Protein AF-0000000076996283 (afdb_homodimer)

pLDDT: mean 90.65, std 10.55, range [45.97, 98.69]

Nearest PDB structures (foldseek):
  4hxi-assembly1_A  TM=5.865E-01  e=6.326E-06  Homo sapiens
  8h37-assembly1_P  TM=5.609E-01  e=4.060E-06  Homo sapiens
  9dtg-assembly1_A  TM=5.324E-01  e=9.856E-06  Homo sapiens
  8h37-assembly1_A  TM=4.582E-01  e=5.357E-06  Homo sapiens
  8k8t-assembly1_L  TM=6.189E-01  e=1.860E-04  Homo sapiens

Secondary structure (DSSP, 8-state):
----EEEEETTEEEEE-HHHHHHH-HHHHHHHSS---TTS-EEEEE-SS-HHHHHHHHHHHHHS---HHHHHHHT-HHHHHHHHHHHHHHTT-HHHHHHHHHHHHHTSS-SSHHHHHHTT----HHHHHHHHHHHHHH-SS--HHHHHHHIIIIISHHHHHHHHTSHHHHHHHHH-HHHHHHHHHHHHHTT--B--/----EEEEETTEEEEE-HHHHHHH-HHHHHHHHSS--TTS-EEEEE-SS-HHHHHHHHHHHHHS---HHHHHHHT-HHHHHHHHHHHHHHTT-HHHHHHHHHHHHHTSS-SSHHHHHHTT----HHHHHHHHHHHHHH-SS--HHHHHHHIIIIISHHHHHHHHTSHHHHHHHHH-HHHHHHHHHHHHHTT--B--

Sequence (392 aa):
MFTDCEVVCEEKVWKLHRNILCSRTGYFQGALCKSFTESEARRVVLTEWTKEQVGMLIDFIYTGELCWDVLRIQGTILHKAFQLWIMGDYFLIPELCSQTLDYLENHHVPDNARAASSIGFKMAPTDWQNAGELLYSYFPADHKLKSVFLEISLGKSHMRRKVINLPEFKVLATKYPEFGRDCMVKLVEDNVTRLQMFTDCEVVCEEKVWKLHRNILCSRTGYFQGALCKSFTESEARRVVLTEWTKEQVGMLIDFIYTGELCWDVLRIQGTILHKAFQLWIMGDYFLIPELCSQTLDYLENHHVPDNARAASSIGFKMAPTDWQNAGELLYSYFPADHKLKSVFLEISLGKSHMRRKVINLPEFKVLATKYPEFGRDCMVKLVEDNVTRLQ

InterPro domains:
  IPR000210 BTB/POZ domain [PF00651] (2-106)
  IPR000210 BTB/POZ domain [PS50097] (3-66)
  IPR011333 SKP1/BTB/POZ domain superfamily [G3DSA:3.30.710.10] (1-125)
  IPR011333 SKP1/BTB/POZ domain superfamily [SSF54695] (2-106)

Foldseek 3Di:
DDQQEWEDEDPDIDRHRLCLLLVQFVQSCVQPVPPPPPPDHRYHYDYPDHPVLVVQVVVCSVPVDHDQVVCVVVLQNLQSLVVQLVVCVVRVRVSSVVVSLCCLQPPQDDPAPVVCVVVVNDRDLVNLLNNLVVCVVVDVDDDVVLVSSLCSQCVYQVNQQVNCPDPSNVVSCVVRVVNVVVNVVVCVVVVPDDRD/DDQQEWEDEDPDIDRHRLCLLLVQFVQSCVQPVPPPPPPDHRYHYDYPDHPVLVVQVVVCSVPVDHDQVVCVVVLQNLQSLLVQLVVCVVRVRVSSVVVSLCCLQPPQDDPAPVVCVVVVNDRDLVNLLNNLCVCVVVDVDDDVVLVSSLCSQCVYQVNQQVNCPDPSNVVSCVVRVVNVVVNVVVCVVVVPDDRD

Structure (mmCIF, N/CA/C/O backbone):
data_AF-0000000076996283-model_v1
#
loop_
_entity.id
_entity.type
_entity.pdbx_description
1 polymer 'Kelch-like protein 38'
#
loop_
_atom_site.group_PDB
_atom_site.id
_atom_site.type_symbol
_atom_site.label_atom_id
_atom_site.label_alt_id
_atom_site.label_comp_id
_atom_site.label_asym_id
_atom_site.label_entity_id
_atom_site.label_seq_id
_atom_site.pdbx_PDB_ins_code
_atom_site.Cartn_x
_atom_site.Cartn_y
_atom_site.Cartn_z
_atom_site.occupancy
_atom_site.B_iso_or_equiv
_atom_site.auth_seq_id
_atom_site.auth_comp_id
_atom_site.auth_asym_id
_atom_site.auth_atom_id
_atom_site.pdbx_PDB_model_num
ATOM 1 N N . MET A 1 1 ? 12.773 -46.688 -26.469 1 45.97 1 MET A N 1
ATOM 2 C CA . MET A 1 1 ? 12.805 -45.375 -27.094 1 45.97 1 MET A CA 1
ATOM 3 C C . MET A 1 1 ? 14.07 -44.625 -26.688 1 45.97 1 MET A C 1
ATOM 5 O O . MET A 1 1 ? 14.445 -44.594 -25.516 1 45.97 1 MET A O 1
ATOM 9 N N . PHE A 1 2 ? 15.055 -44.312 -27.484 1 64.69 2 PHE A N 1
ATOM 10 C CA . PHE A 1 2 ? 16.438 -43.875 -27.266 1 64.69 2 PHE A CA 1
ATOM 11 C C . PHE A 1 2 ? 16.484 -42.469 -26.75 1 64.69 2 PHE A C 1
ATOM 13 O O . PHE A 1 2 ? 15.789 -41.594 -27.266 1 64.69 2 PHE A O 1
ATOM 20 N N . THR A 1 3 ? 16.922 -42.312 -25.469 1 75.06 3 THR A N 1
ATOM 21 C CA . THR A 1 3 ? 17.234 -40.969 -24.953 1 75.06 3 THR A CA 1
ATOM 22 C C . THR A 1 3 ? 18.359 -40.344 -25.75 1 75.06 3 THR A C 1
ATOM 24 O O . THR A 1 3 ? 19.312 -41 -26.141 1 75.06 3 THR A O 1
ATOM 27 N N . ASP A 1 4 ? 18.125 -39.125 -26.266 1 81.56 4 ASP A N 1
ATOM 28 C CA . ASP A 1 4 ? 19.125 -38.5 -27.109 1 81.56 4 ASP A CA 1
ATOM 29 C C . ASP A 1 4 ? 19.484 -37.094 -26.625 1 81.56 4 ASP A C 1
ATOM 31 O O . ASP A 1 4 ? 20.172 -36.344 -27.312 1 81.56 4 ASP A O 1
ATOM 35 N N . CYS A 1 5 ? 18.969 -36.688 -25.484 1 85.5 5 CYS A N 1
ATOM 36 C CA . CYS A 1 5 ? 19.375 -35.406 -24.938 1 85.5 5 CYS A CA 1
ATOM 37 C C . CYS A 1 5 ? 19.422 -35.438 -23.422 1 85.5 5 CYS A C 1
ATOM 39 O O . CYS A 1 5 ? 18.875 -36.344 -22.797 1 85.5 5 CYS A O 1
ATOM 41 N N . GLU A 1 6 ? 20.219 -34.406 -22.875 1 89.62 6 GLU A N 1
ATOM 42 C CA . GLU A 1 6 ? 20.375 -34.312 -21.438 1 89.62 6 GLU A CA 1
ATOM 43 C C . GLU A 1 6 ? 20.031 -32.906 -20.938 1 89.62 6 GLU A C 1
ATOM 45 O O . GLU A 1 6 ? 20.422 -31.922 -21.547 1 89.62 6 GLU A O 1
ATOM 50 N N . VAL A 1 7 ? 19.219 -32.938 -19.938 1 91.56 7 VAL A N 1
ATOM 51 C CA . VAL A 1 7 ? 18.969 -31.688 -19.203 1 91.56 7 VAL A CA 1
ATOM 52 C C . VAL A 1 7 ? 19.641 -31.75 -17.844 1 91.56 7 VAL A C 1
ATOM 54 O O . VAL A 1 7 ? 19.469 -32.719 -17.094 1 91.56 7 VAL A O 1
ATOM 57 N N . VAL A 1 8 ? 20.438 -30.719 -17.531 1 93.75 8 VAL A N 1
ATOM 58 C CA . VAL A 1 8 ? 21.203 -30.688 -16.297 1 93.75 8 VAL A CA 1
ATOM 59 C C . VAL A 1 8 ? 20.75 -29.516 -15.438 1 93.75 8 VAL A C 1
ATOM 61 O O . VAL A 1 8 ? 20.609 -28.391 -15.938 1 93.75 8 VAL A O 1
ATOM 64 N N . CYS A 1 9 ? 20.484 -29.797 -14.234 1 94.81 9 CYS A N 1
ATOM 65 C CA . CYS A 1 9 ? 20.172 -28.766 -13.25 1 94.81 9 CYS A CA 1
ATOM 66 C C . CYS A 1 9 ? 20.75 -29.125 -11.883 1 94.81 9 CYS A C 1
ATOM 68 O O . CYS A 1 9 ? 20.438 -30.188 -11.336 1 94.81 9 CYS A O 1
ATOM 70 N N . GLU A 1 10 ? 21.531 -28.203 -11.367 1 95.69 10 GLU A N 1
ATOM 71 C CA . GLU A 1 10 ? 22.281 -28.5 -10.148 1 95.69 10 GLU A CA 1
ATOM 72 C C . GLU A 1 10 ? 23.078 -29.797 -10.305 1 95.69 10 GLU A C 1
ATOM 74 O O . GLU A 1 10 ? 23.875 -29.938 -11.242 1 95.69 10 GLU A O 1
ATOM 79 N N . GLU A 1 11 ? 22.984 -30.797 -9.484 1 94.31 11 GLU A N 1
ATOM 80 C CA . GLU A 1 11 ? 23.734 -32.062 -9.547 1 94.31 11 GLU A CA 1
ATOM 81 C C . GLU A 1 11 ? 22.953 -33.125 -10.297 1 94.31 11 GLU A C 1
ATOM 83 O O . GLU A 1 11 ? 23.469 -34.219 -10.523 1 94.31 11 GLU A O 1
ATOM 88 N N . LYS A 1 12 ? 21.812 -32.812 -10.758 1 96.25 12 LYS A N 1
ATOM 89 C CA . LYS A 1 12 ? 20.938 -33.812 -11.352 1 96.25 12 LYS A CA 1
ATOM 90 C C . LYS A 1 12 ? 20.984 -33.75 -12.875 1 96.25 12 LYS A C 1
ATOM 92 O O . LYS A 1 12 ? 21 -32.656 -13.453 1 96.25 12 LYS A O 1
ATOM 97 N N . VAL A 1 13 ? 21 -34.969 -13.531 1 94.5 13 VAL A N 1
ATOM 98 C CA . VAL A 1 13 ? 20.984 -35.094 -14.984 1 94.5 13 VAL A CA 1
ATOM 99 C C . VAL A 1 13 ? 19.797 -35.938 -15.422 1 94.5 13 VAL A C 1
ATOM 101 O O . VAL A 1 13 ? 19.578 -37.031 -14.906 1 94.5 13 VAL A O 1
ATOM 104 N N . TRP A 1 14 ? 18.938 -35.344 -16.281 1 93.75 14 TRP A N 1
ATOM 105 C CA . TRP A 1 14 ? 17.844 -36.094 -16.891 1 93.75 14 TRP A CA 1
ATOM 106 C C . TRP A 1 14 ? 18.172 -36.469 -18.328 1 93.75 14 TRP A C 1
ATOM 108 O O . TRP A 1 14 ? 18.484 -35.625 -19.156 1 93.75 14 TRP A O 1
ATOM 118 N N . LYS A 1 15 ? 18.141 -37.75 -18.547 1 91.31 15 LYS A N 1
ATOM 119 C CA . LYS A 1 15 ? 18.25 -38.219 -19.906 1 91.31 15 LYS A CA 1
ATOM 120 C C . LYS A 1 15 ? 16.875 -38.375 -20.562 1 91.31 15 LYS A C 1
ATOM 122 O O . LYS A 1 15 ? 16.047 -39.156 -20.094 1 91.31 15 LYS A O 1
ATOM 127 N N . LEU A 1 16 ? 16.672 -37.594 -21.594 1 90.06 16 LEU A N 1
ATOM 128 C CA . LEU A 1 16 ? 15.32 -37.438 -22.125 1 90.06 16 LEU A CA 1
ATOM 129 C C . LEU A 1 16 ? 15.297 -37.656 -23.641 1 90.06 16 LEU A C 1
ATOM 131 O O . LEU A 1 16 ? 16.359 -37.781 -24.266 1 90.06 16 LEU A O 1
ATOM 135 N N . HIS A 1 17 ? 14.125 -37.781 -24.156 1 87.06 17 HIS A N 1
ATOM 136 C CA . HIS A 1 17 ? 13.922 -37.844 -25.594 1 87.06 17 HIS A CA 1
ATOM 137 C C . HIS A 1 17 ? 13.727 -36.438 -26.188 1 87.06 17 HIS A C 1
ATOM 139 O O . HIS A 1 17 ? 12.773 -35.75 -25.828 1 87.06 17 HIS A O 1
ATOM 145 N N . ARG A 1 18 ? 14.539 -36.094 -27.062 1 84.19 18 ARG A N 1
ATOM 146 C CA . ARG A 1 18 ? 14.531 -34.781 -27.703 1 84.19 18 ARG A CA 1
ATOM 147 C C . ARG A 1 18 ? 13.188 -34.5 -28.375 1 84.19 18 ARG A C 1
ATOM 149 O O . ARG A 1 18 ? 12.664 -33.406 -28.281 1 84.19 18 ARG A O 1
ATOM 156 N N . ASN A 1 19 ? 12.688 -35.5 -28.984 1 83.94 19 ASN A N 1
ATOM 157 C CA . ASN A 1 19 ? 11.43 -35.344 -29.719 1 83.94 19 ASN A CA 1
ATOM 158 C C . ASN A 1 19 ? 10.289 -34.938 -28.781 1 83.94 19 ASN A C 1
ATOM 160 O O . ASN A 1 19 ? 9.422 -34.156 -29.172 1 83.94 19 ASN A O 1
ATOM 164 N N . ILE A 1 20 ? 10.328 -35.5 -27.609 1 86 20 ILE A N 1
ATOM 165 C CA . ILE A 1 20 ? 9.281 -35.188 -26.641 1 86 20 ILE A CA 1
ATOM 166 C C . ILE A 1 20 ? 9.43 -33.75 -26.156 1 86 20 ILE A C 1
ATOM 168 O O . ILE A 1 20 ? 8.461 -33 -26.156 1 86 20 ILE A O 1
ATOM 172 N N . LEU A 1 21 ? 10.578 -33.312 -25.859 1 84.94 21 LEU A N 1
ATOM 173 C CA . LEU A 1 21 ? 10.844 -31.969 -25.375 1 84.94 21 LEU A CA 1
ATOM 174 C C . LEU A 1 21 ? 10.523 -30.922 -26.438 1 84.94 21 LEU A C 1
ATOM 176 O O . LEU A 1 21 ? 9.875 -29.922 -26.156 1 84.94 21 LEU A O 1
ATOM 180 N N . CYS A 1 22 ? 10.883 -31.219 -27.625 1 84.06 22 CYS A N 1
ATOM 181 C CA . CYS A 1 22 ? 10.75 -30.25 -28.703 1 84.06 22 CYS A CA 1
ATOM 182 C C . CYS A 1 22 ? 9.305 -30.172 -29.203 1 84.06 22 CYS A C 1
ATOM 184 O O . CYS A 1 22 ? 8.867 -29.141 -29.688 1 84.06 22 CYS A O 1
ATOM 186 N N . SER A 1 23 ? 8.68 -31.234 -29.047 1 87.12 23 SER A N 1
ATOM 187 C CA . SER A 1 23 ? 7.293 -31.234 -29.5 1 87.12 23 SER A CA 1
ATOM 188 C C . SER A 1 23 ? 6.387 -30.5 -28.516 1 87.12 23 SER A C 1
ATOM 190 O O . SER A 1 23 ? 5.363 -29.938 -28.906 1 87.12 23 SER A O 1
ATOM 192 N N . ARG A 1 24 ? 6.801 -30.484 -27.25 1 86.69 24 ARG A N 1
ATOM 193 C CA . ARG A 1 24 ? 5.891 -29.969 -26.234 1 86.69 24 ARG A CA 1
ATOM 194 C C . ARG A 1 24 ? 6.348 -28.609 -25.703 1 86.69 24 ARG A C 1
ATOM 196 O O . ARG A 1 24 ? 5.613 -27.938 -24.984 1 86.69 24 ARG A O 1
ATOM 203 N N . THR A 1 25 ? 7.5 -28.234 -26.078 1 88.69 25 THR A N 1
ATOM 204 C CA . THR A 1 25 ? 8.039 -26.969 -25.578 1 88.69 25 THR A CA 1
ATOM 205 C C . THR A 1 25 ? 8.648 -26.156 -26.719 1 88.69 25 THR A C 1
ATOM 207 O O . THR A 1 25 ? 9.336 -26.703 -27.594 1 88.69 25 THR A O 1
ATOM 210 N N . GLY A 1 26 ? 8.43 -24.781 -26.766 1 83.12 26 GLY A N 1
ATOM 211 C CA . GLY A 1 26 ? 9.078 -23.922 -27.734 1 83.12 26 GLY A CA 1
ATOM 212 C C . GLY A 1 26 ? 10.523 -23.609 -27.391 1 83.12 26 GLY A C 1
ATOM 213 O O . GLY A 1 26 ? 11.328 -23.312 -28.281 1 83.12 26 GLY A O 1
ATOM 214 N N . TYR A 1 27 ? 10.828 -23.656 -26.203 1 81.44 27 TYR A N 1
ATOM 215 C CA . TYR A 1 27 ? 12.156 -23.344 -25.703 1 81.44 27 TYR A CA 1
ATOM 216 C C . TYR A 1 27 ? 13.18 -24.375 -26.156 1 81.44 27 TYR A C 1
ATOM 218 O O . TYR A 1 27 ? 14.211 -24.016 -26.734 1 81.44 27 TYR A O 1
ATOM 226 N N . PHE A 1 28 ? 12.875 -25.625 -25.969 1 77.69 28 PHE A N 1
ATOM 227 C CA . PHE A 1 28 ? 13.828 -26.688 -26.266 1 77.69 28 PHE A CA 1
ATOM 228 C C . PHE A 1 28 ? 13.906 -26.938 -27.766 1 77.69 28 PHE A C 1
ATOM 230 O O . PHE A 1 28 ? 14.906 -27.469 -28.266 1 77.69 28 PHE A O 1
ATOM 237 N N . GLN A 1 29 ? 12.867 -26.516 -28.406 1 74.75 29 GLN A N 1
ATOM 238 C CA . GLN A 1 29 ? 12.945 -26.578 -29.875 1 74.75 29 GLN A CA 1
ATOM 239 C C . GLN A 1 29 ? 14.078 -25.703 -30.391 1 74.75 29 GLN A C 1
ATOM 241 O O . GLN A 1 29 ? 14.82 -26.109 -31.281 1 74.75 29 GLN A O 1
ATOM 246 N N . GLY A 1 30 ? 14.211 -24.5 -29.812 1 72.94 30 GLY A N 1
ATOM 247 C CA . GLY A 1 30 ? 15.281 -23.594 -30.219 1 72.94 30 GLY A CA 1
ATOM 248 C C . GLY A 1 30 ? 16.641 -24.031 -29.719 1 72.94 30 GLY A C 1
ATOM 249 O O . GLY A 1 30 ? 17.625 -23.938 -30.438 1 72.94 30 GLY A O 1
ATOM 250 N N . ALA A 1 31 ? 16.641 -24.578 -28.594 1 67.38 31 ALA A N 1
ATOM 251 C CA . ALA A 1 31 ? 17.906 -24.891 -27.922 1 67.38 31 ALA A CA 1
ATOM 252 C C . ALA A 1 31 ? 18.453 -26.234 -28.391 1 67.38 31 ALA A C 1
ATOM 254 O O . ALA A 1 31 ? 19.672 -26.422 -28.453 1 67.38 31 ALA A O 1
ATOM 255 N N . LEU A 1 32 ? 17.594 -27.172 -28.766 1 68.62 32 LEU A N 1
ATOM 256 C CA . LEU A 1 32 ? 18.016 -28.547 -29.031 1 68.62 32 LEU A CA 1
ATOM 257 C C . LEU A 1 32 ? 17.75 -28.922 -30.484 1 68.62 32 LEU A C 1
ATOM 259 O O . LEU A 1 32 ? 18.391 -29.812 -31.031 1 68.62 32 LEU A O 1
ATOM 263 N N . CYS A 1 33 ? 16.781 -28.219 -31.109 1 64.19 33 CYS A N 1
ATOM 264 C CA . CYS A 1 33 ? 16.328 -28.766 -32.375 1 64.19 33 CYS A CA 1
ATOM 265 C C . CYS A 1 33 ? 16.922 -27.984 -33.562 1 64.19 33 CYS A C 1
ATOM 267 O O . CYS A 1 33 ? 16.75 -28.375 -34.719 1 64.19 33 CYS A O 1
ATOM 269 N N . LYS A 1 34 ? 17.531 -26.719 -33.281 1 61.78 34 LYS A N 1
ATOM 270 C CA . LYS A 1 34 ? 18.094 -26.047 -34.438 1 61.78 34 LYS A CA 1
ATOM 271 C C . LYS A 1 34 ? 19.125 -26.922 -35.125 1 61.78 34 LYS A C 1
ATOM 273 O O . LYS A 1 34 ? 19.109 -27.047 -36.375 1 61.78 34 LYS A O 1
ATOM 278 N N . SER A 1 35 ? 20.344 -26.953 -34.656 1 55 35 SER A N 1
ATOM 279 C CA . SER A 1 35 ? 21.406 -27.516 -35.5 1 55 35 SER A CA 1
ATOM 280 C C . SER A 1 35 ? 21.469 -29.031 -35.406 1 55 35 SER A C 1
ATOM 282 O O . SER A 1 35 ? 21.672 -29.562 -34.312 1 55 35 SER A O 1
ATOM 284 N N . PHE A 1 36 ? 20.594 -29.703 -36.219 1 48.53 36 PHE A N 1
ATOM 285 C CA . PHE A 1 36 ? 20.594 -31.141 -36.438 1 48.53 36 PHE A CA 1
ATOM 286 C C . PHE A 1 36 ? 22.016 -31.688 -36.562 1 48.53 36 PHE A C 1
ATOM 288 O O . PHE A 1 36 ? 22.469 -32 -37.656 1 48.53 36 PHE A O 1
ATOM 295 N N . THR A 1 37 ? 23 -31.062 -36.062 1 48.59 37 THR A N 1
ATOM 296 C CA . THR A 1 37 ? 24.156 -31.906 -36.312 1 48.59 37 THR A CA 1
ATOM 297 C C . THR A 1 37 ? 24.094 -33.156 -35.438 1 48.59 37 THR A C 1
ATOM 299 O O . THR A 1 37 ? 23.859 -33.094 -34.219 1 48.59 37 THR A O 1
ATOM 302 N N . GLU A 1 38 ? 23.766 -34.469 -35.938 1 48 38 GLU A N 1
ATOM 303 C CA . GLU A 1 38 ? 23.547 -35.844 -35.531 1 48 38 GLU A CA 1
ATOM 304 C C . GLU A 1 38 ? 24.297 -36.156 -34.219 1 48 38 GLU A C 1
ATOM 306 O O . GLU A 1 38 ? 23.812 -36.938 -33.406 1 48 38 GLU A O 1
ATOM 311 N N . SER A 1 39 ? 25.609 -36 -34.156 1 47.78 39 SER A N 1
ATOM 312 C CA . SER A 1 39 ? 26.469 -36.812 -33.281 1 47.78 39 SER A CA 1
ATOM 313 C C . SER A 1 39 ? 26.5 -36.25 -31.859 1 47.78 39 SER A C 1
ATOM 315 O O . SER A 1 39 ? 26.922 -36.969 -30.938 1 47.78 39 SER A O 1
ATOM 317 N N . GLU A 1 40 ? 26.344 -34.938 -31.531 1 52.53 40 GLU A N 1
ATOM 318 C CA . GLU A 1 40 ? 26.812 -34.531 -30.219 1 52.53 40 GLU A CA 1
ATOM 319 C C . GLU A 1 40 ? 25.656 -34.438 -29.219 1 52.53 40 GLU A C 1
ATOM 321 O O . GLU A 1 40 ? 24.578 -33.969 -29.562 1 52.53 40 GLU A O 1
ATOM 326 N N . ALA A 1 41 ? 25.688 -35.469 -28.312 1 57.44 41 ALA A N 1
ATOM 327 C CA . ALA A 1 41 ? 24.781 -35.438 -27.156 1 57.44 41 ALA A CA 1
ATOM 328 C C . ALA A 1 41 ? 24.484 -33.969 -26.766 1 57.44 41 ALA A C 1
ATOM 330 O O . ALA A 1 41 ? 25.406 -33.188 -26.547 1 57.44 41 ALA A O 1
ATOM 331 N N . ARG A 1 42 ? 23.219 -33.438 -27.062 1 77.31 42 ARG A N 1
ATOM 332 C CA . ARG A 1 42 ? 22.797 -32.062 -26.797 1 77.31 42 ARG A CA 1
ATOM 333 C C . ARG A 1 42 ? 22.438 -31.891 -25.312 1 77.31 42 ARG A C 1
ATOM 335 O O . ARG A 1 42 ? 21.719 -32.719 -24.75 1 77.31 42 ARG A O 1
ATOM 342 N N . ARG A 1 43 ? 23.312 -31.203 -24.656 1 83.56 43 ARG A N 1
ATOM 343 C CA . ARG A 1 43 ? 23.203 -30.938 -23.219 1 83.56 43 ARG A CA 1
ATOM 344 C C . ARG A 1 43 ? 22.719 -29.516 -22.969 1 83.56 43 ARG A C 1
ATOM 346 O O . ARG A 1 43 ? 23.266 -28.562 -23.516 1 83.56 43 ARG A O 1
ATOM 353 N N . VAL A 1 44 ? 21.516 -29.375 -22.297 1 87.56 44 VAL A N 1
ATOM 354 C CA . VAL A 1 44 ? 21.016 -28.078 -21.859 1 87.56 44 VAL A CA 1
ATOM 355 C C . VAL A 1 44 ? 21.203 -27.938 -20.359 1 87.56 44 VAL A C 1
ATOM 357 O O . VAL A 1 44 ? 20.781 -28.797 -19.578 1 87.56 44 VAL A O 1
ATOM 360 N N . VAL A 1 45 ? 21.828 -26.859 -19.922 1 90.38 45 VAL A N 1
ATOM 361 C CA . VAL A 1 45 ? 22.078 -26.609 -18.5 1 90.38 45 VAL A CA 1
ATOM 362 C C . VAL A 1 45 ? 21.156 -25.484 -18.016 1 90.38 45 VAL A C 1
ATOM 364 O O . VAL A 1 45 ? 21.172 -24.375 -18.562 1 90.38 45 VAL A O 1
ATOM 367 N N . LEU A 1 46 ? 20.359 -25.875 -17.078 1 91.06 46 LEU A N 1
ATOM 368 C CA . LEU A 1 46 ? 19.469 -24.906 -16.469 1 91.06 46 LEU A CA 1
ATOM 369 C C . LEU A 1 46 ? 20.016 -24.438 -15.117 1 91.06 46 LEU A C 1
ATOM 371 O O . LEU A 1 46 ? 20.266 -25.25 -14.227 1 91.06 46 LEU A O 1
ATOM 375 N N . THR A 1 47 ? 20.188 -23.125 -14.906 1 92.25 47 THR A N 1
ATOM 376 C CA . THR A 1 47 ? 20.812 -22.609 -13.695 1 92.25 47 THR A CA 1
ATOM 377 C C . THR A 1 47 ? 19.859 -21.719 -12.914 1 92.25 47 THR A C 1
ATOM 379 O O . THR A 1 47 ? 20.109 -21.391 -11.75 1 92.25 47 THR A O 1
ATOM 382 N N . GLU A 1 48 ? 18.719 -21.438 -13.5 1 91 48 GLU A N 1
ATOM 383 C CA . GLU A 1 48 ? 17.797 -20.469 -12.891 1 91 48 GLU A CA 1
ATOM 384 C C . GLU A 1 48 ? 16.766 -21.172 -12.016 1 91 48 GLU A C 1
ATOM 386 O O . GLU A 1 48 ? 16 -20.5 -11.305 1 91 48 GLU A O 1
ATOM 391 N N . TRP A 1 49 ? 16.812 -22.469 -12.102 1 92.94 49 TRP A N 1
ATOM 392 C CA . TRP A 1 49 ? 15.789 -23.234 -11.406 1 92.94 49 TRP A CA 1
ATOM 393 C C . TRP A 1 49 ? 16.422 -24.297 -10.508 1 92.94 49 TRP A C 1
ATOM 395 O O . TRP A 1 49 ? 17.578 -24.656 -10.68 1 92.94 49 TRP A O 1
ATOM 405 N N . THR A 1 50 ? 15.633 -24.734 -9.602 1 93.62 50 THR A N 1
ATOM 406 C CA . THR A 1 50 ? 16.062 -25.859 -8.781 1 93.62 50 THR A CA 1
ATOM 407 C C . THR A 1 50 ? 15.766 -27.188 -9.477 1 93.62 50 THR A C 1
ATOM 409 O O . THR A 1 50 ? 14.945 -27.234 -10.398 1 93.62 50 THR A O 1
ATOM 412 N N . LYS A 1 51 ? 16.391 -28.234 -9.016 1 95.69 51 LYS A N 1
ATOM 413 C CA . LYS A 1 51 ? 16.141 -29.562 -9.57 1 95.69 51 LYS A CA 1
ATOM 414 C C . LYS A 1 51 ? 14.703 -30 -9.328 1 95.69 51 LYS A C 1
ATOM 416 O O . LYS A 1 51 ? 14.109 -30.719 -10.148 1 95.69 51 LYS A O 1
ATOM 421 N N . GLU A 1 52 ? 14.125 -29.578 -8.164 1 92.56 52 GLU A N 1
ATOM 422 C CA . GLU A 1 52 ? 12.734 -29.906 -7.867 1 92.56 52 GLU A CA 1
ATOM 423 C C . GLU A 1 52 ? 11.789 -29.266 -8.883 1 92.56 52 GLU A C 1
ATOM 425 O O . GLU A 1 52 ? 10.891 -29.938 -9.398 1 92.56 52 GLU A O 1
ATOM 430 N N . GLN A 1 53 ? 12.047 -28.094 -9.203 1 93.81 53 GLN A N 1
ATOM 431 C CA . GLN A 1 53 ? 11.227 -27.359 -10.156 1 93.81 53 GLN A CA 1
ATOM 432 C C . GLN A 1 53 ? 11.344 -27.969 -11.555 1 93.81 53 GLN A C 1
ATOM 434 O O . GLN A 1 53 ? 10.328 -28.188 -12.219 1 93.81 53 GLN A O 1
ATOM 439 N N . VAL A 1 54 ? 12.555 -28.219 -11.961 1 94.38 54 VAL A N 1
ATOM 440 C CA . VAL A 1 54 ? 12.805 -28.781 -13.281 1 94.38 54 VAL A CA 1
ATOM 441 C C . VAL A 1 54 ? 12.188 -30.172 -13.375 1 94.38 54 VAL A C 1
ATOM 443 O O . VAL A 1 54 ? 11.633 -30.547 -14.406 1 94.38 54 VAL A O 1
ATOM 446 N N . GLY A 1 55 ? 12.289 -30.875 -12.297 1 94.31 55 GLY A N 1
ATOM 447 C CA . GLY A 1 55 ? 11.664 -32.188 -12.258 1 94.31 55 GLY A CA 1
ATOM 448 C C . GLY A 1 55 ? 10.164 -32.125 -12.484 1 94.31 55 GLY A C 1
ATOM 449 O O . GLY A 1 55 ? 9.625 -32.938 -13.242 1 94.31 55 GLY A O 1
ATOM 450 N N . MET A 1 56 ? 9.5 -31.219 -11.844 1 93.94 56 MET A N 1
ATOM 451 C CA . MET A 1 56 ? 8.062 -31.062 -12.031 1 93.94 56 MET A CA 1
ATOM 452 C C . MET A 1 56 ? 7.734 -30.688 -13.469 1 93.94 56 MET A C 1
ATOM 454 O O . MET A 1 56 ? 6.75 -31.172 -14.031 1 93.94 56 MET A O 1
ATOM 458 N N . LEU A 1 57 ? 8.555 -29.891 -14.023 1 94.56 57 LEU A N 1
ATOM 459 C CA . LEU A 1 57 ? 8.383 -29.453 -15.398 1 94.56 57 LEU A CA 1
ATOM 460 C C . LEU A 1 57 ? 8.5 -30.625 -16.359 1 94.56 57 LEU A C 1
ATOM 462 O O . LEU A 1 57 ? 7.652 -30.812 -17.234 1 94.56 57 LEU A O 1
ATOM 466 N N . ILE A 1 58 ? 9.516 -31.422 -16.172 1 93 58 ILE A N 1
ATOM 467 C CA . ILE A 1 58 ? 9.773 -32.562 -17.031 1 93 58 ILE A CA 1
ATOM 468 C C . ILE A 1 58 ? 8.633 -33.594 -16.891 1 93 58 ILE A C 1
ATOM 470 O O . ILE A 1 58 ? 8.148 -34.125 -17.891 1 93 58 ILE A O 1
ATOM 474 N N . ASP A 1 59 ? 8.234 -33.781 -15.664 1 93.38 59 ASP A N 1
ATOM 475 C CA . ASP A 1 59 ? 7.109 -34.688 -15.438 1 93.38 59 ASP A CA 1
ATOM 476 C C . ASP A 1 59 ? 5.875 -34.219 -16.203 1 93.38 59 ASP A C 1
ATOM 478 O O . ASP A 1 59 ? 5.176 -35.031 -16.812 1 93.38 59 ASP A O 1
ATOM 482 N N . PHE A 1 60 ? 5.594 -33 -16.203 1 94.88 60 PHE A N 1
ATOM 483 C CA . PHE A 1 60 ? 4.449 -32.469 -16.922 1 94.88 60 PHE A CA 1
ATOM 484 C C . PHE A 1 60 ? 4.613 -32.656 -18.438 1 94.88 60 PHE A C 1
ATOM 486 O O . PHE A 1 60 ? 3.652 -33 -19.125 1 94.88 60 PHE A O 1
ATOM 493 N N . ILE A 1 61 ? 5.789 -32.438 -18.922 1 92.19 61 ILE A N 1
ATOM 494 C CA . ILE A 1 61 ? 6.051 -32.562 -20.344 1 92.19 61 ILE A CA 1
ATOM 495 C C . ILE A 1 61 ? 5.773 -34 -20.797 1 92.19 61 ILE A C 1
ATOM 497 O O . ILE A 1 61 ? 5.215 -34.219 -21.875 1 92.19 61 ILE A O 1
ATOM 501 N N . TYR A 1 62 ? 6.051 -34.875 -19.953 1 91.5 62 TYR A N 1
ATOM 502 C CA . TYR A 1 62 ? 5.926 -36.281 -20.328 1 91.5 62 TYR A CA 1
ATOM 503 C C . TYR A 1 62 ? 4.516 -36.781 -20.062 1 91.5 62 TYR A C 1
ATOM 505 O O . TYR A 1 62 ? 4.004 -37.625 -20.812 1 91.5 62 TYR A O 1
ATOM 513 N N . THR A 1 63 ? 3.891 -36.344 -19.031 1 91.88 63 THR A N 1
ATOM 514 C CA . THR A 1 63 ? 2.611 -36.906 -18.625 1 91.88 63 THR A CA 1
ATOM 515 C C . THR A 1 63 ? 1.453 -36.031 -19.094 1 91.88 63 THR A C 1
ATOM 517 O O . THR A 1 63 ? 0.332 -36.531 -19.266 1 91.88 63 THR A O 1
ATOM 520 N N . GLY A 1 64 ? 1.68 -34.719 -19.25 1 92.38 64 GLY A N 1
ATOM 521 C CA . GLY A 1 64 ? 0.653 -33.781 -19.641 1 92.38 64 GLY A CA 1
ATOM 522 C C . GLY A 1 64 ? -0.245 -33.375 -18.5 1 92.38 64 GLY A C 1
ATOM 523 O O . GLY A 1 64 ? -1.232 -32.656 -18.688 1 92.38 64 GLY A O 1
ATOM 524 N N . GLU A 1 65 ? 0.135 -33.844 -17.266 1 92.12 65 GLU A N 1
ATOM 525 C CA . GLU A 1 65 ? -0.726 -33.562 -16.109 1 92.12 65 GLU A CA 1
ATOM 526 C C . GLU A 1 65 ? 0.096 -33.156 -14.891 1 92.12 65 GLU A C 1
ATOM 528 O O . GLU A 1 65 ? 1.238 -33.594 -14.734 1 92.12 65 GLU A O 1
ATOM 533 N N . LEU A 1 66 ? -0.505 -32.312 -14.133 1 90.62 66 LEU A N 1
ATOM 534 C CA . LEU A 1 66 ? 0.092 -31.922 -12.859 1 90.62 66 LEU A CA 1
ATOM 535 C C . LEU A 1 66 ? -0.509 -32.719 -11.711 1 90.62 66 LEU A C 1
ATOM 537 O O . LEU A 1 66 ? -1.713 -33 -11.695 1 90.62 66 LEU A O 1
ATOM 541 N N . CYS A 1 67 ? 0.315 -33.125 -10.828 1 87.12 67 CYS A N 1
ATOM 542 C CA . CYS A 1 67 ? -0.154 -33.844 -9.664 1 87.12 67 CYS A CA 1
ATOM 543 C C . CYS A 1 67 ? -0.454 -32.906 -8.508 1 87.12 67 CYS A C 1
ATOM 545 O O . CYS A 1 67 ? 0.333 -32.812 -7.562 1 87.12 67 CYS A O 1
ATOM 547 N N . TRP A 1 68 ? -1.606 -32.406 -8.406 1 89.56 68 TRP A N 1
ATOM 548 C CA . TRP A 1 68 ? -2.002 -31.391 -7.445 1 89.56 68 TRP A CA 1
ATOM 549 C C . TRP A 1 68 ? -2.08 -31.969 -6.035 1 89.56 68 TRP A C 1
ATOM 551 O O . TRP A 1 68 ? -1.741 -31.297 -5.059 1 89.56 68 TRP A O 1
ATOM 561 N N . ASP A 1 69 ? -2.455 -33.156 -5.953 1 87.19 69 ASP A N 1
ATOM 562 C CA . ASP A 1 69 ? -2.66 -33.812 -4.652 1 87.19 69 ASP A CA 1
ATOM 563 C C . ASP A 1 69 ? -1.359 -33.844 -3.855 1 87.19 69 ASP A C 1
ATOM 565 O O . ASP A 1 69 ? -1.361 -33.625 -2.643 1 87.19 69 ASP A O 1
ATOM 569 N N . VAL A 1 70 ? -0.352 -34.156 -4.547 1 88 70 VAL A N 1
ATOM 570 C CA . VAL A 1 70 ? 0.947 -34.219 -3.887 1 88 70 VAL A CA 1
ATOM 571 C C . VAL A 1 70 ? 1.326 -32.844 -3.338 1 88 70 VAL A C 1
ATOM 573 O O . VAL A 1 70 ? 1.785 -32.75 -2.199 1 88 70 VAL A O 1
ATOM 576 N N . LEU A 1 71 ? 1.071 -31.844 -4.113 1 89.88 71 LEU A N 1
ATOM 577 C CA . LEU A 1 71 ? 1.402 -30.484 -3.709 1 89.88 71 LEU A CA 1
ATOM 578 C C . LEU A 1 71 ? 0.515 -30.016 -2.557 1 89.88 71 LEU A C 1
ATOM 580 O O . LEU A 1 71 ? 0.972 -29.312 -1.662 1 89.88 71 LEU A O 1
ATOM 584 N N . ARG A 1 72 ? -0.646 -30.469 -2.553 1 88.62 72 ARG A N 1
ATOM 585 C CA . ARG A 1 72 ? -1.583 -30.156 -1.48 1 88.62 72 ARG A CA 1
ATOM 586 C C . ARG A 1 72 ? -1.136 -30.781 -0.161 1 88.62 72 ARG A C 1
ATOM 588 O O . ARG A 1 72 ? -1.156 -30.125 0.88 1 88.62 72 ARG A O 1
ATOM 595 N N . ILE A 1 73 ? -0.756 -32 -0.242 1 87.69 73 ILE A N 1
ATOM 596 C CA . ILE A 1 73 ? -0.317 -32.75 0.943 1 87.69 73 ILE A CA 1
ATOM 597 C C . ILE A 1 73 ? 0.944 -32.094 1.51 1 87.69 73 ILE A C 1
ATOM 599 O O . ILE A 1 73 ? 1.102 -31.984 2.729 1 87.69 73 ILE A O 1
ATOM 603 N N . GLN A 1 74 ? 1.778 -31.594 0.626 1 90.19 74 GLN A N 1
ATOM 604 C CA . GLN A 1 74 ? 3.031 -30.969 1.031 1 90.19 74 GLN A CA 1
ATOM 605 C C . GLN A 1 74 ? 2.791 -29.547 1.556 1 90.19 74 GLN A C 1
ATOM 607 O O . GLN A 1 74 ? 3.666 -28.969 2.191 1 90.19 74 GLN A O 1
ATOM 612 N N . GLY A 1 75 ? 1.631 -28.984 1.33 1 91.75 75 GLY A N 1
ATOM 613 C CA . GLY A 1 75 ? 1.32 -27.641 1.779 1 91.75 75 GLY A CA 1
ATOM 614 C C . GLY A 1 75 ? 2.012 -26.562 0.961 1 91.75 75 GLY A C 1
ATOM 615 O O . GLY A 1 75 ? 2.357 -25.5 1.485 1 91.75 75 GLY A O 1
ATOM 616 N N . THR A 1 76 ? 2.301 -26.797 -0.323 1 94.44 76 THR A N 1
ATOM 617 C CA . THR A 1 76 ? 3.029 -25.859 -1.165 1 94.44 76 THR A CA 1
ATOM 618 C C . THR A 1 76 ? 2.271 -25.594 -2.461 1 94.44 76 THR A C 1
ATOM 620 O O . THR A 1 76 ? 2.846 -25.094 -3.434 1 94.44 76 THR A O 1
ATOM 623 N N . ILE A 1 77 ? 1.017 -25.938 -2.48 1 94.88 77 ILE A N 1
ATOM 624 C CA . ILE A 1 77 ? 0.253 -26.016 -3.721 1 94.88 77 ILE A CA 1
ATOM 625 C C . ILE A 1 77 ? 0.144 -24.625 -4.352 1 94.88 77 ILE A C 1
ATOM 627 O O . ILE A 1 77 ? 0.279 -24.484 -5.57 1 94.88 77 ILE A O 1
ATOM 631 N N . LEU A 1 78 ? -0.088 -23.609 -3.611 1 96.62 78 LEU A N 1
ATOM 632 C CA . LEU A 1 78 ? -0.27 -22.266 -4.148 1 96.62 78 LEU A CA 1
ATOM 633 C C . LEU A 1 78 ? 1.032 -21.734 -4.742 1 96.62 78 LEU A C 1
ATOM 635 O O . LEU A 1 78 ? 1.069 -21.328 -5.902 1 96.62 78 LEU A O 1
ATOM 639 N N . HIS A 1 79 ? 2.082 -21.812 -3.992 1 97.62 79 HIS A N 1
ATOM 640 C CA . HIS A 1 79 ? 3.395 -21.375 -4.434 1 97.62 79 HIS A CA 1
ATOM 641 C C . HIS A 1 79 ? 3.852 -22.125 -5.676 1 97.62 79 HIS A C 1
ATOM 643 O O . HIS A 1 79 ? 4.309 -21.531 -6.648 1 97.62 79 HIS A O 1
ATOM 649 N N . LYS A 1 80 ? 3.682 -23.406 -5.629 1 96.44 80 LYS A N 1
ATOM 650 C CA . LYS A 1 80 ? 4.145 -24.25 -6.73 1 96.44 80 LYS A CA 1
ATOM 651 C C . LYS A 1 80 ? 3.307 -24.016 -7.984 1 96.44 80 LYS A C 1
ATOM 653 O O . LYS A 1 80 ? 3.826 -24.047 -9.102 1 96.44 80 LYS A O 1
ATOM 658 N N . ALA A 1 81 ? 2.043 -23.812 -7.781 1 97.25 81 ALA A N 1
ATOM 659 C CA . ALA A 1 81 ? 1.191 -23.547 -8.938 1 97.25 81 ALA A CA 1
ATOM 660 C C . ALA A 1 81 ? 1.64 -22.281 -9.664 1 97.25 81 ALA A C 1
ATOM 662 O O . ALA A 1 81 ? 1.771 -22.281 -10.891 1 97.25 81 ALA A O 1
ATOM 663 N N . PHE A 1 82 ? 1.906 -21.266 -8.914 1 98.19 82 PHE A N 1
ATOM 664 C CA . PHE A 1 82 ? 2.369 -20.031 -9.531 1 98.19 82 PHE A CA 1
ATOM 665 C C . PHE A 1 82 ? 3.744 -20.219 -10.156 1 98.19 82 PHE A C 1
ATOM 667 O O . PHE A 1 82 ? 4.012 -19.688 -11.242 1 98.19 82 PHE A O 1
ATOM 674 N N . GLN A 1 83 ? 4.574 -20.938 -9.5 1 97.44 83 GLN A N 1
ATOM 675 C CA . GLN A 1 83 ? 5.902 -21.234 -10.023 1 97.44 83 GLN A CA 1
ATOM 676 C C . GLN A 1 83 ? 5.82 -21.984 -11.352 1 97.44 83 GLN A C 1
ATOM 678 O O . GLN A 1 83 ? 6.555 -21.672 -12.289 1 97.44 83 GLN A O 1
ATOM 683 N N . LEU A 1 84 ? 4.941 -22.906 -11.391 1 97.12 84 LEU A N 1
ATOM 684 C CA . LEU A 1 84 ? 4.77 -23.703 -12.602 1 97.12 84 LEU A CA 1
ATOM 685 C C . LEU A 1 84 ? 4.211 -22.859 -13.742 1 97.12 84 LEU A C 1
ATOM 687 O O . LEU A 1 84 ? 4.57 -23.062 -14.906 1 97.12 84 LEU A O 1
ATOM 691 N N . TRP A 1 85 ? 3.344 -21.938 -13.414 1 98.12 85 TRP A N 1
ATOM 692 C CA . TRP A 1 85 ? 2.893 -21.016 -14.445 1 98.12 85 TRP A CA 1
ATOM 693 C C . TRP A 1 85 ? 4.062 -20.219 -15.023 1 98.12 85 TRP A C 1
ATOM 695 O O . TRP A 1 85 ? 4.207 -20.125 -16.25 1 98.12 85 TRP A O 1
ATOM 705 N N . ILE A 1 86 ? 4.875 -19.75 -14.18 1 97.75 86 ILE A N 1
ATOM 706 C CA . ILE A 1 86 ? 6.016 -18.938 -14.602 1 97.75 86 ILE A CA 1
ATOM 707 C C . ILE A 1 86 ? 6.945 -19.781 -15.469 1 97.75 86 ILE A C 1
ATOM 709 O O . ILE A 1 86 ? 7.418 -19.312 -16.516 1 97.75 86 ILE A O 1
ATOM 713 N N . MET A 1 87 ? 7.18 -20.984 -15.094 1 96.25 87 MET A N 1
ATOM 714 C CA . MET A 1 87 ? 8.016 -21.891 -15.883 1 96.25 87 MET A CA 1
ATOM 715 C C . MET A 1 87 ? 7.379 -22.172 -17.234 1 96.25 87 MET A C 1
ATOM 717 O O . MET A 1 87 ? 8.078 -22.203 -18.25 1 96.25 87 MET A O 1
ATOM 721 N N . GLY A 1 88 ? 6.078 -22.375 -17.219 1 96.62 88 GLY A N 1
ATOM 722 C CA . GLY A 1 88 ? 5.375 -22.594 -18.484 1 96.62 88 GLY A CA 1
ATOM 723 C C . GLY A 1 88 ? 5.531 -21.438 -19.453 1 96.62 88 GLY A C 1
ATOM 724 O O . GLY A 1 88 ? 5.711 -21.641 -20.656 1 96.62 88 GLY A O 1
ATOM 725 N N . ASP A 1 89 ? 5.395 -20.281 -18.875 1 96 89 ASP A N 1
ATOM 726 C CA . ASP A 1 89 ? 5.578 -19.078 -19.703 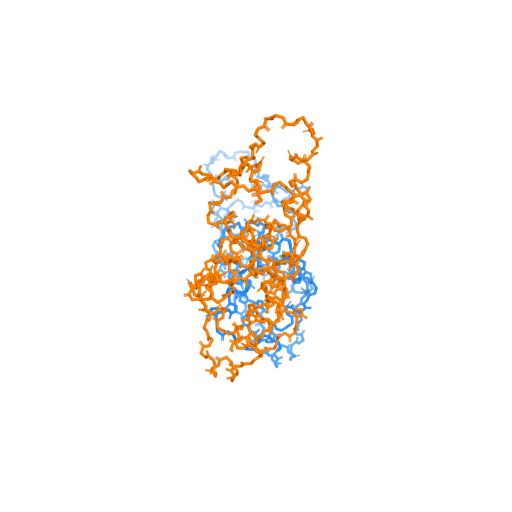1 96 89 ASP A CA 1
ATOM 727 C C . ASP A 1 89 ? 7.012 -18.984 -20.219 1 96 89 ASP A C 1
ATOM 729 O O . ASP A 1 89 ? 7.234 -18.672 -21.391 1 96 89 ASP A O 1
ATOM 733 N N . TYR A 1 90 ? 7.996 -19.297 -19.422 1 93.56 90 TYR A N 1
ATOM 734 C CA . TYR A 1 90 ? 9.414 -19.203 -19.75 1 93.56 90 TYR A CA 1
ATOM 735 C C . TYR A 1 90 ? 9.781 -20.234 -20.828 1 93.56 90 TYR A C 1
ATOM 737 O O . TYR A 1 90 ? 10.477 -19.906 -21.797 1 93.56 90 TYR A O 1
ATOM 745 N N . PHE A 1 91 ? 9.297 -21.422 -20.688 1 92.94 91 PHE A N 1
ATOM 746 C CA . PHE A 1 91 ? 9.68 -22.516 -21.578 1 92.94 91 PHE A CA 1
ATOM 747 C C . PHE A 1 91 ? 8.688 -22.641 -22.719 1 92.94 91 PHE A C 1
ATOM 749 O O . PHE A 1 91 ? 8.727 -23.625 -23.484 1 92.94 91 PHE A O 1
ATOM 756 N N . LEU A 1 92 ? 7.695 -21.703 -22.734 1 93.44 92 LEU A N 1
ATOM 757 C CA . LEU A 1 92 ? 6.719 -21.609 -23.812 1 93.44 92 LEU A CA 1
ATOM 758 C C . LEU A 1 92 ? 5.875 -22.875 -23.891 1 93.44 92 LEU A C 1
ATOM 760 O O . LEU A 1 92 ? 5.762 -23.484 -24.953 1 93.44 92 LEU A O 1
ATOM 764 N N . ILE A 1 93 ? 5.352 -23.219 -22.812 1 94.88 93 ILE A N 1
ATOM 765 C CA . ILE A 1 93 ? 4.418 -24.344 -22.688 1 94.88 93 ILE A CA 1
ATOM 766 C C . ILE A 1 93 ? 3.035 -23.812 -22.312 1 94.88 93 ILE A C 1
ATOM 768 O O . ILE A 1 93 ? 2.65 -23.859 -21.141 1 94.88 93 ILE A O 1
ATOM 772 N N . PRO A 1 94 ? 2.24 -23.484 -23.266 1 95.25 94 PRO A N 1
ATOM 773 C CA . PRO A 1 94 ? 0.952 -22.859 -22.984 1 95.25 94 PRO A CA 1
ATOM 774 C C . PRO A 1 94 ? 0.011 -23.75 -22.188 1 95.25 94 PRO A C 1
ATOM 776 O O . PRO A 1 94 ? -0.782 -23.25 -21.375 1 95.25 94 PRO A O 1
ATOM 779 N N . GLU A 1 95 ? 0.099 -24.984 -22.438 1 95.75 95 GLU A N 1
ATOM 780 C CA . GLU A 1 95 ? -0.782 -25.906 -21.734 1 95.75 95 GLU A CA 1
ATOM 781 C C . GLU A 1 95 ? -0.506 -25.906 -20.234 1 95.75 95 GLU A C 1
ATOM 783 O O . GLU A 1 95 ? -1.43 -26.031 -19.438 1 95.75 95 GLU A O 1
ATOM 788 N N . LEU A 1 96 ? 0.711 -25.828 -19.906 1 96.38 96 LEU A N 1
ATOM 789 C CA . LEU A 1 96 ? 1.079 -25.75 -18.5 1 96.38 96 LEU A CA 1
ATOM 790 C C . LEU A 1 96 ? 0.524 -24.484 -17.859 1 96.38 96 LEU A C 1
ATOM 792 O O . LEU A 1 96 ? -0.027 -24.531 -16.75 1 96.38 96 LEU A O 1
ATOM 796 N N . CYS A 1 97 ? 0.572 -23.375 -18.516 1 97.38 97 CYS A N 1
ATOM 797 C CA . CYS A 1 97 ? 0.028 -22.109 -18.031 1 97.38 97 CYS A CA 1
ATOM 798 C C . CYS A 1 97 ? -1.482 -22.203 -17.859 1 97.38 97 CYS A C 1
ATOM 800 O O . CYS A 1 97 ? -2.016 -21.797 -16.828 1 97.38 97 CYS A O 1
ATOM 802 N N . SER A 1 98 ? -2.066 -22.781 -18.844 1 97 98 SER A N 1
ATOM 803 C CA . SER A 1 98 ? -3.523 -22.859 -18.812 1 97 98 SER A CA 1
ATOM 804 C C . SER A 1 98 ? -4.012 -23.75 -17.688 1 97 98 SER A C 1
ATOM 806 O O . SER A 1 98 ? -4.98 -23.422 -17 1 97 98 SER A O 1
ATOM 808 N N . GLN A 1 99 ? -3.385 -24.891 -17.531 1 95.94 99 GLN A N 1
ATOM 809 C CA . GLN A 1 99 ? -3.801 -25.812 -16.484 1 95.94 99 GLN A CA 1
ATOM 810 C C . GLN A 1 99 ? -3.592 -25.219 -15.094 1 95.94 99 GLN A C 1
ATOM 812 O O . GLN A 1 99 ? -4.453 -25.359 -14.227 1 95.94 99 GLN A O 1
ATOM 817 N N . THR A 1 100 ? -2.496 -24.594 -14.852 1 97.06 100 THR A N 1
ATOM 818 C CA . THR A 1 100 ? -2.221 -23.984 -13.555 1 97.06 100 THR A CA 1
ATOM 819 C C . THR A 1 100 ? -3.195 -22.844 -13.266 1 97.06 100 THR A C 1
ATOM 821 O O . THR A 1 100 ? -3.75 -22.766 -12.164 1 97.06 100 THR A O 1
ATOM 824 N N . LEU A 1 101 ? -3.398 -22.031 -14.273 1 97.31 101 LEU A N 1
ATOM 825 C CA . LEU A 1 101 ? -4.316 -20.922 -14.102 1 97.31 101 LEU A CA 1
ATOM 826 C C . LEU A 1 101 ? -5.73 -21.406 -13.828 1 97.31 101 LEU A C 1
ATOM 828 O O . LEU A 1 101 ? -6.426 -20.859 -12.969 1 97.31 101 LEU A O 1
ATOM 832 N N . ASP A 1 102 ? -6.117 -22.406 -14.539 1 96.62 102 ASP A N 1
ATOM 833 C CA . ASP A 1 102 ? -7.438 -22.984 -14.336 1 96.62 102 ASP A CA 1
ATOM 834 C C . ASP A 1 102 ? -7.59 -23.5 -12.906 1 96.62 102 ASP A C 1
ATOM 836 O O . ASP A 1 102 ? -8.617 -23.281 -12.266 1 96.62 102 ASP A O 1
ATOM 840 N N . TYR A 1 103 ? -6.656 -24.156 -12.508 1 96 103 TYR A N 1
ATOM 841 C CA . TYR A 1 103 ? -6.703 -24.688 -11.148 1 96 103 TYR A CA 1
ATOM 842 C C . TYR A 1 103 ? -6.805 -23.562 -10.125 1 96 103 TYR A C 1
ATOM 844 O O . TYR A 1 103 ? -7.652 -23.609 -9.234 1 96 103 TYR A O 1
ATOM 852 N N . LEU A 1 104 ? -5.973 -22.562 -10.234 1 96.81 104 LEU A N 1
ATOM 853 C CA . LEU A 1 104 ? -5.906 -21.453 -9.289 1 96.81 104 LEU A CA 1
ATOM 854 C C . LEU A 1 104 ? -7.227 -20.688 -9.266 1 96.81 104 LEU A C 1
ATOM 856 O O . LEU A 1 104 ? -7.719 -20.328 -8.195 1 96.81 104 LEU A O 1
ATOM 860 N N . GLU A 1 105 ? -7.785 -20.531 -10.375 1 96.19 105 GLU A N 1
ATOM 861 C CA . GLU A 1 105 ? -8.969 -19.672 -10.508 1 96.19 105 GLU A CA 1
ATOM 862 C C . GLU A 1 105 ? -10.234 -20.438 -10.102 1 96.19 105 GLU A C 1
ATOM 864 O O . GLU A 1 105 ? -11.172 -19.828 -9.578 1 96.19 105 GLU A O 1
ATOM 869 N N . ASN A 1 106 ? -10.188 -21.766 -10.281 1 94 106 ASN A N 1
ATOM 870 C CA . ASN A 1 106 ? -11.477 -22.453 -10.219 1 94 106 ASN A CA 1
ATOM 871 C C . ASN A 1 106 ? -11.469 -23.578 -9.188 1 94 106 ASN A C 1
ATOM 873 O O . ASN A 1 106 ? -12.523 -24.047 -8.758 1 94 106 ASN A O 1
ATOM 877 N N . HIS A 1 107 ? -10.281 -23.922 -8.773 1 89.81 107 HIS A N 1
ATOM 878 C CA . HIS A 1 107 ? -10.281 -25.172 -8.016 1 89.81 107 HIS A CA 1
ATOM 879 C C . HIS A 1 107 ? -9.547 -25 -6.691 1 89.81 107 HIS A C 1
ATOM 881 O O . HIS A 1 107 ? -9.719 -25.812 -5.777 1 89.81 107 HIS A O 1
ATOM 887 N N . HIS A 1 108 ? -8.805 -24.031 -6.547 1 90.56 108 HIS A N 1
ATOM 888 C CA . HIS A 1 108 ? -7.945 -23.922 -5.375 1 90.56 108 HIS A CA 1
ATOM 889 C C . HIS A 1 108 ? -8.75 -23.609 -4.121 1 90.56 108 HIS A C 1
ATOM 891 O O . HIS A 1 108 ? -8.57 -24.234 -3.084 1 90.56 108 HIS A O 1
ATOM 897 N N . VAL A 1 109 ? -9.648 -22.609 -4.191 1 90.81 109 VAL A N 1
ATOM 898 C CA . VAL A 1 109 ? -10.398 -22.172 -3.016 1 90.81 109 VAL A CA 1
ATOM 899 C C . VAL A 1 109 ? -11.867 -22.562 -3.166 1 90.81 109 VAL A C 1
ATOM 901 O O . VAL A 1 109 ? -12.484 -22.281 -4.191 1 90.81 109 VAL A O 1
ATOM 904 N N . PRO A 1 110 ? -12.406 -23.172 -2.105 1 92.38 110 PRO A N 1
ATOM 905 C CA . PRO A 1 110 ? -13.836 -23.469 -2.135 1 92.38 110 PRO A CA 1
ATOM 906 C C . PRO A 1 110 ? -14.711 -22.219 -2.242 1 92.38 110 PRO A C 1
ATOM 908 O O . PRO A 1 110 ? -14.305 -21.141 -1.799 1 92.38 110 PRO A O 1
ATOM 911 N N . ASP A 1 111 ? -15.891 -22.359 -2.689 1 90.94 111 ASP A N 1
ATOM 912 C CA . ASP A 1 111 ? -16.75 -21.234 -3.055 1 90.94 111 ASP A CA 1
ATOM 913 C C . ASP A 1 111 ? -17.266 -20.516 -1.812 1 90.94 111 ASP A C 1
ATOM 915 O O . ASP A 1 111 ? -17.547 -19.312 -1.862 1 90.94 111 ASP A O 1
ATOM 919 N N . ASN A 1 112 ? -17.469 -21.328 -0.796 1 91.75 112 ASN A N 1
ATOM 920 C CA . ASN A 1 112 ? -18 -20.734 0.425 1 91.75 112 ASN A CA 1
ATOM 921 C C . ASN A 1 112 ? -17.469 -21.438 1.67 1 91.75 112 ASN A C 1
ATOM 923 O O . ASN A 1 112 ? -16.812 -22.469 1.567 1 91.75 112 ASN A O 1
ATOM 927 N N . ALA A 1 113 ? -17.766 -20.828 2.82 1 90.5 113 ALA A N 1
ATOM 928 C CA . ALA A 1 113 ? -17.25 -21.312 4.098 1 90.5 113 ALA A CA 1
ATOM 929 C C . ALA A 1 113 ? -17.75 -22.719 4.383 1 90.5 113 ALA A C 1
ATOM 931 O O . ALA A 1 113 ? -17 -23.547 4.926 1 90.5 113 ALA A O 1
ATOM 932 N N . ARG A 1 114 ? -19.016 -23.047 4.035 1 92.56 114 ARG A N 1
ATOM 933 C CA . ARG A 1 114 ? -19.594 -24.375 4.281 1 92.56 114 ARG A CA 1
ATOM 934 C C . ARG A 1 114 ? -18.859 -25.438 3.48 1 92.56 114 ARG A C 1
ATOM 936 O O . ARG A 1 114 ? -18.516 -26.5 4.02 1 92.56 114 ARG A O 1
ATOM 943 N N . ALA A 1 115 ? -18.578 -25.156 2.219 1 92.25 115 ALA A N 1
ATOM 944 C CA . ALA A 1 115 ? -17.828 -26.062 1.354 1 92.25 115 ALA A CA 1
ATOM 945 C C . ALA A 1 115 ? -16.406 -26.266 1.864 1 92.25 115 ALA A C 1
ATOM 947 O O . ALA A 1 115 ? -15.891 -27.375 1.852 1 92.25 115 ALA A O 1
ATOM 948 N N . ALA A 1 116 ? -15.805 -25.219 2.301 1 92.25 116 ALA A N 1
ATOM 949 C CA . ALA A 1 116 ? -14.461 -25.297 2.852 1 92.25 116 ALA A CA 1
ATOM 950 C C . ALA A 1 116 ? -14.414 -26.203 4.078 1 92.25 116 ALA A C 1
ATOM 952 O O . ALA A 1 116 ? -13.547 -27.078 4.18 1 92.25 116 ALA A O 1
ATOM 953 N N . SER A 1 117 ? -15.375 -26 4.906 1 92.88 117 SER A N 1
ATOM 954 C CA . SER A 1 117 ? -15.445 -26.797 6.129 1 92.88 117 SER A CA 1
ATOM 955 C C . SER A 1 117 ? -15.695 -28.266 5.816 1 92.88 117 SER A C 1
ATOM 957 O O . SER A 1 117 ? -15.117 -29.156 6.453 1 92.88 117 SER A O 1
ATOM 959 N N . SER A 1 118 ? -16.484 -28.547 4.895 1 93.81 118 SER A N 1
ATOM 960 C CA . SER A 1 118 ? -16.891 -29.906 4.547 1 93.81 118 SER A CA 1
ATOM 961 C C . SER A 1 118 ? -15.695 -30.719 4.078 1 93.81 118 SER A C 1
ATOM 963 O O . SER A 1 118 ? -15.641 -31.938 4.309 1 93.81 118 SER A O 1
ATOM 965 N N . ILE A 1 119 ? -14.727 -30.078 3.527 1 90.5 119 ILE A N 1
ATOM 966 C CA . ILE A 1 119 ? -13.602 -30.828 2.979 1 90.5 119 ILE A CA 1
ATOM 967 C C . ILE A 1 119 ? -12.352 -30.562 3.82 1 90.5 119 ILE A C 1
ATOM 969 O O . ILE A 1 119 ? -11.25 -30.969 3.451 1 90.5 119 ILE A O 1
ATOM 973 N N . GLY A 1 120 ? -12.523 -29.844 4.867 1 89.44 120 GLY A N 1
ATOM 974 C CA . GLY A 1 120 ? -11.391 -29.547 5.727 1 89.44 120 GLY A CA 1
ATOM 975 C C . GLY A 1 120 ? -10.344 -28.672 5.055 1 89.44 120 GLY A C 1
ATOM 976 O O . GLY A 1 120 ? -9.141 -28.891 5.238 1 89.44 120 GLY A O 1
ATOM 977 N N . PHE A 1 121 ? -10.75 -27.75 4.246 1 89.38 121 PHE A N 1
ATOM 978 C CA . PHE A 1 121 ? -9.844 -26.859 3.539 1 89.38 121 PHE A CA 1
ATOM 979 C C . PHE A 1 121 ? -9.141 -25.922 4.512 1 89.38 121 PHE A C 1
ATOM 981 O O . PHE A 1 121 ? -9.781 -25.281 5.355 1 89.38 121 PHE A O 1
ATOM 988 N N . LYS A 1 122 ? -7.867 -25.938 4.375 1 86.25 122 LYS A N 1
ATOM 989 C CA . LYS A 1 122 ? -7.051 -25 5.137 1 86.25 122 LYS A CA 1
ATOM 990 C C . LYS A 1 122 ? -5.969 -24.375 4.258 1 86.25 122 LYS A C 1
ATOM 992 O O . LYS A 1 122 ? -5.234 -25.094 3.566 1 86.25 122 LYS A O 1
ATOM 997 N N . MET A 1 123 ? -6 -23.125 4.242 1 89.62 123 MET A N 1
ATOM 998 C CA . MET A 1 123 ? -4.914 -22.438 3.557 1 89.62 123 MET A CA 1
ATOM 999 C C . MET A 1 123 ? -3.654 -22.406 4.414 1 89.62 123 MET A C 1
ATOM 1001 O O . MET A 1 123 ? -3.701 -22 5.578 1 89.62 123 MET A O 1
ATOM 1005 N N . ALA A 1 124 ? -2.543 -22.875 3.879 1 94 124 ALA A N 1
ATOM 1006 C CA . ALA A 1 124 ? -1.271 -22.844 4.598 1 94 124 ALA A CA 1
ATOM 1007 C C . ALA A 1 124 ? -0.658 -21.438 4.559 1 94 124 ALA A C 1
ATOM 1009 O O . ALA A 1 124 ? -0.291 -20.953 3.488 1 94 124 ALA A O 1
ATOM 1010 N N . PRO A 1 125 ? -0.494 -20.828 5.684 1 96.62 125 PRO A N 1
ATOM 1011 C CA . PRO A 1 125 ? -0.032 -19.438 5.719 1 96.62 125 PRO A CA 1
ATOM 1012 C C . PRO A 1 125 ? 1.334 -19.25 5.059 1 96.62 125 PRO A C 1
ATOM 1014 O O . PRO A 1 125 ? 1.554 -18.266 4.348 1 96.62 125 PRO A O 1
ATOM 1017 N N . THR A 1 126 ? 2.217 -20.172 5.324 1 96.94 126 THR A N 1
ATOM 1018 C CA . THR A 1 126 ? 3.557 -20.062 4.758 1 96.94 126 THR A CA 1
ATOM 1019 C C . THR A 1 126 ? 3.512 -20.219 3.238 1 96.94 126 THR A C 1
ATOM 1021 O O . THR A 1 126 ? 4.238 -19.531 2.518 1 96.94 126 THR A O 1
ATOM 1024 N N . ASP A 1 127 ? 2.717 -21.141 2.811 1 97.56 127 ASP A N 1
ATOM 1025 C CA . ASP A 1 127 ? 2.533 -21.328 1.374 1 97.56 127 ASP A CA 1
ATOM 1026 C C . ASP A 1 127 ? 1.985 -20.047 0.724 1 97.56 127 ASP A C 1
ATOM 1028 O O . ASP A 1 127 ? 2.473 -19.625 -0.325 1 97.56 127 ASP A O 1
ATOM 1032 N N . TRP A 1 128 ? 1.005 -19.469 1.338 1 98.31 128 TRP A N 1
ATOM 1033 C CA . TRP A 1 128 ? 0.403 -18.234 0.86 1 98.31 128 TRP A CA 1
ATOM 1034 C C . TRP A 1 128 ? 1.436 -17.109 0.805 1 98.31 128 TRP A C 1
ATOM 1036 O O . TRP A 1 128 ? 1.548 -16.406 -0.205 1 98.31 128 TRP A O 1
ATOM 1046 N N . GLN A 1 129 ? 2.16 -17.031 1.87 1 98.56 129 GLN A N 1
ATOM 1047 C CA . GLN A 1 129 ? 3.186 -15.992 1.934 1 98.56 129 GLN A CA 1
ATOM 1048 C C . GLN A 1 129 ? 4.223 -16.172 0.832 1 98.56 129 GLN A C 1
ATOM 1050 O O . GLN A 1 129 ? 4.613 -15.211 0.169 1 98.56 129 GLN A O 1
ATOM 1055 N N . ASN A 1 130 ? 4.672 -17.391 0.687 1 97.81 130 ASN A N 1
ATOM 1056 C CA . ASN A 1 130 ? 5.676 -17.688 -0.328 1 97.81 130 ASN A CA 1
ATOM 1057 C C . ASN A 1 130 ? 5.168 -17.375 -1.73 1 97.81 130 ASN A C 1
ATOM 1059 O O . ASN A 1 130 ? 5.93 -16.891 -2.572 1 97.81 130 ASN A O 1
ATOM 1063 N N . ALA A 1 131 ? 3.939 -17.688 -1.976 1 98.38 131 ALA A N 1
ATOM 1064 C CA . ALA A 1 131 ? 3.334 -17.375 -3.268 1 98.38 131 ALA A CA 1
ATOM 1065 C C . ALA A 1 131 ? 3.32 -15.875 -3.521 1 98.38 131 ALA A C 1
ATOM 1067 O O . ALA A 1 131 ? 3.697 -15.414 -4.605 1 98.38 131 ALA A O 1
ATOM 1068 N N . GLY A 1 132 ? 2.893 -15.141 -2.514 1 98.62 132 GLY A N 1
ATOM 1069 C CA . GLY A 1 132 ? 2.902 -13.695 -2.633 1 98.62 132 GLY A CA 1
ATOM 1070 C C . GLY A 1 132 ? 4.285 -13.125 -2.881 1 98.62 132 GLY A C 1
ATOM 1071 O O . GLY A 1 132 ? 4.461 -12.258 -3.742 1 98.62 132 GLY A O 1
ATOM 1072 N N . GLU A 1 133 ? 5.227 -13.609 -2.133 1 98.44 133 GLU A N 1
ATOM 1073 C CA . GLU A 1 133 ? 6.598 -13.141 -2.293 1 98.44 133 GLU A CA 1
ATOM 1074 C C . GLU A 1 133 ? 7.125 -13.438 -3.693 1 98.44 133 GLU A C 1
ATOM 1076 O O . GLU A 1 133 ? 7.809 -12.602 -4.297 1 98.44 133 GLU A O 1
ATOM 1081 N N . LEU A 1 134 ? 6.812 -14.586 -4.148 1 98.06 134 LEU A N 1
ATOM 1082 C CA . LEU A 1 134 ? 7.215 -14.953 -5.5 1 98.06 134 LEU A CA 1
ATOM 1083 C C . LEU A 1 134 ? 6.656 -13.969 -6.523 1 98.06 134 LEU A C 1
ATOM 1085 O O . LEU A 1 134 ? 7.398 -13.438 -7.348 1 98.06 134 LEU A O 1
ATOM 1089 N N . LEU A 1 135 ? 5.422 -13.703 -6.465 1 98.56 135 LEU A N 1
ATOM 1090 C CA . LEU A 1 135 ? 4.734 -12.891 -7.465 1 98.56 135 LEU A CA 1
ATOM 1091 C C . LEU A 1 135 ? 5.215 -11.445 -7.418 1 98.56 135 LEU A C 1
ATOM 1093 O O . LEU A 1 135 ? 5.488 -10.844 -8.461 1 98.56 135 LEU A O 1
ATOM 1097 N N . TYR A 1 136 ? 5.363 -10.922 -6.281 1 98.06 136 TYR A N 1
ATOM 1098 C CA . TYR A 1 136 ? 5.68 -9.5 -6.168 1 98.06 136 TYR A CA 1
ATOM 1099 C C . TYR A 1 136 ? 7.176 -9.266 -6.34 1 98.06 136 TYR A C 1
ATOM 1101 O O . TYR A 1 136 ? 7.602 -8.148 -6.668 1 98.06 136 TYR A O 1
ATOM 1109 N N . SER A 1 137 ? 7.992 -10.266 -6.133 1 97.19 137 SER A N 1
ATOM 1110 C CA . SER A 1 137 ? 9.414 -10.141 -6.445 1 97.19 137 SER A CA 1
ATOM 1111 C C . SER A 1 137 ? 9.672 -10.336 -7.934 1 97.19 137 SER A C 1
ATOM 1113 O O . SER A 1 137 ? 10.5 -9.648 -8.523 1 97.19 137 SER A O 1
ATOM 1115 N N . TYR A 1 138 ? 8.922 -11.211 -8.539 1 95.81 138 TYR A N 1
ATOM 1116 C CA . TYR A 1 138 ? 9.172 -11.586 -9.93 1 95.81 138 TYR A CA 1
ATOM 1117 C C . TYR A 1 138 ? 8.547 -10.57 -10.883 1 95.81 138 TYR A C 1
ATOM 1119 O O . TYR A 1 138 ? 9.109 -10.281 -11.938 1 95.81 138 TYR A O 1
ATOM 1127 N N . PHE A 1 139 ? 7.449 -10.07 -10.492 1 96.94 139 PHE A N 1
ATOM 1128 C CA . PHE A 1 139 ? 6.746 -9.125 -11.352 1 96.94 139 PHE A CA 1
ATOM 1129 C C . PHE A 1 139 ? 6.734 -7.734 -10.727 1 96.94 139 PHE A C 1
ATOM 1131 O O . PHE A 1 139 ? 5.863 -7.418 -9.914 1 96.94 139 PHE A O 1
ATOM 1138 N N . PRO A 1 140 ? 7.539 -6.879 -11.148 1 90.38 140 PRO A N 1
ATOM 1139 C CA . PRO A 1 140 ? 7.535 -5.52 -10.602 1 90.38 140 PRO A CA 1
ATOM 1140 C C . PRO A 1 140 ? 6.301 -4.723 -11.008 1 90.38 140 PRO A C 1
ATOM 1142 O O . PRO A 1 140 ? 5.812 -3.893 -10.234 1 90.38 140 PRO A O 1
ATOM 1145 N N . ALA A 1 141 ? 5.777 -5.004 -12.188 1 91.31 141 ALA A N 1
ATOM 1146 C CA . ALA A 1 141 ? 4.598 -4.32 -12.711 1 91.31 141 ALA A CA 1
ATOM 1147 C C . ALA A 1 141 ? 3.34 -5.16 -12.5 1 91.31 141 ALA A C 1
ATOM 1149 O O . ALA A 1 141 ? 3.406 -6.258 -11.938 1 91.31 141 ALA A O 1
ATOM 1150 N N . ASP A 1 142 ? 2.262 -4.543 -12.828 1 93.19 142 ASP A N 1
ATOM 1151 C CA . ASP A 1 142 ? 1.01 -5.289 -12.773 1 93.19 142 ASP A CA 1
ATOM 1152 C C . ASP A 1 142 ? 1.065 -6.523 -13.672 1 93.19 142 ASP A C 1
ATOM 1154 O O . ASP A 1 142 ? 1.614 -6.473 -14.773 1 93.19 142 ASP A O 1
ATOM 1158 N N . HIS A 1 143 ? 0.528 -7.605 -13.164 1 97.12 143 HIS A N 1
ATOM 1159 C CA . HIS A 1 143 ? 0.484 -8.867 -13.898 1 97.12 143 HIS A CA 1
ATOM 1160 C C . HIS A 1 143 ? -0.776 -9.656 -13.555 1 97.12 143 HIS A C 1
ATOM 1162 O O . HIS A 1 143 ? -1.3 -9.555 -12.445 1 97.12 143 HIS A O 1
ATOM 1168 N N . LYS A 1 144 ? -1.199 -10.438 -14.453 1 97.25 144 LYS A N 1
ATOM 1169 C CA . LYS A 1 144 ? -2.428 -11.203 -14.281 1 97.25 144 LYS A CA 1
ATOM 1170 C C . LYS A 1 144 ? -2.322 -12.148 -13.094 1 97.25 144 LYS A C 1
ATOM 1172 O O . LYS A 1 144 ? -3.307 -12.391 -12.391 1 97.25 144 LYS A O 1
ATOM 1177 N N . LEU A 1 145 ? -1.142 -12.719 -12.844 1 98.31 145 LEU A N 1
ATOM 1178 C CA . LEU A 1 145 ? -0.976 -13.664 -11.742 1 98.31 145 LEU A CA 1
ATOM 1179 C C . LEU A 1 145 ? -1.146 -12.969 -10.398 1 98.31 145 LEU A C 1
ATOM 1181 O O . LEU A 1 145 ? -1.637 -13.578 -9.445 1 9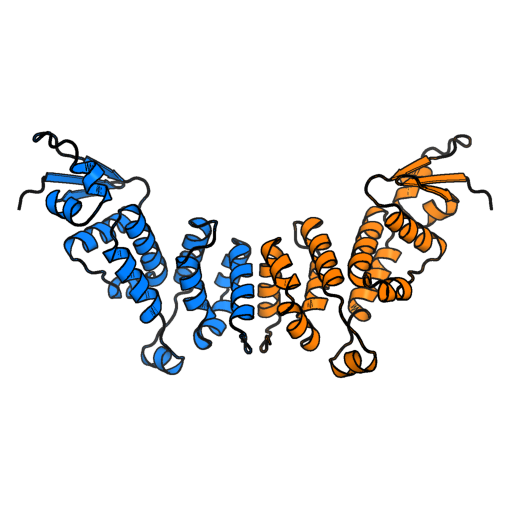8.31 145 LEU A O 1
ATOM 1185 N N . LYS A 1 146 ? -0.702 -11.742 -10.32 1 98.31 146 LYS A N 1
ATOM 1186 C CA . LYS A 1 146 ? -0.963 -10.977 -9.109 1 98.31 146 LYS A CA 1
ATOM 1187 C C . LYS A 1 146 ? -2.463 -10.797 -8.883 1 98.31 146 LYS A C 1
ATOM 1189 O O . LYS A 1 146 ? -2.943 -10.922 -7.758 1 98.31 146 LYS A O 1
ATOM 1194 N N . SER A 1 147 ? -3.168 -10.555 -9.945 1 98.12 147 SER A N 1
ATOM 1195 C CA . SER A 1 147 ? -4.617 -10.406 -9.859 1 98.12 147 SER A CA 1
ATOM 1196 C C . SER A 1 147 ? -5.27 -11.695 -9.375 1 98.12 147 SER A C 1
ATOM 1198 O O . SER A 1 147 ? -6.215 -11.664 -8.586 1 98.12 147 SER A O 1
ATOM 1200 N N . VAL A 1 148 ? -4.801 -12.773 -9.875 1 98.38 148 VAL A N 1
ATOM 1201 C CA . VAL A 1 148 ? -5.332 -14.07 -9.469 1 98.38 148 VAL A CA 1
ATOM 1202 C C . VAL A 1 148 ? -5.055 -14.305 -7.988 1 98.38 148 VAL A C 1
ATOM 1204 O O . VAL A 1 148 ? -5.934 -14.742 -7.242 1 98.38 148 VAL A O 1
ATOM 1207 N N . PHE A 1 149 ? -3.867 -14 -7.562 1 98.69 149 PHE A N 1
ATOM 1208 C CA . PHE A 1 149 ? -3.475 -14.148 -6.168 1 98.69 149 PHE A CA 1
ATOM 1209 C C . PHE A 1 149 ? -4.355 -13.289 -5.266 1 98.69 149 PHE A C 1
ATOM 1211 O O . PHE A 1 149 ? -4.797 -13.75 -4.207 1 98.69 149 PHE A O 1
ATOM 1218 N N . LEU A 1 150 ? -4.582 -12.047 -5.684 1 98.5 150 LEU A N 1
ATOM 1219 C CA . LEU A 1 150 ? -5.434 -11.141 -4.918 1 98.5 150 LEU A CA 1
ATOM 1220 C C . LEU A 1 150 ? -6.863 -11.672 -4.852 1 98.5 150 LEU A C 1
ATOM 1222 O O . LEU A 1 150 ? -7.52 -11.57 -3.809 1 98.5 150 LEU A O 1
ATOM 1226 N N . GLU A 1 151 ? -7.355 -12.203 -5.949 1 97.94 151 GLU A N 1
ATOM 1227 C CA . GLU A 1 151 ? -8.695 -12.781 -5.977 1 97.94 151 GLU A CA 1
ATOM 1228 C C . GLU A 1 151 ? -8.812 -13.961 -5.023 1 97.94 151 GLU A C 1
ATOM 1230 O O . GLU A 1 151 ? -9.797 -14.086 -4.289 1 97.94 151 GLU A O 1
ATOM 1235 N N . ILE A 1 152 ? -7.82 -14.75 -5.02 1 97.56 152 ILE A N 1
ATOM 1236 C CA . ILE A 1 152 ? -7.781 -15.906 -4.133 1 97.56 152 ILE A CA 1
ATOM 1237 C C . ILE A 1 152 ? -7.781 -15.438 -2.678 1 97.56 152 ILE A C 1
ATOM 1239 O O . ILE A 1 152 ? -8.422 -16.047 -1.822 1 97.56 152 ILE A O 1
ATOM 1243 N N . SER A 1 153 ? -7.117 -14.375 -2.402 1 97.56 153 SER A N 1
ATOM 1244 C CA . SER A 1 153 ? -6.863 -13.891 -1.049 1 97.56 153 SER A CA 1
ATOM 1245 C C . SER A 1 153 ? -8.055 -13.109 -0.508 1 97.56 153 SER A C 1
ATOM 1247 O O . SER A 1 153 ? -8.406 -13.242 0.666 1 97.56 153 SER A O 1
ATOM 1249 N N . LEU A 1 154 ? -8.648 -12.32 -1.433 1 97.12 154 LEU A N 1
ATOM 1250 C CA . LEU A 1 154 ? -9.562 -11.305 -0.919 1 97.12 154 LEU A CA 1
ATOM 1251 C C . LEU A 1 154 ? -10.938 -11.438 -1.554 1 97.12 154 LEU A C 1
ATOM 1253 O O . LEU A 1 154 ? -11.898 -10.805 -1.107 1 97.12 154 LEU A O 1
ATOM 1257 N N . GLY A 1 155 ? -11.039 -12.211 -2.584 1 95.56 155 GLY A N 1
ATOM 1258 C CA . GLY A 1 155 ? -12.273 -12.258 -3.359 1 95.56 155 GLY A CA 1
ATOM 1259 C C . GLY A 1 155 ? -13.445 -12.82 -2.584 1 95.56 155 GLY A C 1
ATOM 1260 O O . GLY A 1 155 ? -14.555 -12.281 -2.646 1 95.56 155 GLY A O 1
ATOM 1261 N N . LYS A 1 156 ? -13.195 -13.875 -1.952 1 93.94 156 LYS A N 1
ATOM 1262 C CA . LYS A 1 156 ? -14.242 -14.516 -1.161 1 93.94 156 LYS A CA 1
ATOM 1263 C C . LYS A 1 156 ? -14.156 -14.094 0.303 1 93.94 156 LYS A C 1
ATOM 1265 O O . LYS A 1 156 ? -13.07 -14.055 0.881 1 93.94 156 LYS A O 1
ATOM 1270 N N . SER A 1 157 ? -15.297 -13.859 0.933 1 93 157 SER A N 1
ATOM 1271 C CA . SER A 1 157 ? -15.359 -13.281 2.271 1 93 157 SER A CA 1
ATOM 1272 C C . SER A 1 157 ? -14.672 -14.18 3.293 1 93 157 SER A C 1
ATOM 1274 O O . SER A 1 157 ? -13.969 -13.703 4.18 1 93 157 SER A O 1
ATOM 1276 N N . HIS A 1 158 ? -14.992 -15.516 3.15 1 92.12 158 HIS A N 1
ATOM 1277 C CA . HIS A 1 158 ? -14.453 -16.438 4.141 1 92.12 158 HIS A CA 1
ATOM 1278 C C . HIS A 1 158 ? -12.93 -16.516 4.043 1 92.12 158 HIS A C 1
ATOM 1280 O O . HIS A 1 158 ? -12.258 -16.797 5.039 1 92.12 158 HIS A O 1
ATOM 1286 N N . MET A 1 159 ? -12.375 -16.234 2.9 1 94.75 159 MET A N 1
ATOM 1287 C CA . MET A 1 159 ? -10.922 -16.188 2.723 1 94.75 159 MET A CA 1
ATOM 1288 C C . MET A 1 159 ? -10.367 -14.836 3.154 1 94.75 159 MET A C 1
ATOM 1290 O O . MET A 1 159 ? -9.352 -14.766 3.844 1 94.75 159 MET A O 1
ATOM 1294 N N . ARG A 1 160 ? -11.047 -13.812 2.766 1 95.44 160 ARG A N 1
ATOM 1295 C CA . ARG A 1 160 ? -10.617 -12.445 3.043 1 95.44 160 ARG A CA 1
ATOM 1296 C C . ARG A 1 160 ? -10.391 -12.234 4.535 1 95.44 160 ARG A C 1
ATOM 1298 O O . ARG A 1 160 ? -9.344 -11.742 4.949 1 95.44 160 ARG A O 1
ATOM 1305 N N . ARG A 1 161 ? -11.328 -12.617 5.32 1 92.81 161 ARG A N 1
ATOM 1306 C CA . ARG A 1 161 ? -11.25 -12.445 6.77 1 92.81 161 ARG A CA 1
ATOM 1307 C C . ARG A 1 161 ? -10.039 -13.18 7.336 1 92.81 161 ARG A C 1
ATOM 1309 O O . ARG A 1 161 ? -9.312 -12.633 8.172 1 92.81 161 ARG A O 1
ATOM 1316 N N . LYS A 1 162 ? -9.875 -14.352 6.898 1 93.81 162 LYS A N 1
ATOM 1317 C CA . LYS A 1 162 ? -8.766 -15.164 7.379 1 93.81 162 LYS A CA 1
ATOM 1318 C C . LYS A 1 162 ? -7.426 -14.586 6.941 1 93.81 162 LYS A C 1
ATOM 1320 O O . LYS A 1 162 ? -6.512 -14.438 7.754 1 93.81 162 LYS A O 1
ATOM 1325 N N . VAL A 1 163 ? -7.289 -14.211 5.699 1 96.94 163 VAL A N 1
ATOM 1326 C CA . VAL A 1 163 ? -6.031 -13.812 5.082 1 96.94 163 VAL A CA 1
ATOM 1327 C C . VAL A 1 163 ? -5.543 -12.5 5.691 1 96.94 163 VAL A C 1
ATOM 1329 O O . VAL A 1 163 ? -4.375 -12.375 6.059 1 96.94 163 VAL A O 1
ATOM 1332 N N . ILE A 1 164 ? -6.395 -11.523 5.859 1 96.75 164 ILE A N 1
ATOM 1333 C CA . ILE A 1 164 ? -5.965 -10.188 6.281 1 96.75 164 ILE A CA 1
ATOM 1334 C C . ILE A 1 164 ? -5.516 -10.227 7.738 1 96.75 164 ILE A C 1
ATOM 1336 O O . ILE A 1 164 ? -4.84 -9.312 8.211 1 96.75 164 ILE A O 1
ATOM 1340 N N . ASN A 1 165 ? 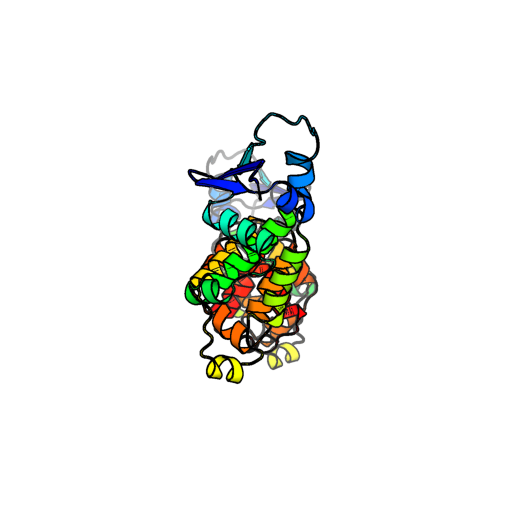-5.875 -11.289 8.414 1 95.56 165 ASN A N 1
ATOM 1341 C CA . ASN A 1 165 ? -5.535 -11.383 9.828 1 95.56 165 ASN A CA 1
ATOM 1342 C C . ASN A 1 165 ? -4.336 -12.297 10.055 1 95.56 165 ASN A C 1
ATOM 1344 O O . ASN A 1 165 ? -3.932 -12.531 11.195 1 95.56 165 ASN A O 1
ATOM 1348 N N . LEU A 1 166 ? -3.779 -12.875 9.023 1 96.06 166 LEU A N 1
ATOM 1349 C CA . LEU A 1 166 ? -2.559 -13.664 9.125 1 96.06 166 LEU A CA 1
ATOM 1350 C C . LEU A 1 166 ? -1.363 -12.781 9.469 1 96.06 166 LEU A C 1
ATOM 1352 O O . LEU A 1 166 ? -1.23 -11.68 8.945 1 96.06 166 LEU A O 1
ATOM 1356 N N . PRO A 1 167 ? -0.537 -13.266 10.367 1 96.5 167 PRO A N 1
ATOM 1357 C CA . PRO A 1 167 ? 0.738 -12.57 10.547 1 96.5 167 PRO A CA 1
ATOM 1358 C C . PRO A 1 167 ? 1.515 -12.414 9.242 1 96.5 167 PRO A C 1
ATOM 1360 O O . PRO A 1 167 ? 2.178 -11.398 9.023 1 96.5 167 PRO A O 1
ATOM 1363 N N . GLU A 1 168 ? 1.417 -13.422 8.414 1 97.38 168 GLU A N 1
ATOM 1364 C CA . GLU A 1 168 ? 2.104 -13.445 7.129 1 97.38 168 GLU A CA 1
ATOM 1365 C C . GLU A 1 168 ? 1.625 -12.312 6.227 1 97.38 168 GLU A C 1
ATOM 1367 O O . GLU A 1 168 ? 2.371 -11.844 5.367 1 97.38 168 GLU A O 1
ATOM 1372 N N . PHE A 1 169 ? 0.404 -11.859 6.43 1 97.38 169 PHE A N 1
ATOM 1373 C CA . PHE A 1 169 ? -0.123 -10.75 5.648 1 97.38 169 PHE A CA 1
ATOM 1374 C C . PHE A 1 169 ? 0.67 -9.477 5.918 1 97.38 169 PHE A C 1
ATOM 1376 O O . PHE A 1 169 ? 1.079 -8.781 4.984 1 97.38 169 PHE A O 1
ATOM 1383 N N . LYS A 1 170 ? 0.867 -9.242 7.152 1 94.56 170 LYS A N 1
ATOM 1384 C CA . LYS A 1 170 ? 1.628 -8.062 7.543 1 94.56 170 LYS A CA 1
ATOM 1385 C C . LYS A 1 170 ? 3.064 -8.141 7.035 1 94.56 170 LYS A C 1
ATOM 1387 O O . LYS A 1 170 ? 3.629 -7.137 6.594 1 94.56 170 LYS A O 1
ATOM 1392 N N . VAL A 1 171 ? 3.609 -9.266 7.152 1 96.38 171 VAL A N 1
ATOM 1393 C CA . VAL A 1 171 ? 4.977 -9.484 6.684 1 96.38 171 VAL A CA 1
ATOM 1394 C C . VAL A 1 171 ? 5.066 -9.164 5.195 1 96.38 171 VAL A C 1
ATOM 1396 O O . VAL A 1 171 ? 5.949 -8.414 4.77 1 96.38 171 VAL A O 1
ATOM 1399 N N . LEU A 1 172 ? 4.156 -9.711 4.426 1 97.5 172 LEU A N 1
ATOM 1400 C CA . LEU A 1 172 ? 4.156 -9.508 2.979 1 97.5 172 LEU A CA 1
ATOM 1401 C C . LEU A 1 172 ? 3.932 -8.039 2.635 1 97.5 172 LEU A C 1
ATOM 1403 O O . LEU A 1 172 ? 4.629 -7.488 1.781 1 97.5 172 LEU A O 1
ATOM 1407 N N . ALA A 1 173 ? 3.012 -7.418 3.33 1 96.12 173 ALA A N 1
ATOM 1408 C CA . ALA A 1 173 ? 2.689 -6.02 3.062 1 96.12 173 ALA A CA 1
ATOM 1409 C C . ALA A 1 173 ? 3.857 -5.109 3.426 1 96.12 173 ALA A C 1
ATOM 1411 O O . ALA A 1 173 ? 4.051 -4.062 2.807 1 96.12 173 ALA A O 1
ATOM 1412 N N . THR A 1 174 ? 4.59 -5.449 4.434 1 94.56 174 THR A N 1
ATOM 1413 C CA . THR A 1 174 ? 5.75 -4.672 4.852 1 94.56 174 THR A CA 1
ATOM 1414 C C . THR A 1 174 ? 6.887 -4.805 3.844 1 94.56 174 THR A C 1
ATOM 1416 O O . THR A 1 174 ? 7.52 -3.814 3.477 1 94.56 174 THR A O 1
ATOM 1419 N N . LYS A 1 175 ? 7.09 -5.977 3.432 1 95.88 175 LYS A N 1
ATOM 1420 C CA . LYS A 1 175 ? 8.172 -6.25 2.492 1 95.88 175 LYS A CA 1
ATOM 1421 C C . LYS A 1 175 ? 7.852 -5.691 1.107 1 95.88 175 LYS A C 1
ATOM 1423 O O . LYS A 1 175 ? 8.742 -5.211 0.405 1 95.88 175 LYS A O 1
ATOM 1428 N N . TYR A 1 176 ? 6.66 -5.777 0.717 1 96.75 176 TYR A N 1
ATOM 1429 C CA . TYR A 1 176 ? 6.195 -5.305 -0.58 1 96.75 176 TYR A CA 1
ATOM 1430 C C . TYR A 1 176 ? 5.008 -4.359 -0.42 1 96.75 176 TYR A C 1
ATOM 1432 O O . TYR A 1 176 ? 3.854 -4.777 -0.541 1 96.75 176 TYR A O 1
ATOM 1440 N N . PRO A 1 177 ? 5.246 -3.064 -0.282 1 95.12 177 PRO A N 1
ATOM 1441 C CA . PRO A 1 177 ? 4.152 -2.113 -0.088 1 95.12 177 PRO A CA 1
ATOM 1442 C C . PRO A 1 177 ? 3.162 -2.109 -1.251 1 95.12 177 PRO A C 1
ATOM 1444 O O . PRO A 1 177 ? 1.973 -1.846 -1.055 1 95.12 177 PRO A O 1
ATOM 1447 N N . GLU A 1 178 ? 3.635 -2.49 -2.41 1 96.56 178 GLU A N 1
ATOM 1448 C CA . GLU A 1 178 ? 2.746 -2.594 -3.562 1 96.56 178 GLU A CA 1
ATOM 1449 C C . GLU A 1 178 ? 1.654 -3.633 -3.328 1 96.56 178 GLU A C 1
ATOM 1451 O O . GLU A 1 178 ? 0.53 -3.482 -3.812 1 96.56 178 GLU A O 1
ATOM 1456 N N . PHE A 1 179 ? 2.029 -4.676 -2.648 1 98.19 179 PHE A N 1
ATOM 1457 C CA . PHE A 1 179 ? 1.034 -5.684 -2.301 1 98.19 179 PHE A CA 1
ATOM 1458 C C . PHE A 1 179 ? -0.075 -5.074 -1.449 1 98.19 179 PHE A C 1
ATOM 1460 O O . PHE A 1 179 ? -1.259 -5.285 -1.723 1 98.19 179 PHE A O 1
ATOM 1467 N N . GLY A 1 180 ? 0.322 -4.359 -0.39 1 96.81 180 GLY A N 1
ATOM 1468 C CA . GLY A 1 180 ? -0.67 -3.697 0.441 1 96.81 180 GLY A CA 1
ATOM 1469 C C . GLY A 1 180 ? -1.556 -2.742 -0.336 1 96.81 180 GLY A C 1
ATOM 1470 O O . GLY A 1 180 ? -2.773 -2.725 -0.147 1 96.81 180 GLY A O 1
ATOM 1471 N N . ARG A 1 181 ? -0.909 -1.975 -1.126 1 96.19 181 ARG A N 1
ATOM 1472 C CA . ARG A 1 181 ? -1.646 -1.056 -1.988 1 96.19 181 ARG A CA 1
ATOM 1473 C C . ARG A 1 181 ? -2.643 -1.807 -2.863 1 96.19 181 ARG A C 1
ATOM 1475 O O . ARG A 1 181 ? -3.809 -1.415 -2.963 1 96.19 181 ARG A O 1
ATOM 1482 N N . ASP A 1 182 ? -2.205 -2.865 -3.469 1 97.56 182 ASP A N 1
ATOM 1483 C CA . ASP A 1 182 ? -3.068 -3.639 -4.355 1 97.56 182 ASP A CA 1
ATOM 1484 C C . ASP A 1 182 ? -4.258 -4.219 -3.596 1 97.56 182 ASP A C 1
ATOM 1486 O O . ASP A 1 182 ? -5.371 -4.281 -4.125 1 97.56 182 ASP A O 1
ATOM 1490 N N . CYS A 1 183 ? -4.012 -4.676 -2.412 1 97.62 183 CYS A N 1
ATOM 1491 C CA . CYS A 1 183 ? -5.102 -5.176 -1.583 1 97.62 183 CYS A CA 1
ATOM 1492 C C . CYS A 1 183 ? -6.141 -4.09 -1.335 1 97.62 183 CYS A C 1
ATOM 1494 O O . CYS A 1 183 ? -7.34 -4.312 -1.526 1 97.62 183 CYS A O 1
ATOM 1496 N N . MET A 1 184 ? -5.633 -2.893 -0.96 1 96.25 184 MET A N 1
ATOM 1497 C CA . MET A 1 184 ? -6.52 -1.772 -0.657 1 96.25 184 MET A CA 1
ATOM 1498 C C . MET A 1 184 ? -7.344 -1.381 -1.881 1 96.25 184 MET A C 1
ATOM 1500 O O . MET A 1 184 ? -8.562 -1.231 -1.794 1 96.25 184 MET A O 1
ATOM 1504 N N . VAL A 1 185 ? -6.723 -1.279 -2.934 1 94.5 185 VAL A N 1
ATOM 1505 C CA . VAL A 1 185 ? -7.375 -0.878 -4.176 1 94.5 185 VAL A CA 1
ATOM 1506 C C . VAL A 1 185 ? -8.414 -1.921 -4.574 1 94.5 185 VAL A C 1
ATOM 1508 O O . VAL A 1 185 ? -9.531 -1.574 -4.969 1 94.5 185 VAL A O 1
ATOM 1511 N N . LYS A 1 186 ? -8.055 -3.168 -4.465 1 95.62 186 LYS A N 1
ATOM 1512 C CA . LYS A 1 186 ? -8.992 -4.23 -4.816 1 95.62 186 LYS A CA 1
ATOM 1513 C C . LYS A 1 186 ? -10.242 -4.172 -3.945 1 95.62 186 LYS A C 1
ATOM 1515 O O . LYS A 1 186 ? -11.359 -4.316 -4.445 1 95.62 186 LYS A O 1
ATOM 1520 N N . LEU A 1 187 ? -10.039 -4.016 -2.662 1 96.12 187 LEU A N 1
ATOM 1521 C CA . LEU A 1 187 ? -11.172 -3.973 -1.744 1 96.12 187 LEU A CA 1
ATOM 1522 C C . LEU A 1 187 ? -12.125 -2.834 -2.105 1 96.12 187 LEU A C 1
ATOM 1524 O O . LEU A 1 187 ? -13.344 -3 -2.064 1 96.12 187 LEU A O 1
ATOM 1528 N N . VAL A 1 188 ? -11.57 -1.705 -2.441 1 93.94 188 VAL A N 1
ATOM 1529 C CA . VAL A 1 188 ? -12.359 -0.522 -2.764 1 93.94 188 VAL A CA 1
ATOM 1530 C C . VAL A 1 188 ? -13.078 -0.729 -4.094 1 93.94 188 VAL A C 1
ATOM 1532 O O . VAL A 1 188 ? -14.289 -0.504 -4.195 1 93.94 188 VAL A O 1
ATOM 1535 N N . GLU A 1 189 ? -12.383 -1.192 -5.062 1 93.94 189 GLU A N 1
ATOM 1536 C CA . GLU A 1 189 ? -12.93 -1.345 -6.406 1 93.94 189 GLU A CA 1
ATOM 1537 C C . GLU A 1 189 ? -13.992 -2.443 -6.445 1 93.94 189 GLU A C 1
ATOM 1539 O O . GLU A 1 189 ? -14.945 -2.363 -7.223 1 93.94 189 GLU A O 1
ATOM 1544 N N . ASP A 1 190 ? -13.805 -3.465 -5.664 1 95.06 190 ASP A N 1
ATOM 1545 C CA . ASP A 1 190 ? -14.789 -4.543 -5.582 1 95.06 190 ASP A CA 1
ATOM 1546 C C . ASP A 1 190 ? -15.984 -4.133 -4.734 1 95.06 190 ASP A C 1
ATOM 1548 O O . ASP A 1 190 ? -16.922 -4.918 -4.547 1 95.06 190 ASP A O 1
ATOM 1552 N N . ASN A 1 191 ? -15.953 -2.895 -4.137 1 93.81 191 ASN A N 1
ATOM 1553 C CA . ASN A 1 191 ? -17.016 -2.369 -3.289 1 93.81 191 ASN A CA 1
ATOM 1554 C C . ASN A 1 191 ? -17.297 -3.287 -2.102 1 93.81 191 ASN A C 1
ATOM 1556 O O . ASN A 1 191 ? -18.453 -3.57 -1.789 1 93.81 191 ASN A O 1
ATOM 1560 N N . VAL A 1 192 ? -16.188 -3.803 -1.604 1 93.44 192 VAL A N 1
ATOM 1561 C CA . VAL A 1 192 ? -16.328 -4.656 -0.43 1 93.44 192 VAL A CA 1
ATOM 1562 C C . VAL A 1 192 ? -16.922 -3.85 0.728 1 93.44 192 VAL A C 1
ATOM 1564 O O . VAL A 1 192 ? -16.391 -2.789 1.077 1 93.44 192 VAL A O 1
ATOM 1567 N N . THR A 1 193 ? -17.938 -4.285 1.316 1 91.44 193 THR A N 1
ATOM 1568 C CA . THR A 1 193 ? -18.594 -3.586 2.418 1 91.44 193 THR A CA 1
ATOM 1569 C C . THR A 1 193 ? -18.078 -4.086 3.762 1 91.44 193 THR A C 1
ATOM 1571 O O . THR A 1 193 ? -17.641 -3.295 4.602 1 91.44 193 THR A O 1
ATOM 1574 N N . ARG A 1 194 ? -18.047 -5.434 3.852 1 90.5 194 ARG A N 1
ATOM 1575 C CA . ARG A 1 194 ? -17.578 -6.043 5.094 1 90.5 194 ARG A CA 1
ATOM 1576 C C . ARG A 1 194 ? -16.141 -6.539 4.953 1 90.5 194 ARG A C 1
ATOM 1578 O O . ARG A 1 194 ? -15.867 -7.449 4.164 1 90.5 194 ARG A O 1
ATOM 1585 N N . LEU A 1 195 ? -15.281 -5.961 5.73 1 90.56 195 LEU A N 1
ATOM 1586 C CA . LEU A 1 195 ? -13.867 -6.32 5.68 1 90.56 195 LEU A CA 1
ATOM 1587 C C . LEU A 1 195 ? -13.578 -7.512 6.59 1 90.56 195 LEU A C 1
ATOM 1589 O O . LEU A 1 195 ? -12.891 -8.453 6.184 1 90.56 195 LEU A O 1
ATOM 1593 N N . GLN A 1 196 ? -14.016 -7.422 7.828 1 84.69 196 GLN A N 1
ATOM 1594 C CA . GLN A 1 196 ? -13.828 -8.547 8.734 1 84.69 196 GLN A CA 1
ATOM 1595 C C . GLN A 1 196 ? -14.891 -8.555 9.836 1 84.69 196 GLN A C 1
ATOM 1597 O O . GLN A 1 196 ? -15.531 -7.527 10.086 1 84.69 196 GLN A O 1
ATOM 1602 N N . MET B 1 1 ? 8.93 50.25 18.359 1 46.09 1 MET B N 1
ATOM 1603 C CA . MET B 1 1 ? 9.844 49.125 18.609 1 46.09 1 MET B CA 1
ATOM 1604 C C . MET B 1 1 ? 10.695 48.844 17.375 1 46.09 1 MET B C 1
ATOM 1606 O O . MET B 1 1 ? 10.18 48.812 16.25 1 46.09 1 MET B O 1
ATOM 1610 N N . PHE B 1 2 ? 11.969 49.062 17.266 1 64.12 2 PHE B N 1
ATOM 1611 C CA . PHE B 1 2 ? 12.875 49.156 16.125 1 64.12 2 PHE B CA 1
ATOM 1612 C C . PHE B 1 2 ? 13.117 47.781 15.516 1 64.12 2 PHE B C 1
ATOM 1614 O O . PHE B 1 2 ? 13.312 46.812 16.234 1 64.12 2 PHE B O 1
ATOM 1621 N N . THR B 1 3 ? 12.656 47.625 14.242 1 74.81 3 THR B N 1
ATOM 1622 C CA . THR B 1 3 ? 13.016 46.438 13.461 1 74.81 3 THR B CA 1
ATOM 1623 C C . THR B 1 3 ? 14.523 46.344 13.266 1 74.81 3 THR B C 1
ATOM 1625 O O . THR B 1 3 ? 15.18 47.375 13.039 1 74.81 3 THR B O 1
ATOM 1628 N N . ASP B 1 4 ? 15.148 45.219 13.633 1 81.44 4 ASP B N 1
ATOM 1629 C CA . ASP B 1 4 ? 16.594 45.125 13.562 1 81.44 4 ASP B CA 1
ATOM 1630 C C . ASP B 1 4 ? 17.031 43.875 12.773 1 81.44 4 ASP B C 1
ATOM 1632 O O . ASP B 1 4 ? 18.219 43.531 12.766 1 81.44 4 ASP B O 1
ATOM 1636 N N . CYS B 1 5 ? 16.094 43.188 12.18 1 85.44 5 CYS B N 1
ATOM 1637 C CA . CYS B 1 5 ? 16.5 42.062 11.344 1 85.44 5 CYS B CA 1
ATOM 1638 C C . CYS B 1 5 ? 15.562 41.906 10.148 1 85.44 5 CYS B C 1
ATOM 1640 O O . CYS B 1 5 ? 14.469 42.469 10.141 1 85.44 5 CYS B O 1
ATOM 1642 N N . GLU B 1 6 ? 16.141 41.156 9.109 1 89.56 6 GLU B N 1
ATOM 1643 C CA . GLU B 1 6 ? 15.367 40.938 7.891 1 89.56 6 GLU B CA 1
ATOM 1644 C C . GLU B 1 6 ? 15.32 39.438 7.543 1 89.56 6 GLU B C 1
ATOM 1646 O O . GLU B 1 6 ? 16.328 38.75 7.625 1 89.56 6 GLU B O 1
ATOM 1651 N N . VAL B 1 7 ? 14.109 39.031 7.285 1 91.44 7 VAL B N 1
ATOM 1652 C CA . VAL B 1 7 ? 13.93 37.719 6.723 1 91.44 7 VAL B CA 1
ATOM 1653 C C . VAL B 1 7 ? 13.523 37.812 5.258 1 91.44 7 VAL B C 1
ATOM 1655 O O . VAL B 1 7 ? 12.586 38.531 4.922 1 91.44 7 VAL B O 1
ATOM 1658 N N . VAL B 1 8 ? 14.242 37.125 4.402 1 93.69 8 VAL B N 1
ATOM 1659 C CA . VAL B 1 8 ? 14 37.219 2.965 1 93.69 8 VAL B CA 1
ATOM 1660 C C . VAL B 1 8 ? 13.578 35.844 2.432 1 93.69 8 VAL B C 1
ATOM 1662 O O . VAL B 1 8 ? 14.195 34.812 2.754 1 93.69 8 VAL B O 1
ATOM 1665 N N . CYS B 1 9 ? 12.523 35.844 1.727 1 94.69 9 CYS B N 1
ATOM 1666 C CA . CYS B 1 9 ? 12.055 34.656 1.033 1 94.69 9 CYS B CA 1
ATOM 1667 C C . CYS B 1 9 ? 11.461 35 -0.326 1 94.69 9 CYS B C 1
ATOM 1669 O O . CYS B 1 9 ? 10.523 35.781 -0.412 1 94.69 9 CYS B O 1
ATOM 1671 N N . GLU B 1 10 ? 12.008 34.344 -1.339 1 95.62 10 GLU B N 1
ATOM 1672 C CA . GLU B 1 10 ? 11.656 34.75 -2.699 1 95.62 10 GLU B CA 1
ATOM 1673 C C . GLU B 1 10 ? 11.836 36.25 -2.91 1 95.62 10 GLU B C 1
ATOM 1675 O O . GLU B 1 10 ? 12.914 36.781 -2.662 1 95.62 10 GLU B O 1
ATOM 1680 N N . GLU B 1 11 ? 10.898 37.031 -3.342 1 94.19 11 GLU B N 1
ATOM 1681 C CA . GLU B 1 11 ? 11.008 38.469 -3.6 1 94.19 11 GLU B CA 1
ATOM 1682 C C . GLU B 1 11 ? 10.555 39.281 -2.391 1 94.19 11 GLU B C 1
ATOM 1684 O O . GLU B 1 11 ? 10.656 40.5 -2.389 1 94.19 11 GLU B O 1
ATOM 1689 N N . LYS B 1 12 ? 10.156 38.625 -1.368 1 96.12 12 LYS B N 1
ATOM 1690 C CA . LYS B 1 12 ? 9.578 39.344 -0.225 1 96.12 12 LYS B CA 1
ATOM 1691 C C . LYS B 1 12 ? 10.594 39.5 0.9 1 96.12 12 LYS B C 1
ATOM 1693 O O . LYS B 1 12 ? 11.359 38.562 1.188 1 96.12 12 LYS B O 1
ATOM 1698 N N . VAL B 1 13 ? 10.586 40.719 1.547 1 94.38 13 VAL B N 1
ATOM 1699 C CA . VAL B 1 13 ? 11.445 41.031 2.684 1 94.38 13 VAL B CA 1
ATOM 1700 C C . VAL B 1 13 ? 10.594 41.438 3.885 1 94.38 13 VAL B C 1
ATOM 1702 O O . VAL B 1 13 ? 9.734 42.312 3.775 1 94.38 13 VAL B O 1
ATOM 1705 N N . TRP B 1 14 ? 10.773 40.719 4.992 1 93.69 14 TRP B N 1
ATOM 1706 C CA . TRP B 1 14 ? 10.133 41.062 6.25 1 93.69 14 TRP B CA 1
ATOM 1707 C C . TRP B 1 14 ? 11.125 41.75 7.188 1 93.69 14 TRP B C 1
ATOM 1709 O O . TRP B 1 14 ? 12.172 41.188 7.512 1 93.69 14 TRP B O 1
ATOM 1719 N N . LYS B 1 15 ? 10.805 42.938 7.543 1 91.31 15 LYS B N 1
ATOM 1720 C CA . LYS B 1 15 ? 11.57 43.625 8.586 1 91.31 15 LYS B CA 1
ATOM 1721 C C . LYS B 1 15 ? 10.977 43.344 9.969 1 91.31 15 LYS B C 1
ATOM 1723 O O . LYS B 1 15 ? 9.828 43.719 10.242 1 91.31 15 LYS B O 1
ATOM 1728 N N . LEU B 1 16 ? 11.758 42.656 10.781 1 90 16 LEU B N 1
ATOM 1729 C CA . LEU B 1 16 ? 11.211 42.125 12.016 1 90 16 LEU B CA 1
ATOM 1730 C C . LEU B 1 16 ? 12.078 42.5 13.211 1 90 16 LEU B C 1
ATOM 1732 O O . LEU B 1 16 ? 13.156 43.094 13.047 1 90 16 LEU B O 1
ATOM 1736 N N . HIS B 1 17 ? 11.539 42.281 14.367 1 86.88 17 HIS B N 1
ATOM 1737 C CA . HIS B 1 17 ? 12.289 42.438 15.609 1 86.88 17 HIS B CA 1
ATOM 1738 C C . HIS B 1 17 ? 13.023 41.188 16 1 86.88 17 HIS B C 1
ATOM 1740 O O . HIS B 1 17 ? 12.391 40.125 16.234 1 86.88 17 HIS B O 1
ATOM 1746 N N . ARG B 1 18 ? 14.25 41.281 16.109 1 84.19 18 ARG B N 1
ATOM 1747 C CA . ARG B 1 18 ? 15.109 40.125 16.422 1 84.19 18 ARG B CA 1
ATOM 1748 C C . ARG B 1 18 ? 14.711 39.5 17.75 1 84.19 18 ARG B C 1
ATOM 1750 O O . ARG B 1 18 ? 14.703 38.281 17.875 1 84.19 18 ARG B O 1
ATOM 1757 N N . ASN B 1 19 ? 14.398 40.312 18.656 1 83.94 19 ASN B N 1
ATOM 1758 C CA . ASN B 1 19 ? 14.047 39.812 19.984 1 83.94 19 ASN B CA 1
ATOM 1759 C C . ASN B 1 19 ? 12.82 38.906 19.953 1 83.94 19 ASN B C 1
ATOM 1761 O O . ASN B 1 19 ? 12.742 37.938 20.688 1 83.94 19 ASN B O 1
ATOM 1765 N N . ILE B 1 20 ? 11.922 39.281 19.094 1 85.81 20 ILE B N 1
ATOM 1766 C CA . ILE B 1 20 ? 10.695 38.5 18.984 1 85.81 20 ILE B CA 1
ATOM 1767 C C . ILE B 1 20 ? 11.008 37.156 18.328 1 85.81 20 ILE B C 1
ATOM 1769 O O . ILE B 1 20 ? 10.609 36.094 18.828 1 85.81 20 ILE B O 1
ATOM 1773 N N . LEU B 1 21 ? 11.766 37.125 17.328 1 84.81 21 LEU B N 1
ATOM 1774 C CA . LEU B 1 21 ? 12.117 35.906 16.594 1 84.81 21 LEU B CA 1
ATOM 1775 C C . LEU B 1 21 ? 12.945 34.969 17.484 1 84.81 21 LEU B C 1
ATOM 1777 O O . LEU B 1 21 ? 12.672 33.75 17.531 1 84.81 21 LEU B O 1
ATOM 1781 N N . CYS B 1 22 ? 13.836 35.531 18.188 1 83.88 22 CYS B N 1
ATOM 1782 C CA . CYS B 1 22 ? 14.781 34.719 18.969 1 83.88 22 CYS B CA 1
ATOM 1783 C C . CYS B 1 22 ? 14.125 34.219 20.25 1 83.88 22 CYS B C 1
ATOM 1785 O O . CYS B 1 22 ? 14.508 33.156 20.766 1 83.88 22 CYS B O 1
ATOM 1787 N N . SER B 1 23 ? 13.219 34.938 20.656 1 87.12 23 SER B N 1
ATOM 1788 C CA . SER B 1 23 ? 12.547 34.5 21.891 1 87.12 23 SER B CA 1
ATOM 1789 C C . SER B 1 23 ? 11.57 33.375 21.609 1 87.12 23 SER B C 1
ATOM 1791 O O . SER B 1 23 ? 11.312 32.531 22.484 1 87.12 23 SER B O 1
ATOM 1793 N N . ARG B 1 24 ? 11.062 33.312 20.375 1 86.81 24 ARG B N 1
ATOM 1794 C CA . ARG B 1 24 ? 9.977 32.375 20.094 1 86.81 24 ARG B CA 1
ATOM 1795 C C . ARG B 1 24 ? 10.461 31.219 19.234 1 86.81 24 ARG B C 1
ATOM 1797 O O . ARG B 1 24 ? 9.742 30.234 19.078 1 86.81 24 ARG B O 1
ATOM 1804 N N . THR B 1 25 ? 11.602 31.359 18.734 1 88.5 25 THR B N 1
ATOM 1805 C CA . THR B 1 25 ? 12.117 30.312 17.859 1 88.5 25 THR B CA 1
ATOM 1806 C C . THR B 1 25 ? 13.547 29.938 18.234 1 88.5 25 THR B C 1
ATOM 1808 O O . THR B 1 25 ? 14.367 30.812 18.516 1 88.5 25 THR B O 1
ATOM 1811 N N . GLY B 1 26 ? 13.914 28.609 18.234 1 83.19 26 GLY B N 1
ATOM 1812 C CA . GLY B 1 26 ? 15.281 28.172 18.438 1 83.19 26 GLY B CA 1
ATOM 1813 C C . GLY B 1 26 ? 16.172 28.359 17.234 1 83.19 26 GLY B C 1
ATOM 1814 O O . GLY B 1 26 ? 17.391 28.5 17.359 1 83.19 26 GLY B O 1
ATOM 1815 N N . TYR B 1 27 ? 15.609 28.344 16.141 1 81.38 27 TYR B N 1
ATOM 1816 C CA . TYR B 1 27 ? 16.328 28.453 14.875 1 81.38 27 TYR B CA 1
ATOM 1817 C C . TYR B 1 27 ? 16.938 29.844 14.711 1 81.38 27 TYR B C 1
ATOM 1819 O O . TYR B 1 27 ? 18.141 29.969 14.445 1 81.38 27 TYR B O 1
ATOM 1827 N N . PHE B 1 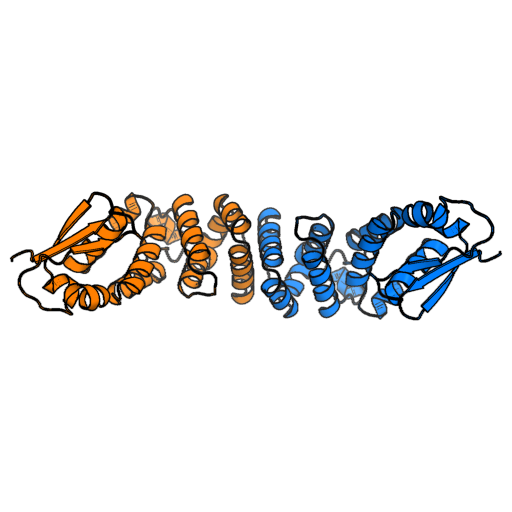28 ? 16.156 30.875 14.922 1 77.69 28 PHE B N 1
ATOM 1828 C CA . PHE B 1 28 ? 16.625 32.219 14.688 1 77.69 28 PHE B CA 1
ATOM 1829 C C . PHE B 1 28 ? 17.547 32.688 15.812 1 77.69 28 PHE B C 1
ATOM 1831 O O . PHE B 1 28 ? 18.359 33.594 15.633 1 77.69 28 PHE B O 1
ATOM 1838 N N . GLN B 1 29 ? 17.391 32.031 16.922 1 74.62 29 GLN B N 1
ATOM 1839 C CA . GLN B 1 29 ? 18.344 32.312 17.984 1 74.62 29 GLN B CA 1
ATOM 1840 C C . GLN B 1 29 ? 19.766 31.969 17.562 1 74.62 29 GLN B C 1
ATOM 1842 O O . GLN B 1 29 ? 20.688 32.719 17.828 1 74.62 29 GLN B O 1
ATOM 1847 N N . GLY B 1 30 ? 19.906 30.828 16.875 1 72.62 30 GLY B N 1
ATOM 1848 C CA . GLY B 1 30 ? 21.219 30.422 16.391 1 72.62 30 GLY B CA 1
ATOM 1849 C C . GLY B 1 30 ? 21.688 31.25 15.211 1 72.62 30 GLY B C 1
ATOM 1850 O O . GLY B 1 30 ? 22.859 31.609 15.133 1 72.62 30 GLY B O 1
ATOM 1851 N N . ALA B 1 31 ? 20.797 31.594 14.406 1 67.5 31 ALA B N 1
ATOM 1852 C CA . ALA B 1 31 ? 21.125 32.25 13.141 1 67.5 31 ALA B CA 1
ATOM 1853 C C . ALA B 1 31 ? 21.328 33.75 13.336 1 67.5 31 ALA B C 1
ATOM 1855 O O . ALA B 1 31 ? 22.141 34.344 12.641 1 67.5 31 ALA B O 1
ATOM 1856 N N . LEU B 1 32 ? 20.656 34.375 14.281 1 68 32 LEU B N 1
ATOM 1857 C CA . LEU B 1 32 ? 20.641 35.812 14.414 1 68 32 LEU B CA 1
ATOM 1858 C C . LEU B 1 32 ? 21.25 36.25 15.734 1 68 32 LEU B C 1
ATOM 1860 O O . LEU B 1 32 ? 21.734 37.375 15.867 1 68 32 LEU B O 1
ATOM 1864 N N . CYS B 1 33 ? 21.234 35.375 16.719 1 63.34 33 CYS B N 1
ATOM 1865 C CA . CYS B 1 33 ? 21.562 35.875 18.047 1 63.34 33 CYS B CA 1
ATOM 1866 C C . CYS B 1 33 ? 23 35.5 18.422 1 63.34 33 CYS B C 1
ATOM 1868 O O . CYS B 1 33 ? 23.5 35.969 19.438 1 63.34 33 CYS B O 1
ATOM 1870 N N . LYS B 1 34 ? 23.656 34.5 17.625 1 61.78 34 LYS B N 1
ATOM 1871 C CA . LYS B 1 34 ? 25.031 34.25 18.047 1 61.78 34 LYS B CA 1
ATOM 1872 C C . LYS B 1 34 ? 25.875 35.5 18.016 1 61.78 34 LYS B C 1
ATOM 1874 O O . LYS B 1 34 ? 26.609 35.781 18.969 1 61.78 34 LYS B O 1
ATOM 1879 N N . SER B 1 35 ? 26.344 35.938 16.875 1 54.47 35 SER B N 1
ATOM 1880 C CA . SER B 1 35 ? 27.406 36.938 16.906 1 54.47 35 SER B CA 1
ATOM 1881 C C . SER B 1 35 ? 26.828 38.344 17.031 1 54.47 35 SER B C 1
ATOM 1883 O O . SER B 1 35 ? 26.094 38.781 16.156 1 54.47 35 SER B O 1
ATOM 1885 N N . PHE B 1 36 ? 26.531 38.719 18.297 1 48.78 36 PHE B N 1
ATOM 1886 C CA . PHE B 1 36 ? 26.141 40.062 18.719 1 48.78 36 PHE B CA 1
ATOM 1887 C C . PHE B 1 36 ? 26.969 41.125 18 1 48.78 36 PHE B C 1
ATOM 1889 O O . PHE B 1 36 ? 27.859 41.719 18.594 1 48.78 36 PHE B O 1
ATOM 1896 N N . THR B 1 37 ? 27.531 40.875 16.891 1 48.38 37 THR B N 1
ATOM 1897 C CA . THR B 1 37 ? 28.156 42.156 16.516 1 48.38 37 THR B CA 1
ATOM 1898 C C . THR B 1 37 ? 27.094 43.156 16.078 1 48.38 37 THR B C 1
ATOM 1900 O O . THR B 1 37 ? 26.234 42.844 15.25 1 48.38 37 THR B O 1
ATOM 1903 N N . GLU B 1 38 ? 26.719 44.281 16.844 1 48.19 38 GLU B N 1
ATOM 1904 C CA . GLU B 1 38 ? 25.797 45.406 16.875 1 48.19 38 GLU B CA 1
ATOM 1905 C C . GLU B 1 38 ? 25.375 45.812 15.453 1 48.19 38 GLU B C 1
ATOM 1907 O O . GLU B 1 38 ? 24.25 46.25 15.242 1 48.19 38 GLU B O 1
ATOM 1912 N N . SER B 1 39 ? 26.281 46.094 14.539 1 47.56 39 SER B N 1
ATOM 1913 C CA . SER B 1 39 ? 26.047 47.031 13.438 1 47.56 39 SER B CA 1
ATOM 1914 C C . SER B 1 39 ? 25.359 46.344 12.266 1 47.56 39 SER B C 1
ATOM 1916 O O . SER B 1 39 ? 24.812 47 11.383 1 47.56 39 SER B O 1
ATOM 1918 N N . GLU B 1 40 ? 25.531 45.031 11.945 1 52.53 40 GLU B N 1
ATOM 1919 C CA . GLU B 1 40 ? 25.188 44.656 10.594 1 52.53 40 GLU B CA 1
ATOM 1920 C C . GLU B 1 40 ? 23.797 44 10.539 1 52.53 40 GLU B C 1
ATOM 1922 O O . GLU B 1 40 ? 23.438 43.219 11.422 1 52.53 40 GLU B O 1
ATOM 1927 N N . ALA B 1 41 ? 22.859 44.844 9.969 1 57.44 41 ALA B N 1
ATOM 1928 C CA . ALA B 1 41 ? 21.531 44.312 9.656 1 57.44 41 ALA B CA 1
ATOM 1929 C C . ALA B 1 41 ? 21.609 42.812 9.344 1 57.44 41 ALA B C 1
ATOM 1931 O O . ALA B 1 41 ? 22.391 42.406 8.5 1 57.44 41 ALA B O 1
ATOM 1932 N N . ARG B 1 42 ? 21.141 41.906 10.312 1 77.31 42 ARG B N 1
ATOM 1933 C CA . ARG B 1 42 ? 21.172 40.469 10.18 1 77.31 42 ARG B CA 1
ATOM 1934 C C . ARG B 1 42 ? 20.078 39.969 9.242 1 77.31 42 ARG B C 1
ATOM 1936 O O . ARG B 1 42 ? 18.922 40.375 9.367 1 77.31 42 ARG B O 1
ATOM 1943 N N . ARG B 1 43 ? 20.531 39.562 8.094 1 83.44 43 ARG B N 1
ATOM 1944 C CA . ARG B 1 43 ? 19.641 39.094 7.031 1 83.44 43 ARG B CA 1
ATOM 1945 C C . ARG B 1 43 ? 19.672 37.562 6.945 1 83.44 43 ARG B C 1
ATOM 1947 O O . ARG B 1 43 ? 20.734 36.938 6.902 1 83.44 43 ARG B O 1
ATOM 1954 N N . VAL B 1 44 ? 18.453 36.906 7.176 1 87.44 44 VAL B N 1
ATOM 1955 C CA . VAL B 1 44 ? 18.297 35.469 6.988 1 87.44 44 VAL B CA 1
ATOM 1956 C C . VAL B 1 44 ? 17.547 35.219 5.691 1 87.44 44 VAL B C 1
ATOM 1958 O O . VAL B 1 44 ? 16.453 35.75 5.477 1 87.44 44 VAL B O 1
ATOM 1961 N N . VAL B 1 45 ? 18.078 34.375 4.832 1 90.25 45 VAL B N 1
ATOM 1962 C CA . VAL B 1 45 ? 17.453 34.031 3.561 1 90.25 45 VAL B CA 1
ATOM 1963 C C . VAL B 1 45 ? 16.922 32.625 3.615 1 90.25 45 VAL B C 1
ATOM 1965 O O . VAL B 1 45 ? 17.656 31.672 3.879 1 90.25 45 VAL B O 1
ATOM 1968 N N . LEU B 1 46 ? 15.648 32.562 3.447 1 91 46 LEU B N 1
ATOM 1969 C CA . LEU B 1 46 ? 14.992 31.266 3.412 1 91 46 LEU B CA 1
ATOM 1970 C C . LEU B 1 46 ? 14.688 30.844 1.979 1 91 46 LEU B C 1
ATOM 1972 O O . LEU B 1 46 ? 14.008 31.562 1.248 1 91 46 LEU B O 1
ATOM 1976 N N . THR B 1 47 ? 15.125 29.656 1.55 1 92.19 47 THR B N 1
ATOM 1977 C CA . THR B 1 47 ? 14.984 29.25 0.157 1 92.19 47 THR B CA 1
ATOM 1978 C C . THR B 1 47 ? 14.156 27.984 0.048 1 92.19 47 THR B C 1
ATOM 1980 O O . THR B 1 47 ? 13.711 27.609 -1.041 1 92.19 47 THR B O 1
ATOM 1983 N N . GLU B 1 48 ? 13.844 27.406 1.179 1 90.88 48 GLU B N 1
ATOM 1984 C CA . GLU B 1 48 ? 13.18 26.094 1.162 1 90.88 48 GLU B CA 1
ATOM 1985 C C . GLU B 1 48 ? 11.656 26.25 1.235 1 90.88 48 GLU B C 1
ATOM 1987 O O . GLU B 1 48 ? 10.922 25.281 1.085 1 90.88 48 GLU B O 1
ATOM 1992 N N . TRP B 1 49 ? 11.289 27.484 1.441 1 92.88 49 TRP B N 1
ATOM 1993 C CA . TRP B 1 49 ? 9.867 27.719 1.656 1 92.88 49 TRP B CA 1
ATOM 1994 C C . TRP B 1 49 ? 9.344 28.812 0.715 1 92.88 49 TRP B C 1
ATOM 1996 O O . TRP B 1 49 ? 10.133 29.578 0.152 1 92.88 49 TRP B O 1
ATOM 2006 N N . THR B 1 50 ? 8.078 28.812 0.571 1 93.5 50 THR B N 1
ATOM 2007 C CA . THR B 1 50 ? 7.449 29.891 -0.18 1 93.5 50 THR B CA 1
ATOM 2008 C C . THR B 1 50 ? 7.211 31.109 0.716 1 93.5 50 THR B C 1
ATOM 2010 O O . THR B 1 50 ? 7.207 30.984 1.943 1 93.5 50 THR B O 1
ATOM 2013 N N . LYS B 1 51 ? 6.969 32.25 0.114 1 95.56 51 LYS B N 1
ATOM 2014 C CA . LYS B 1 51 ? 6.68 33.438 0.872 1 95.56 51 LYS B CA 1
ATOM 2015 C C . LYS B 1 51 ? 5.375 33.312 1.65 1 95.56 51 LYS B C 1
ATOM 2017 O O . LYS B 1 51 ? 5.234 33.875 2.744 1 95.56 51 LYS B O 1
ATOM 2022 N N . G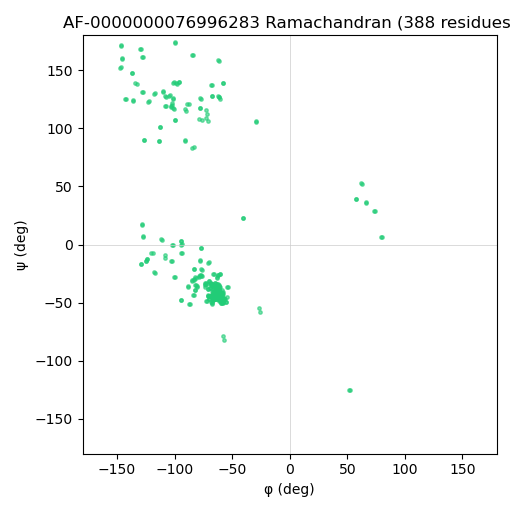LU B 1 52 ? 4.391 32.562 1.056 1 92.31 52 GLU B N 1
ATOM 2023 C CA . GLU B 1 52 ? 3.131 32.312 1.753 1 92.31 52 GLU B CA 1
ATOM 2024 C C . GLU B 1 52 ? 3.348 31.531 3.041 1 92.31 52 GLU B C 1
ATOM 2026 O O . GLU B 1 52 ? 2.818 31.891 4.094 1 92.31 52 GLU B O 1
ATOM 2031 N N . GLN B 1 53 ? 4.152 30.578 2.965 1 93.69 53 GLN B N 1
ATOM 2032 C CA . GLN B 1 53 ? 4.453 29.734 4.117 1 93.69 53 GLN B CA 1
ATOM 2033 C C . GLN B 1 53 ? 5.195 30.531 5.195 1 93.69 53 GLN B C 1
ATOM 2035 O O . GLN B 1 53 ? 4.836 30.469 6.375 1 93.69 53 GLN B O 1
ATOM 2040 N N . VAL B 1 54 ? 6.195 31.25 4.77 1 94.25 54 VAL B N 1
ATOM 2041 C CA . VAL B 1 54 ? 6.996 32.031 5.703 1 94.25 54 VAL B CA 1
ATOM 2042 C C . VAL B 1 54 ? 6.133 33.125 6.348 1 94.25 54 VAL B C 1
ATOM 2044 O O . VAL B 1 54 ? 6.27 33.406 7.539 1 94.25 54 VAL B O 1
ATOM 2047 N N . GLY B 1 55 ? 5.281 33.656 5.547 1 94.25 55 GLY B N 1
ATOM 2048 C CA . GLY B 1 55 ? 4.352 34.625 6.086 1 94.25 55 GLY B CA 1
ATOM 2049 C C . GLY B 1 55 ? 3.482 34.094 7.199 1 94.25 55 GLY B C 1
ATOM 2050 O O . GLY B 1 55 ? 3.303 34.719 8.234 1 94.25 55 GLY B O 1
ATOM 2051 N N . MET B 1 56 ? 2.941 32.906 7.008 1 93.88 56 MET B N 1
ATOM 2052 C CA . MET B 1 56 ? 2.125 32.281 8.031 1 93.88 56 MET B CA 1
ATOM 2053 C C . MET B 1 56 ? 2.941 32.031 9.297 1 93.88 56 MET B C 1
ATOM 2055 O O . MET B 1 56 ? 2.445 32.188 10.406 1 93.88 56 MET B O 1
ATOM 2059 N N . LEU B 1 57 ? 4.145 31.641 9.094 1 94.56 57 LEU B N 1
ATOM 2060 C CA . LEU B 1 57 ? 5.047 31.359 10.203 1 94.56 57 LEU B CA 1
ATOM 2061 C C . LEU B 1 57 ? 5.316 32.625 11.016 1 94.56 57 LEU B C 1
ATOM 2063 O O . LEU B 1 57 ? 5.227 32.625 12.242 1 94.56 57 LEU B O 1
ATOM 2067 N N . ILE B 1 58 ? 5.598 33.688 10.336 1 92.94 58 ILE B N 1
ATOM 2068 C CA . ILE B 1 58 ? 5.906 34.969 10.984 1 92.94 58 ILE B CA 1
ATOM 2069 C C . ILE B 1 58 ? 4.676 35.469 11.734 1 92.94 58 ILE B C 1
ATOM 2071 O O . ILE B 1 58 ? 4.781 35.906 12.883 1 92.94 58 ILE B O 1
ATOM 2075 N N . ASP B 1 59 ? 3.559 35.375 11.062 1 93.25 59 ASP B N 1
ATOM 2076 C CA . ASP B 1 59 ? 2.316 35.75 11.719 1 93.25 59 ASP B CA 1
ATOM 2077 C C . ASP B 1 59 ? 2.121 35 13.031 1 93.25 59 ASP B C 1
ATOM 2079 O O . ASP B 1 59 ? 1.73 35.562 14.047 1 93.25 59 ASP B O 1
ATOM 2083 N N . PHE B 1 60 ? 2.361 33.75 13.031 1 94.81 60 PHE B N 1
ATOM 2084 C CA . PHE B 1 60 ? 2.223 32.938 14.234 1 94.81 60 PHE B CA 1
ATOM 2085 C C . PHE B 1 60 ? 3.209 33.375 15.305 1 94.81 60 PHE B C 1
ATOM 2087 O O . PHE B 1 60 ? 2.861 33.438 16.484 1 94.81 60 PHE B O 1
ATOM 2094 N N . ILE B 1 61 ? 4.406 33.688 14.922 1 92.12 61 ILE B N 1
ATOM 2095 C CA . ILE B 1 61 ? 5.438 34.094 15.875 1 92.12 61 ILE B CA 1
ATOM 2096 C C . ILE B 1 61 ? 5.016 35.375 16.578 1 92.12 61 ILE B C 1
ATOM 2098 O O . ILE B 1 61 ? 5.23 35.5 17.781 1 92.12 61 ILE B O 1
ATOM 2102 N N . TYR B 1 62 ? 4.363 36.156 15.867 1 91.44 62 TYR B N 1
ATOM 2103 C CA . TYR B 1 62 ? 4.016 37.469 16.422 1 91.44 62 TYR B CA 1
ATOM 2104 C C . TYR B 1 62 ? 2.689 37.375 17.172 1 91.44 62 TYR B C 1
ATOM 2106 O O . TYR B 1 62 ? 2.504 38.094 18.172 1 91.44 62 TYR B O 1
ATOM 2114 N N . THR B 1 63 ? 1.778 36.594 16.703 1 91.75 63 THR B N 1
ATOM 2115 C CA . THR B 1 63 ? 0.437 36.625 17.281 1 91.75 63 THR B CA 1
ATOM 2116 C C . THR B 1 63 ? 0.25 35.469 18.25 1 91.75 63 THR B C 1
ATOM 2118 O O . THR B 1 63 ? -0.594 35.531 19.156 1 91.75 63 THR B O 1
ATOM 2121 N N . GLY B 1 64 ? 0.963 34.344 18.062 1 92.25 64 GLY B N 1
ATOM 2122 C CA . GLY B 1 64 ? 0.844 33.156 18.875 1 92.25 64 GLY B CA 1
ATOM 2123 C C . GLY B 1 64 ? -0.351 32.281 18.516 1 92.25 64 GLY B C 1
ATOM 2124 O O . GLY B 1 64 ? -0.65 31.312 19.188 1 92.25 64 GLY B O 1
ATOM 2125 N N . GLU B 1 65 ? -1.029 32.688 17.391 1 92.06 65 GLU B N 1
ATOM 2126 C CA . GLU B 1 65 ? -2.244 31.984 17.016 1 92.06 65 GLU B CA 1
ATOM 2127 C C . GLU B 1 65 ? -2.303 31.734 15.508 1 92.06 65 GLU B C 1
ATOM 2129 O O . GLU B 1 65 ? -1.765 32.531 14.727 1 92.06 65 GLU B O 1
ATOM 2134 N N . LEU B 1 66 ? -2.902 30.656 15.195 1 90.56 66 LEU B N 1
ATOM 2135 C CA . LEU B 1 66 ? -3.156 30.344 13.789 1 90.56 66 LEU B CA 1
ATOM 2136 C C . LEU B 1 66 ? -4.582 30.703 13.398 1 90.56 66 LEU B C 1
ATOM 2138 O O . LEU B 1 66 ? -5.516 30.531 14.188 1 90.56 66 LEU B O 1
ATOM 2142 N N . CYS B 1 67 ? -4.703 31.25 12.258 1 86.88 67 CYS B N 1
ATOM 2143 C CA . CYS B 1 67 ? -6.027 31.594 11.758 1 86.88 67 CYS B CA 1
ATOM 2144 C C . CYS B 1 67 ? -6.621 30.453 10.938 1 86.88 67 CYS B C 1
ATOM 2146 O O . CYS B 1 67 ? -6.637 30.516 9.711 1 86.88 67 CYS B O 1
ATOM 2148 N N . TRP B 1 68 ? -7.305 29.578 11.523 1 89.31 68 TRP B N 1
ATOM 2149 C CA . TRP B 1 68 ? -7.816 28.359 10.898 1 89.31 68 TRP B CA 1
ATOM 2150 C C . TRP B 1 68 ? -8.961 28.672 9.945 1 89.31 68 TRP B C 1
ATOM 2152 O O . TRP B 1 68 ? -9.102 28.047 8.898 1 89.31 68 TRP B O 1
ATOM 2162 N N . ASP B 1 69 ? -9.703 29.641 10.281 1 86.88 69 ASP B N 1
ATOM 2163 C CA . ASP B 1 69 ? -10.891 29.984 9.5 1 86.88 69 ASP B CA 1
ATOM 2164 C C . ASP B 1 69 ? -10.516 30.375 8.078 1 86.88 69 ASP B C 1
ATOM 2166 O O . ASP B 1 69 ? -11.203 30.016 7.121 1 86.88 69 ASP B O 1
ATOM 2170 N N . VAL B 1 70 ? -9.5 31.109 8.016 1 87.62 70 VAL B N 1
ATOM 2171 C CA . VAL B 1 70 ? -9.047 31.562 6.703 1 87.62 70 VAL B CA 1
ATOM 2172 C C . VAL B 1 70 ? -8.633 30.344 5.863 1 87.62 70 VAL B C 1
ATOM 2174 O O . VAL B 1 70 ? -8.984 30.25 4.684 1 87.62 70 VAL B O 1
ATOM 2177 N N . LEU B 1 71 ? -7.961 29.438 6.48 1 89.69 71 LEU B N 1
ATOM 2178 C CA . LEU B 1 71 ? -7.496 28.234 5.781 1 89.69 71 LEU B CA 1
ATOM 2179 C C . LEU B 1 71 ? -8.664 27.344 5.395 1 89.69 71 LEU B C 1
ATOM 2181 O O . LEU B 1 71 ? -8.656 26.719 4.328 1 89.69 71 LEU B O 1
ATOM 2185 N N . ARG B 1 72 ? -9.633 27.344 6.184 1 88.38 72 ARG B N 1
ATOM 2186 C CA . ARG B 1 72 ? -10.844 26.562 5.91 1 88.38 72 ARG B CA 1
ATOM 2187 C C . ARG B 1 72 ? -11.586 27.125 4.699 1 88.38 72 ARG B C 1
ATOM 2189 O O . ARG B 1 72 ? -12.023 26.359 3.832 1 88.38 72 ARG B O 1
ATOM 2196 N N . ILE B 1 73 ? -11.711 28.406 4.688 1 87.44 73 ILE B N 1
ATOM 2197 C CA . ILE B 1 73 ? -12.414 29.078 3.602 1 87.44 73 ILE B CA 1
ATOM 2198 C C . ILE B 1 73 ? -11.672 28.844 2.287 1 87.44 73 ILE B C 1
ATOM 2200 O O . ILE B 1 73 ? -12.289 28.656 1.241 1 87.44 73 ILE B O 1
ATOM 2204 N N . GLN B 1 74 ? -10.359 28.812 2.373 1 90 74 GLN B N 1
ATOM 2205 C CA . GLN B 1 74 ? -9.531 28.625 1.19 1 90 74 GLN B CA 1
ATOM 2206 C C . GLN B 1 74 ? -9.516 27.156 0.753 1 90 74 GLN B C 1
ATOM 2208 O O . GLN B 1 74 ? -9.102 26.844 -0.365 1 90 74 GLN B O 1
ATOM 2213 N N . GLY B 1 75 ? -9.977 26.266 1.576 1 91.69 75 GLY B N 1
ATOM 2214 C CA . GLY B 1 75 ? -9.984 24.844 1.251 1 91.69 75 GLY B CA 1
ATOM 2215 C C . GLY B 1 75 ? -8.609 24.203 1.297 1 91.69 75 GLY B C 1
ATOM 2216 O O . GLY B 1 75 ? -8.32 23.297 0.528 1 91.69 75 GLY B O 1
ATOM 2217 N N . THR B 1 76 ? -7.684 24.703 2.133 1 94.31 76 THR B N 1
ATOM 2218 C CA . THR B 1 76 ? -6.312 24.203 2.195 1 94.31 76 THR B CA 1
ATOM 2219 C C . THR B 1 76 ? -5.926 23.875 3.631 1 94.31 76 THR B C 1
ATOM 2221 O O . THR B 1 76 ? -4.738 23.75 3.947 1 94.31 76 THR B O 1
ATOM 2224 N N . ILE B 1 77 ? -6.898 23.734 4.48 1 94.81 77 ILE B N 1
ATOM 2225 C CA . ILE B 1 77 ? -6.668 23.703 5.922 1 94.81 77 ILE B CA 1
ATOM 2226 C C . ILE B 1 77 ? -5.852 22.469 6.289 1 94.81 77 ILE B C 1
ATOM 2228 O O . ILE B 1 77 ? -4.941 22.547 7.117 1 94.81 77 ILE B O 1
ATOM 2232 N N . LEU B 1 78 ? -6.113 21.344 5.734 1 96.5 78 LEU B N 1
ATOM 2233 C CA . LEU B 1 78 ? -5.418 20.109 6.082 1 96.5 78 LEU B CA 1
ATOM 2234 C C . LEU B 1 78 ? -3.957 20.172 5.645 1 96.5 78 LEU B C 1
ATOM 2236 O O . LEU B 1 78 ? -3.053 19.969 6.457 1 96.5 78 LEU B O 1
ATOM 2240 N N . HIS B 1 79 ? -3.734 20.516 4.422 1 97.56 79 HIS B N 1
ATOM 2241 C CA . HIS B 1 79 ? -2.387 20.625 3.873 1 97.56 79 HIS B CA 1
ATOM 2242 C C . HIS B 1 79 ? -1.567 21.672 4.637 1 97.56 79 HIS B C 1
ATOM 2244 O O . HIS B 1 79 ? -0.421 21.406 5.008 1 97.56 79 HIS B O 1
ATOM 2250 N N . LYS B 1 80 ? -2.174 22.781 4.879 1 96.38 80 LYS B N 1
ATOM 2251 C CA . LYS B 1 80 ? -1.463 23.859 5.543 1 96.38 80 LYS B CA 1
ATOM 2252 C C . LYS B 1 80 ? -1.165 23.516 7 1 96.38 80 LYS B C 1
ATOM 2254 O O . LYS B 1 80 ? -0.115 23.891 7.531 1 96.38 80 LYS B O 1
ATOM 2259 N N . ALA B 1 81 ? -2.096 22.859 7.609 1 97.19 81 ALA B N 1
ATOM 2260 C CA . ALA B 1 81 ? -1.858 22.469 8.992 1 97.19 81 ALA B CA 1
ATOM 2261 C C . ALA B 1 81 ? -0.639 21.547 9.102 1 97.19 81 ALA B C 1
ATOM 2263 O O . ALA B 1 81 ? 0.224 21.75 9.953 1 97.19 81 ALA B O 1
ATOM 2264 N N . PHE B 1 82 ? -0.563 20.609 8.234 1 98.19 82 PHE B N 1
ATOM 2265 C CA . PHE B 1 82 ? 0.585 19.703 8.242 1 98.19 82 PHE B CA 1
ATOM 2266 C C . PHE B 1 82 ? 1.863 20.453 7.887 1 98.19 82 PHE B C 1
ATOM 2268 O O . PHE B 1 82 ? 2.918 20.219 8.477 1 98.19 82 PHE B O 1
ATOM 2275 N N . GLN B 1 83 ? 1.768 21.328 6.949 1 97.38 83 GLN B N 1
ATOM 2276 C CA . GLN B 1 83 ? 2.912 22.141 6.551 1 97.38 83 GLN B CA 1
ATOM 2277 C C . GLN B 1 83 ? 3.42 22.984 7.719 1 97.38 83 GLN B C 1
ATOM 2279 O O . GLN B 1 83 ? 4.629 23.094 7.934 1 97.38 83 GLN B O 1
ATOM 2284 N N . LEU B 1 84 ? 2.502 23.547 8.43 1 97.06 84 LEU B N 1
ATOM 2285 C CA . LEU B 1 84 ? 2.859 24.375 9.562 1 97.06 84 LEU B CA 1
ATOM 2286 C C . LEU B 1 84 ? 3.496 23.547 10.68 1 97.06 84 LEU B C 1
ATOM 2288 O O . LEU B 1 84 ? 4.402 24.031 11.367 1 97.06 84 LEU B O 1
ATOM 2292 N N . TRP B 1 85 ? 3.023 22.359 10.852 1 98.12 85 TRP B N 1
ATOM 2293 C CA . TRP B 1 85 ? 3.693 21.469 11.805 1 98.12 85 TRP B CA 1
ATOM 2294 C C . TRP B 1 85 ? 5.145 21.234 11.406 1 98.12 85 TRP B C 1
ATOM 2296 O O . TRP B 1 85 ? 6.051 21.359 12.234 1 98.12 85 TRP B O 1
ATOM 2306 N N . ILE B 1 86 ? 5.34 20.969 10.18 1 97.69 86 ILE B N 1
ATOM 2307 C CA . ILE B 1 86 ? 6.68 20.688 9.68 1 97.69 86 ILE B CA 1
ATOM 2308 C C . ILE B 1 86 ? 7.574 21.906 9.867 1 97.69 86 ILE B C 1
ATOM 2310 O O . ILE B 1 86 ? 8.719 21.781 10.305 1 97.69 86 ILE B O 1
ATOM 2314 N N . MET B 1 87 ? 7.066 23.047 9.602 1 96.19 87 MET B N 1
ATOM 2315 C CA . MET B 1 87 ? 7.812 24.297 9.797 1 96.19 87 MET B CA 1
ATOM 2316 C C . MET B 1 87 ? 8.133 24.516 11.266 1 96.19 87 MET B C 1
ATOM 2318 O O . MET B 1 87 ? 9.242 24.938 11.609 1 96.19 87 MET B O 1
ATOM 2322 N N . GLY B 1 88 ? 7.148 24.234 12.102 1 96.56 88 GLY B N 1
ATOM 2323 C CA . GLY B 1 88 ? 7.383 24.359 13.531 1 96.56 88 GLY B CA 1
ATOM 2324 C C . GLY B 1 88 ? 8.516 23.469 14.023 1 96.56 88 GLY B C 1
ATOM 2325 O O . GLY B 1 88 ? 9.32 23.891 14.859 1 96.56 88 GLY B O 1
ATOM 2326 N N . ASP B 1 89 ? 8.469 22.297 13.516 1 96 89 ASP B N 1
ATOM 2327 C CA . ASP B 1 89 ? 9.539 21.359 13.875 1 96 89 ASP B CA 1
ATOM 2328 C C . ASP B 1 89 ? 10.891 21.844 13.352 1 96 89 ASP B C 1
ATOM 2330 O O . ASP B 1 89 ? 11.891 21.812 14.062 1 96 89 ASP B O 1
ATOM 2334 N N . TYR B 1 90 ? 10.945 22.375 12.156 1 93.44 90 TYR B N 1
ATOM 2335 C CA . TYR B 1 90 ? 12.164 22.859 11.508 1 93.44 90 TYR B CA 1
ATOM 2336 C C . TYR B 1 90 ? 12.727 24.078 12.227 1 93.44 90 TYR B C 1
ATOM 2338 O O . TYR B 1 90 ? 13.93 24.141 12.492 1 93.44 90 TYR B O 1
ATOM 2346 N N . PHE B 1 91 ? 11.883 24.984 12.594 1 92.94 91 PHE B N 1
ATOM 2347 C CA . PHE B 1 91 ? 12.312 26.25 13.18 1 92.94 91 PHE B CA 1
ATOM 2348 C C . PHE B 1 91 ? 12.305 26.172 14.703 1 92.94 91 PHE B C 1
ATOM 2350 O O . PHE B 1 91 ? 12.469 27.188 15.383 1 92.94 91 PHE B O 1
ATOM 2357 N N . LEU B 1 92 ? 11.977 24.938 15.211 1 93.44 92 LEU B N 1
ATOM 2358 C CA . LEU B 1 92 ? 12.016 24.656 16.641 1 93.44 92 LEU B CA 1
ATOM 2359 C C . LEU B 1 92 ? 11.031 25.547 17.391 1 93.44 92 LEU B C 1
ATOM 2361 O O . LEU B 1 92 ? 11.406 26.219 18.359 1 93.44 92 LEU B O 1
ATOM 2365 N N . ILE B 1 93 ? 9.859 25.531 16.953 1 94.81 93 ILE B N 1
ATOM 2366 C CA . ILE B 1 93 ? 8.75 26.203 17.594 1 94.81 93 ILE B CA 1
ATOM 2367 C C . ILE B 1 93 ? 7.742 25.172 18.109 1 94.81 93 ILE B C 1
ATOM 2369 O O . ILE B 1 93 ? 6.727 24.906 17.453 1 94.81 93 ILE B O 1
ATOM 2373 N N . PRO B 1 94 ? 7.906 24.719 19.297 1 95.19 94 PRO B N 1
ATOM 2374 C CA . PRO B 1 94 ? 7.07 23.625 19.797 1 95.19 94 PRO B CA 1
ATOM 2375 C C . PRO B 1 94 ? 5.598 24.016 19.906 1 95.19 94 PRO B C 1
ATOM 2377 O O . PRO B 1 94 ? 4.719 23.172 19.719 1 95.19 94 PRO B O 1
ATOM 2380 N N . GLU B 1 95 ? 5.375 25.219 20.203 1 95.69 95 GLU B N 1
ATOM 2381 C CA . GLU B 1 95 ? 3.996 25.672 20.344 1 95.69 95 GLU B CA 1
ATOM 2382 C C . GLU B 1 95 ? 3.242 25.562 19.016 1 95.69 95 GLU B C 1
ATOM 2384 O O . GLU B 1 95 ? 2.053 25.234 19 1 95.69 95 GLU B O 1
ATOM 2389 N N . LEU B 1 96 ? 3.898 25.875 17.984 1 96.38 96 LEU B N 1
ATOM 2390 C CA . LEU B 1 96 ? 3.291 25.75 16.672 1 96.38 96 LEU B CA 1
ATOM 2391 C C . LEU B 1 96 ? 2.957 24.297 16.359 1 96.38 96 LEU B C 1
ATOM 2393 O O . LEU B 1 96 ? 1.867 23.984 15.859 1 96.38 96 LEU B O 1
ATOM 2397 N N . CYS B 1 97 ? 3.809 23.375 16.688 1 97.31 97 CYS B N 1
ATOM 2398 C CA . CYS B 1 97 ? 3.584 21.953 16.5 1 97.31 97 CYS B CA 1
ATOM 2399 C C . CYS B 1 97 ? 2.396 21.469 17.328 1 97.31 97 CYS B C 1
ATOM 2401 O O . CYS B 1 97 ? 1.522 20.766 16.812 1 97.31 97 CYS B O 1
ATOM 2403 N N . SER B 1 98 ? 2.414 21.922 18.531 1 96.94 98 SER B N 1
ATOM 2404 C CA . SER B 1 98 ? 1.365 21.469 19.438 1 96.94 98 SER B CA 1
ATOM 2405 C C . SER B 1 98 ? -0.005 21.969 18.984 1 96.94 98 SER B C 1
ATOM 2407 O O . SER B 1 98 ? -0.988 21.219 19.031 1 96.94 98 SER B O 1
ATOM 2409 N N . GLN B 1 99 ? -0.082 23.219 18.609 1 95.94 99 GLN B N 1
ATOM 2410 C CA . GLN B 1 99 ? -1.359 23.797 18.203 1 95.94 99 GLN B CA 1
ATOM 2411 C C . GLN B 1 99 ? -1.876 23.125 16.938 1 95.94 99 GLN B C 1
ATOM 2413 O O . GLN B 1 99 ? -3.066 22.828 16.828 1 95.94 99 GLN B O 1
ATOM 2418 N N . THR B 1 100 ? -1.053 22.906 15.977 1 97 100 THR B N 1
ATOM 2419 C CA . THR B 1 100 ? -1.466 22.281 14.727 1 97 100 THR B CA 1
ATOM 2420 C C . THR B 1 100 ? -1.91 20.844 14.977 1 97 100 THR B C 1
ATOM 2422 O O . THR B 1 100 ? -2.953 20.406 14.477 1 97 100 THR B O 1
ATOM 2425 N N . LEU B 1 101 ? -1.125 20.156 15.766 1 97.25 101 LEU B N 1
ATOM 2426 C CA . LEU B 1 101 ? -1.461 18.766 16.062 1 97.25 101 LEU B CA 1
ATOM 2427 C C . LEU B 1 101 ? -2.787 18.672 16.812 1 97.25 101 LEU B C 1
ATOM 2429 O O . LEU B 1 101 ? -3.611 17.797 16.516 1 97.25 101 LEU B O 1
ATOM 2433 N N . ASP B 1 102 ? -2.951 19.547 17.719 1 96.56 102 ASP B N 1
ATOM 2434 C CA . ASP B 1 102 ? -4.203 19.594 18.484 1 96.56 102 ASP B CA 1
ATOM 2435 C C . ASP B 1 102 ? -5.395 19.828 17.547 1 96.56 102 ASP B C 1
ATOM 2437 O O . ASP B 1 102 ? -6.422 19.156 17.672 1 96.56 102 ASP B O 1
ATOM 2441 N N . TYR B 1 103 ? -5.238 20.703 16.734 1 95.81 103 TYR B N 1
ATOM 2442 C CA . TYR B 1 103 ? -6.316 21 15.797 1 95.81 103 TYR B CA 1
ATOM 2443 C C . TYR B 1 103 ? -6.629 19.781 14.93 1 95.81 103 TYR B C 1
ATOM 2445 O O . TYR B 1 103 ? -7.793 19.406 14.789 1 95.81 103 TYR B O 1
ATOM 2453 N N . LEU B 1 104 ? -5.637 19.172 14.359 1 96.75 104 LEU B N 1
ATOM 2454 C CA . LEU B 1 104 ? -5.789 18.047 13.453 1 96.75 104 LEU B CA 1
ATOM 2455 C C . LEU B 1 104 ? -6.434 16.859 14.164 1 96.75 104 LEU B C 1
ATOM 2457 O O . LEU B 1 104 ? -7.316 16.203 13.609 1 96.75 104 LEU B O 1
ATOM 2461 N N . GLU B 1 105 ? -6.066 16.656 15.344 1 96.06 105 GLU B N 1
ATOM 2462 C CA . GLU B 1 105 ? -6.496 15.469 16.078 1 96.06 105 GLU B CA 1
ATOM 2463 C C . GLU B 1 105 ? -7.891 15.656 16.656 1 96.06 105 GLU B C 1
ATOM 2465 O O . GLU B 1 105 ? -8.656 14.695 16.781 1 96.06 105 GLU B O 1
ATOM 2470 N N . ASN B 1 106 ? -8.227 16.938 16.953 1 93.81 106 ASN B N 1
ATOM 2471 C CA . ASN B 1 106 ? -9.398 17.094 17.797 1 93.81 106 ASN B CA 1
ATOM 2472 C C . ASN B 1 106 ? -10.438 18 17.156 1 93.81 106 ASN B C 1
ATOM 2474 O O . ASN B 1 106 ? -11.602 18 17.562 1 93.81 106 ASN B O 1
ATOM 2478 N N . HIS B 1 107 ? -10.008 18.688 16.141 1 89.56 107 HIS B N 1
ATOM 2479 C CA . HIS B 1 107 ? -10.93 19.75 15.719 1 89.56 107 HIS B CA 1
ATOM 2480 C C . HIS B 1 107 ? -11.195 19.672 14.219 1 89.56 107 HIS B C 1
ATOM 2482 O O . HIS B 1 107 ? -12.188 20.234 13.734 1 89.56 107 HIS B O 1
ATOM 2488 N N . HIS B 1 108 ? -10.43 19.016 13.523 1 90.31 108 HIS B N 1
ATOM 2489 C CA . HIS B 1 108 ? -10.531 19.062 12.062 1 90.31 108 HIS B CA 1
ATOM 2490 C C . HIS B 1 108 ? -11.766 18.312 11.578 1 90.31 108 HIS B C 1
ATOM 2492 O O . HIS B 1 108 ? -12.531 18.828 10.758 1 90.31 108 HIS B O 1
ATOM 2498 N N . VAL B 1 109 ? -11.984 17.078 12.055 1 90.56 109 VAL B N 1
ATOM 2499 C CA . VAL B 1 109 ? -13.086 16.25 11.578 1 90.56 109 VAL B CA 1
ATOM 2500 C C . VAL B 1 109 ? -14.148 16.109 12.664 1 90.56 109 VAL B C 1
ATOM 2502 O O . VAL B 1 109 ? -13.836 15.766 13.805 1 90.56 109 VAL B O 1
ATOM 2505 N N . PRO B 1 110 ? -15.391 16.328 12.281 1 92.12 110 PRO B N 1
ATOM 2506 C CA . PRO B 1 110 ? -16.469 16.109 13.242 1 92.12 110 PRO B CA 1
ATOM 2507 C C . PRO B 1 110 ? -16.562 14.648 13.703 1 92.12 110 PRO B C 1
ATOM 2509 O O . PRO B 1 110 ? -16.172 13.742 12.969 1 92.12 110 PRO B O 1
ATOM 2512 N N . ASP B 1 111 ? -17.156 14.422 14.812 1 90.69 111 ASP B N 1
ATOM 2513 C CA . ASP B 1 111 ? -17.109 13.125 15.484 1 90.69 111 ASP B CA 1
ATOM 2514 C C . ASP B 1 111 ? -17.984 12.102 14.758 1 90.69 111 ASP B C 1
ATOM 2516 O O . ASP B 1 111 ? -17.719 10.898 14.812 1 90.69 111 ASP B O 1
ATOM 2520 N N . ASN B 1 112 ? -19.078 12.648 14.219 1 91.56 112 ASN B N 1
ATOM 2521 C CA . ASN B 1 112 ? -19.984 11.742 13.531 1 91.56 112 ASN B CA 1
ATOM 2522 C C . ASN B 1 112 ? -20.656 12.414 12.336 1 91.56 112 ASN B C 1
ATOM 2524 O O . ASN B 1 112 ? -20.516 13.625 12.141 1 91.56 112 ASN B O 1
ATOM 2528 N N . ALA B 1 113 ? -21.359 11.594 11.562 1 90.19 113 ALA B N 1
ATOM 2529 C CA . ALA B 1 113 ? -21.984 12.055 10.32 1 90.19 113 ALA B CA 1
ATOM 2530 C C . ALA B 1 113 ? -23.016 13.156 10.602 1 90.19 113 ALA B C 1
ATOM 2532 O O . ALA B 1 113 ? -23.141 14.102 9.828 1 90.19 113 ALA B O 1
ATOM 2533 N N . ARG B 1 114 ? -23.781 13.047 11.711 1 92.44 114 ARG B N 1
ATOM 2534 C CA . ARG B 1 114 ? -24.812 14.023 12.062 1 92.44 114 ARG B CA 1
ATOM 2535 C C . ARG B 1 114 ? -24.188 15.383 12.359 1 92.44 114 ARG B C 1
ATOM 2537 O O . ARG B 1 114 ? -24.656 16.406 11.867 1 92.44 114 ARG B O 1
ATOM 2544 N N . ALA B 1 115 ? -23.094 15.383 13.102 1 92.06 115 ALA B N 1
ATOM 2545 C CA . ALA B 1 115 ? -22.359 16.609 13.422 1 92.06 115 ALA B CA 1
ATOM 2546 C C . ALA B 1 115 ? -21.766 17.234 12.164 1 92.06 115 ALA B C 1
ATOM 2548 O O . ALA B 1 115 ? -21.812 18.453 11.992 1 92.06 115 ALA B O 1
ATOM 2549 N N . ALA B 1 116 ? -21.25 16.422 11.32 1 92.06 116 ALA B N 1
ATOM 2550 C CA . ALA B 1 116 ? -20.703 16.891 10.055 1 92.06 116 ALA B CA 1
ATOM 2551 C C . ALA B 1 116 ? -21.766 17.594 9.211 1 92.06 116 ALA B C 1
ATOM 2553 O O . ALA B 1 116 ? -21.531 18.688 8.703 1 92.06 116 ALA B O 1
ATOM 2554 N N . SER B 1 117 ? -22.859 16.953 9.148 1 92.75 117 SER B N 1
ATOM 2555 C CA . SER B 1 117 ? -23.969 17.5 8.359 1 92.75 117 SER B CA 1
ATOM 2556 C C . SER B 1 117 ? -24.469 18.812 8.953 1 92.75 117 SER B C 1
ATOM 2558 O O . SER B 1 117 ? -24.797 19.75 8.219 1 92.75 117 SER B O 1
ATOM 2560 N N . SER B 1 118 ? -24.531 18.922 10.195 1 93.56 118 SER B N 1
ATOM 2561 C CA . SER B 1 118 ? -25.078 20.078 10.898 1 93.56 118 SER B CA 1
ATOM 2562 C C . SER B 1 118 ? -24.25 21.328 10.609 1 93.56 118 SER B C 1
ATOM 2564 O O . SER B 1 118 ? -24.797 22.438 10.555 1 93.56 118 SER B O 1
ATOM 2566 N N . ILE B 1 119 ? -23.016 21.141 10.344 1 90.12 119 ILE B N 1
ATOM 2567 C CA . ILE B 1 119 ? -22.156 22.297 10.156 1 90.12 119 ILE B CA 1
ATOM 2568 C C . ILE B 1 119 ? -21.734 22.391 8.688 1 90.12 119 ILE B C 1
ATOM 2570 O O . ILE B 1 119 ? -20.891 23.219 8.328 1 90.12 119 ILE B O 1
ATOM 2574 N N . GLY B 1 120 ? -22.25 21.516 7.898 1 89.19 120 GLY B N 1
ATOM 2575 C CA . GLY B 1 120 ? -21.891 21.531 6.488 1 89.19 120 GLY B CA 1
ATOM 2576 C C . GLY B 1 120 ? -20.438 21.188 6.23 1 89.19 120 GLY B C 1
ATOM 2577 O O . GLY B 1 120 ? -19.797 21.797 5.363 1 89.19 120 GLY B O 1
ATOM 2578 N N . PHE B 1 121 ? -19.875 20.297 6.984 1 89.12 121 PHE B N 1
ATOM 2579 C CA . PHE B 1 121 ? -18.484 19.891 6.84 1 89.12 121 PHE B CA 1
ATOM 2580 C C . PHE B 1 121 ? -18.281 19.156 5.523 1 89.12 121 PHE B C 1
ATOM 2582 O O . PHE B 1 121 ? -19.031 18.234 5.199 1 89.12 121 PHE B O 1
ATOM 2589 N N . LYS B 1 122 ? -17.328 19.641 4.836 1 85.88 122 LYS B N 1
ATOM 2590 C CA . LYS B 1 122 ? -16.906 18.969 3.611 1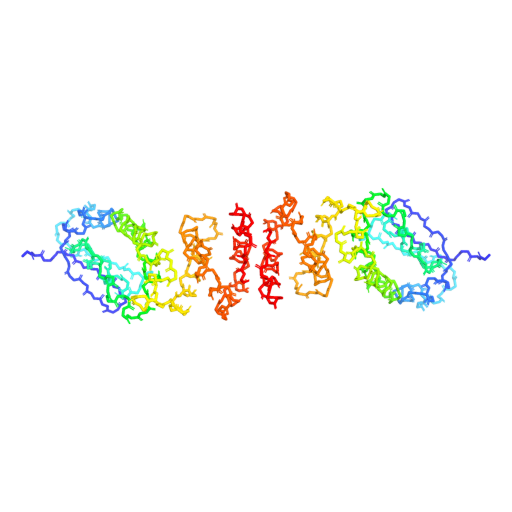 85.88 122 LYS B CA 1
ATOM 2591 C C . LYS B 1 122 ? -15.383 18.891 3.518 1 85.88 122 LYS B C 1
ATOM 2593 O O . LYS B 1 122 ? -14.695 19.906 3.668 1 85.88 122 LYS B O 1
ATOM 2598 N N . MET B 1 123 ? -14.953 17.734 3.395 1 89.38 123 MET B N 1
ATOM 2599 C CA . MET B 1 123 ? -13.523 17.562 3.146 1 89.38 123 MET B CA 1
ATOM 2600 C C . MET B 1 123 ? -13.188 17.875 1.691 1 89.38 123 MET B C 1
ATOM 2602 O O . MET B 1 123 ? -13.805 17.328 0.777 1 89.38 123 MET B O 1
ATOM 2606 N N . ALA B 1 124 ? -12.258 18.781 1.476 1 93.94 124 ALA B N 1
ATOM 2607 C CA . ALA B 1 124 ? -11.82 19.109 0.12 1 93.94 124 ALA B CA 1
ATOM 2608 C C . ALA B 1 124 ? -10.875 18.047 -0.422 1 93.94 124 ALA B C 1
ATOM 2610 O O . ALA B 1 124 ? -9.766 17.859 0.097 1 93.94 124 ALA B O 1
ATOM 2611 N N . PRO B 1 125 ? -11.258 17.375 -1.476 1 96.56 125 PRO B N 1
ATOM 2612 C CA . PRO B 1 125 ? -10.461 16.25 -1.978 1 96.56 125 PRO B CA 1
ATOM 2613 C C . PRO B 1 125 ? -9.039 16.656 -2.359 1 96.56 125 PRO B C 1
ATOM 2615 O O . PRO B 1 125 ? -8.086 15.922 -2.082 1 96.56 125 PRO B O 1
ATOM 2618 N N . THR B 1 126 ? -8.922 17.797 -2.996 1 96.94 126 THR B N 1
ATOM 2619 C CA . THR B 1 126 ? -7.605 18.25 -3.416 1 96.94 126 THR B CA 1
ATOM 2620 C C . THR B 1 126 ? -6.734 18.594 -2.207 1 96.94 126 THR B C 1
ATOM 2622 O O . THR B 1 126 ? -5.535 18.312 -2.203 1 96.94 126 THR B O 1
ATOM 2625 N N . ASP B 1 127 ? -7.34 19.203 -1.254 1 97.44 127 ASP B N 1
ATOM 2626 C CA . ASP B 1 127 ? -6.629 19.5 -0.016 1 97.44 127 ASP B CA 1
ATOM 2627 C C . ASP B 1 127 ? -6.141 18.219 0.659 1 97.44 127 ASP B C 1
ATOM 2629 O O . ASP B 1 127 ? -4.988 18.141 1.096 1 97.44 127 ASP B O 1
ATOM 2633 N N . TRP B 1 128 ? -7 17.25 0.723 1 98.25 128 TRP B N 1
ATOM 2634 C CA . TRP B 1 128 ? -6.668 15.961 1.305 1 98.25 128 TRP B CA 1
ATOM 2635 C C . TRP B 1 128 ? -5.523 15.297 0.547 1 98.25 128 TRP B C 1
ATOM 2637 O O . TRP B 1 128 ? -4.559 14.828 1.155 1 98.25 128 TRP B O 1
ATOM 2647 N N . GLN B 1 129 ? -5.664 15.328 -0.734 1 98.56 129 GLN B N 1
ATOM 2648 C CA . GLN B 1 129 ? -4.625 14.727 -1.566 1 98.56 129 GLN B CA 1
ATOM 2649 C C . GLN B 1 129 ? -3.281 15.422 -1.354 1 98.56 129 GLN B C 1
ATOM 2651 O O . GLN B 1 129 ? -2.252 14.75 -1.22 1 98.56 129 GLN B O 1
ATOM 2656 N N . ASN B 1 130 ? -3.314 16.719 -1.365 1 97.75 130 ASN B N 1
ATOM 2657 C CA . ASN B 1 130 ? -2.09 17.5 -1.184 1 97.75 130 ASN B CA 1
ATOM 2658 C C . ASN B 1 130 ? -1.439 17.203 0.166 1 97.75 130 ASN B C 1
ATOM 2660 O O . ASN B 1 130 ? -0.213 17.141 0.268 1 97.75 130 ASN B O 1
ATOM 2664 N N . ALA B 1 131 ? -2.254 17.094 1.166 1 98.38 131 ALA B N 1
ATOM 2665 C CA . ALA B 1 131 ? -1.747 16.766 2.496 1 98.38 131 ALA B CA 1
ATOM 2666 C C . ALA B 1 131 ? -1.057 15.406 2.5 1 98.38 131 ALA B C 1
ATOM 2668 O O . ALA B 1 131 ? 0.048 15.266 3.029 1 98.38 131 ALA B O 1
ATOM 2669 N N . GLY B 1 132 ? -1.725 14.445 1.904 1 98.62 132 GLY B N 1
ATOM 2670 C CA . GLY B 1 132 ? -1.123 13.125 1.801 1 98.62 132 GLY B CA 1
ATOM 2671 C C . GLY B 1 132 ? 0.19 13.125 1.042 1 98.62 132 GLY B C 1
ATOM 2672 O O . GLY B 1 132 ? 1.163 12.508 1.475 1 98.62 132 GLY B O 1
ATOM 2673 N N . GLU B 1 133 ? 0.197 13.812 -0.059 1 98.44 133 GLU B N 1
ATOM 2674 C CA . GLU B 1 133 ? 1.411 13.891 -0.865 1 98.44 133 GLU B CA 1
ATOM 2675 C C . GLU B 1 133 ? 2.551 14.539 -0.084 1 98.44 133 GLU B C 1
ATOM 2677 O O . GLU B 1 133 ? 3.697 14.094 -0.164 1 98.44 133 GLU B O 1
ATOM 2682 N N . LEU B 1 134 ? 2.207 15.547 0.613 1 98.06 134 LEU B N 1
ATOM 2683 C CA . LEU B 1 134 ? 3.203 16.219 1.444 1 98.06 134 LEU B CA 1
ATOM 2684 C C . LEU B 1 134 ? 3.812 15.242 2.449 1 98.06 134 LEU B C 1
ATOM 2686 O O . LEU B 1 134 ? 5.035 15.125 2.543 1 98.06 134 LEU B O 1
ATOM 2690 N N . LEU B 1 135 ? 3.021 14.547 3.141 1 98.5 135 LEU B N 1
ATOM 2691 C CA . LEU B 1 135 ? 3.467 13.688 4.23 1 98.5 135 LEU B CA 1
ATOM 2692 C C . LEU B 1 135 ? 4.285 12.516 3.701 1 98.5 135 LEU B C 1
ATOM 2694 O O . LEU B 1 135 ? 5.344 12.195 4.246 1 98.5 135 LEU B O 1
ATOM 2698 N N . TYR B 1 136 ? 3.861 11.93 2.666 1 98.06 136 TYR B N 1
ATOM 2699 C CA . TYR B 1 136 ? 4.52 10.719 2.191 1 98.06 136 TYR B CA 1
ATOM 2700 C C . TYR B 1 136 ? 5.742 11.055 1.35 1 98.06 136 TYR B C 1
ATOM 2702 O O . TYR B 1 136 ? 6.637 10.227 1.184 1 98.06 136 TYR B O 1
ATOM 2710 N N . SER B 1 137 ? 5.816 12.25 0.814 1 97.19 137 SER B N 1
ATOM 2711 C CA . SER B 1 137 ? 7.035 12.688 0.143 1 97.19 137 SER B CA 1
ATOM 2712 C C . SER B 1 137 ? 8.078 13.156 1.148 1 97.19 137 SER B C 1
ATOM 2714 O O . SER B 1 137 ? 9.273 12.898 0.984 1 97.19 137 SER B O 1
ATOM 2716 N N . TYR B 1 138 ? 7.637 13.789 2.191 1 95.75 138 TYR B N 1
ATOM 2717 C CA . TYR B 1 138 ? 8.547 14.406 3.15 1 95.75 138 TYR B CA 1
ATOM 2718 C C . TYR B 1 138 ? 9.078 13.375 4.141 1 95.75 138 TYR B C 1
ATOM 2720 O O . TYR B 1 138 ? 10.234 13.445 4.555 1 95.75 138 TYR B O 1
ATOM 2728 N N . PHE B 1 139 ? 8.258 12.461 4.469 1 96.94 139 PHE B N 1
ATOM 2729 C CA . PHE B 1 139 ? 8.648 11.445 5.441 1 96.94 139 PHE B CA 1
ATOM 2730 C C . PHE B 1 139 ? 8.742 10.078 4.785 1 96.94 139 PHE B C 1
ATOM 2732 O O . PHE B 1 139 ? 7.746 9.359 4.672 1 96.94 139 PHE B O 1
ATOM 2739 N N . PRO B 1 140 ? 9.883 9.625 4.488 1 90.5 140 PRO B N 1
ATOM 2740 C CA . PRO B 1 140 ? 10.023 8.297 3.891 1 90.5 140 PRO B CA 1
ATOM 2741 C C . PRO B 1 140 ? 9.711 7.172 4.875 1 90.5 140 PRO B C 1
ATOM 2743 O O . PRO B 1 140 ? 9.188 6.125 4.477 1 90.5 140 PRO B O 1
ATOM 2746 N N . ALA B 1 141 ? 9.984 7.406 6.145 1 91.56 141 ALA B N 1
ATOM 2747 C CA . ALA B 1 141 ? 9.742 6.418 7.195 1 91.56 141 ALA B CA 1
ATOM 2748 C C . ALA B 1 141 ? 8.445 6.719 7.938 1 91.56 141 ALA B C 1
ATOM 2750 O O . ALA B 1 141 ? 7.75 7.688 7.621 1 91.56 141 ALA B O 1
ATOM 2751 N N . ASP B 1 142 ? 8.133 5.801 8.789 1 93.31 142 ASP B N 1
ATOM 2752 C CA . ASP B 1 142 ? 6.969 6.035 9.641 1 93.31 142 ASP B CA 1
ATOM 2753 C C . ASP B 1 142 ? 7.133 7.316 10.453 1 93.31 142 ASP B C 1
ATOM 2755 O O . ASP B 1 142 ? 8.227 7.609 10.945 1 93.31 142 ASP B O 1
ATOM 2759 N N . HIS B 1 143 ? 6.051 8.055 10.555 1 97.12 143 HIS B N 1
ATOM 2760 C CA . HIS B 1 143 ? 6.027 9.305 11.305 1 97.12 143 HIS B CA 1
ATOM 2761 C C . HIS B 1 143 ? 4.664 9.539 11.945 1 97.12 143 HIS B C 1
ATOM 2763 O O . HIS B 1 143 ? 3.641 9.109 11.406 1 97.12 143 HIS B O 1
ATOM 2769 N N . LYS B 1 144 ? 4.664 10.227 12.992 1 97.25 144 LYS B N 1
ATOM 2770 C CA . LYS B 1 144 ? 3.434 10.484 13.734 1 97.25 144 LYS B CA 1
ATOM 2771 C C . LYS B 1 144 ? 2.418 11.234 12.883 1 97.25 144 LYS B C 1
ATOM 2773 O O . LYS B 1 144 ? 1.213 11 12.992 1 97.25 144 LYS B O 1
ATOM 2778 N N . LEU B 1 145 ? 2.873 12.148 12.031 1 98.25 145 LEU B N 1
ATOM 2779 C CA . LEU B 1 145 ? 1.957 12.938 11.211 1 98.25 145 LEU B CA 1
ATOM 2780 C C . LEU B 1 145 ? 1.242 12.055 10.203 1 98.25 145 LEU B C 1
ATOM 2782 O O . LEU B 1 145 ? 0.086 12.305 9.852 1 98.25 145 LEU B O 1
ATOM 2786 N N . LYS B 1 146 ? 1.934 11.07 9.688 1 98.31 146 LYS B N 1
ATOM 2787 C CA . LYS B 1 146 ? 1.269 10.102 8.828 1 98.31 146 LYS B CA 1
ATOM 2788 C C . LYS B 1 146 ? 0.154 9.367 9.57 1 98.31 146 LYS B C 1
ATOM 2790 O O . LYS B 1 146 ? -0.933 9.164 9.023 1 98.31 146 LYS B O 1
ATOM 2795 N N . SER B 1 147 ? 0.434 9.031 10.797 1 98.12 147 SER B N 1
ATOM 2796 C CA . SER B 1 147 ? -0.572 8.367 11.617 1 98.12 147 SER B CA 1
ATOM 2797 C C . SER B 1 147 ? -1.788 9.258 11.836 1 98.12 147 SER B C 1
ATOM 2799 O O . SER B 1 147 ? -2.926 8.789 11.82 1 98.12 147 SER B O 1
ATOM 2801 N N . VAL B 1 148 ? -1.537 10.492 12.062 1 98.31 148 VAL B N 1
ATOM 2802 C CA . VAL B 1 148 ? -2.621 11.453 12.258 1 98.31 148 VAL B CA 1
ATOM 2803 C C . VAL B 1 148 ? -3.447 11.562 10.984 1 98.31 148 VAL B C 1
ATOM 2805 O O . VAL B 1 148 ? -4.68 11.555 11.023 1 98.31 148 VAL B O 1
ATOM 2808 N N . PHE B 1 149 ? -2.795 11.648 9.875 1 98.69 149 PHE B N 1
ATOM 2809 C CA . PHE B 1 149 ? -3.457 11.734 8.578 1 98.69 149 PHE B CA 1
ATOM 2810 C C . PHE B 1 149 ? -4.324 10.508 8.328 1 98.69 149 PHE B C 1
ATOM 2812 O O . PHE B 1 149 ? -5.457 10.625 7.855 1 98.69 149 PHE B O 1
ATOM 2819 N N . LEU B 1 150 ? -3.768 9.336 8.625 1 98.5 150 LEU B N 1
ATOM 2820 C CA . LEU B 1 150 ? -4.516 8.094 8.453 1 98.5 150 LEU B CA 1
ATOM 2821 C C . LEU B 1 150 ? -5.73 8.062 9.375 1 98.5 150 LEU B C 1
ATOM 2823 O O . LEU B 1 150 ? -6.801 7.598 8.977 1 98.5 150 LEU B O 1
ATOM 2827 N N . GLU B 1 151 ? -5.566 8.523 10.594 1 97.94 151 GLU B N 1
ATOM 2828 C CA . GLU B 1 151 ? -6.68 8.578 11.539 1 97.94 151 GLU B CA 1
ATOM 2829 C C . GLU B 1 151 ? -7.781 9.5 11.039 1 97.94 151 GLU B C 1
ATOM 2831 O O . GLU B 1 151 ? -8.969 9.164 11.109 1 97.94 151 GLU B O 1
ATOM 2836 N N . ILE B 1 152 ? -7.391 10.586 10.516 1 97.5 152 ILE B N 1
ATOM 2837 C CA . ILE B 1 152 ? -8.336 11.547 9.961 1 97.5 152 ILE B CA 1
ATOM 2838 C C . ILE B 1 152 ? -9.086 10.922 8.789 1 97.5 152 ILE B C 1
ATOM 2840 O O . ILE B 1 152 ? -10.289 11.148 8.609 1 97.5 152 ILE B O 1
ATOM 2844 N N . SER B 1 153 ? -8.422 10.133 8.016 1 97.5 153 SER B N 1
ATOM 2845 C CA . SER B 1 153 ? -8.93 9.594 6.758 1 97.5 153 SER B CA 1
ATOM 2846 C C . SER B 1 153 ? -9.812 8.375 6.992 1 97.5 153 SER B C 1
ATOM 2848 O O . SER B 1 153 ? -10.844 8.211 6.336 1 97.5 153 SER B O 1
ATOM 2850 N N . LEU B 1 154 ? -9.352 7.559 7.969 1 97.12 154 LEU B N 1
ATOM 2851 C CA . LEU B 1 154 ? -9.945 6.223 8.016 1 97.12 154 LEU B CA 1
ATOM 2852 C C . LEU B 1 154 ? -10.539 5.945 9.391 1 97.12 154 LEU B C 1
ATOM 2854 O O . LEU B 1 154 ? -11.266 4.957 9.57 1 97.12 154 LEU B O 1
ATOM 2858 N N . GLY B 1 155 ? -10.242 6.75 10.344 1 95.5 155 GLY B N 1
ATOM 2859 C CA . GLY B 1 155 ? -10.617 6.457 11.719 1 95.5 155 GLY B CA 1
ATOM 2860 C C . GLY B 1 155 ? -12.117 6.457 11.938 1 95.5 155 GLY B C 1
ATOM 2861 O O . GLY B 1 155 ? -12.648 5.574 12.617 1 95.5 155 GLY B O 1
ATOM 2862 N N . LYS B 1 156 ? -12.719 7.441 11.438 1 93.88 156 LYS B N 1
ATOM 2863 C CA . LYS B 1 156 ? -14.164 7.551 11.578 1 93.88 156 LYS B CA 1
ATOM 2864 C C . LYS B 1 156 ? -14.883 7 10.344 1 93.88 156 LYS B C 1
ATOM 2866 O O . LYS B 1 156 ? -14.477 7.27 9.211 1 93.88 156 LYS B O 1
ATOM 2871 N N . SER B 1 157 ? -15.984 6.293 10.555 1 92.94 157 SER B N 1
ATOM 2872 C CA . SER B 1 157 ? -16.672 5.555 9.492 1 92.94 157 SER B CA 1
ATOM 2873 C C . SER B 1 157 ? -17.156 6.496 8.398 1 92.94 157 SER B C 1
ATOM 2875 O O . SER B 1 157 ? -17.062 6.18 7.211 1 92.94 157 SER B O 1
ATOM 2877 N N . HIS B 1 158 ? -17.75 7.633 8.875 1 92 158 HIS B N 1
ATOM 2878 C CA . HIS B 1 158 ? -18.328 8.547 7.895 1 92 158 HIS B CA 1
ATOM 2879 C C . HIS B 1 158 ? -17.25 9.172 7.023 1 92 158 HIS B C 1
ATOM 2881 O O . HIS B 1 158 ? -17.5 9.539 5.875 1 92 158 HIS B O 1
ATOM 2887 N N . MET B 1 159 ? -16.047 9.258 7.516 1 94.62 159 MET B N 1
ATOM 2888 C CA . MET B 1 159 ? -14.922 9.75 6.734 1 94.62 159 MET B CA 1
ATOM 2889 C C . MET B 1 159 ? -14.32 8.641 5.879 1 94.62 159 MET B C 1
ATOM 2891 O O . MET B 1 159 ? -14.023 8.852 4.699 1 94.62 159 MET B O 1
ATOM 2895 N N . ARG B 1 160 ? -14.188 7.512 6.477 1 95.38 160 ARG B N 1
ATOM 2896 C CA . ARG B 1 160 ? -13.57 6.363 5.816 1 95.38 160 ARG B CA 1
ATOM 2897 C C . ARG B 1 160 ? -14.281 6.047 4.5 1 95.38 160 ARG B C 1
ATOM 2899 O O . ARG B 1 160 ? -13.641 5.91 3.459 1 95.38 160 ARG B O 1
ATOM 2906 N N . ARG B 1 161 ? -15.555 5.961 4.531 1 92.62 161 ARG B N 1
ATOM 2907 C CA . ARG B 1 161 ? -16.344 5.645 3.348 1 92.62 161 ARG B CA 1
ATOM 2908 C C . ARG B 1 161 ? -16.125 6.68 2.252 1 92.62 161 ARG B C 1
ATOM 2910 O O . ARG B 1 161 ? -15.961 6.328 1.082 1 92.62 161 ARG B O 1
ATO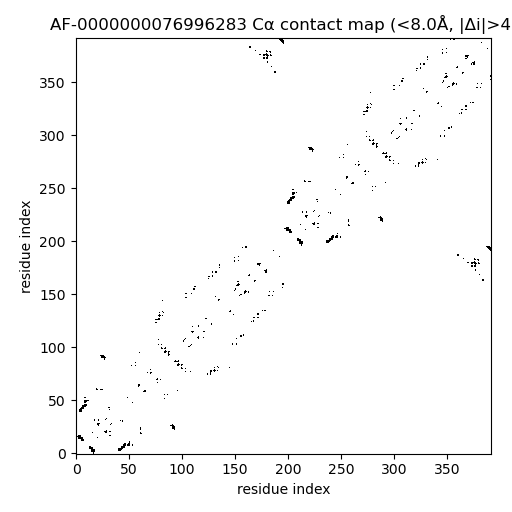M 2917 N N . LYS B 1 162 ? -16.172 7.875 2.646 1 93.81 162 LYS B N 1
ATOM 2918 C CA . LYS B 1 162 ? -15.992 8.969 1.691 1 93.81 162 LYS B CA 1
ATOM 2919 C C . LYS B 1 162 ? -14.586 8.969 1.104 1 93.81 162 LYS B C 1
ATOM 2921 O O . LYS B 1 162 ? -14.414 9.047 -0.115 1 93.81 162 LYS B O 1
ATOM 2926 N N . VAL B 1 163 ? -13.578 8.828 1.916 1 96.81 163 VAL B N 1
ATOM 2927 C CA . VAL B 1 163 ? -12.18 9 1.545 1 96.81 163 VAL B CA 1
ATOM 2928 C C . VAL B 1 163 ? -11.758 7.875 0.598 1 96.81 163 VAL B C 1
ATOM 2930 O O . VAL B 1 163 ? -11.133 8.125 -0.436 1 96.81 163 VAL B O 1
ATOM 2933 N N . ILE B 1 164 ? -12.109 6.645 0.876 1 96.69 164 ILE B N 1
ATOM 2934 C CA . ILE B 1 164 ? -11.602 5.516 0.107 1 96.69 164 ILE B CA 1
ATOM 2935 C C . ILE B 1 164 ? -12.219 5.52 -1.288 1 96.69 164 ILE B C 1
ATOM 2937 O O . ILE B 1 164 ?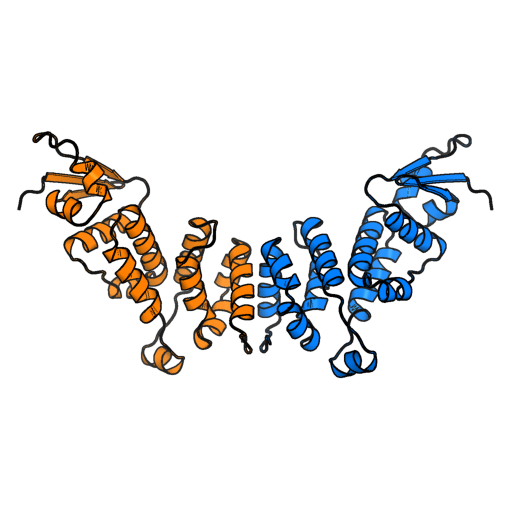 -11.727 4.852 -2.197 1 96.69 164 ILE B O 1
ATOM 2941 N N . ASN B 1 165 ? -13.266 6.273 -1.444 1 95.56 165 ASN B N 1
ATOM 2942 C CA . ASN B 1 165 ? -13.953 6.301 -2.73 1 95.56 165 ASN B CA 1
ATOM 2943 C C . ASN B 1 165 ? -13.594 7.547 -3.535 1 95.56 165 ASN B C 1
ATOM 2945 O O . ASN B 1 165 ? -14.109 7.75 -4.633 1 95.56 165 ASN B O 1
ATOM 2949 N N . LEU B 1 166 ? -12.773 8.406 -3.014 1 96.06 166 LEU B N 1
ATOM 2950 C CA . LEU B 1 166 ? -12.273 9.555 -3.752 1 96.06 166 LEU B CA 1
ATOM 2951 C C . LEU B 1 166 ? -11.352 9.125 -4.887 1 96.06 166 LEU B C 1
ATOM 2953 O O . LEU B 1 166 ? -10.531 8.219 -4.715 1 96.06 166 LEU B O 1
ATOM 2957 N N . PRO B 1 167 ? -11.516 9.742 -6.035 1 96.5 167 PRO B N 1
ATOM 2958 C CA . PRO B 1 167 ? -10.5 9.531 -7.066 1 96.5 167 PRO B CA 1
ATOM 2959 C C . PRO B 1 167 ? -9.086 9.836 -6.578 1 96.5 167 PRO B C 1
ATOM 2961 O O . PRO B 1 167 ? -8.133 9.164 -6.965 1 96.5 167 PRO B O 1
ATOM 2964 N N . GLU B 1 168 ? -9 10.852 -5.75 1 97.38 168 GLU B N 1
ATOM 2965 C CA . GLU B 1 168 ? -7.727 11.297 -5.195 1 97.38 168 GLU B CA 1
ATOM 2966 C C . GLU B 1 168 ? -7.082 10.203 -4.352 1 97.38 168 GLU B C 1
ATOM 2968 O O . GLU B 1 168 ? -5.855 10.148 -4.223 1 97.38 168 GLU B O 1
ATOM 2973 N N . PHE B 1 169 ? -7.902 9.32 -3.803 1 97.38 169 PHE B N 1
ATOM 2974 C CA . PHE B 1 169 ? -7.375 8.211 -3.021 1 97.38 169 PHE B CA 1
ATOM 2975 C C . PHE B 1 169 ? -6.543 7.277 -3.898 1 97.38 169 PHE B C 1
ATOM 2977 O O . PHE B 1 169 ? -5.426 6.91 -3.535 1 97.38 169 PHE B O 1
ATOM 2984 N N . LYS B 1 170 ? -7.098 6.965 -4.992 1 94.62 170 LYS B N 1
ATOM 2985 C CA . LYS B 1 170 ? -6.395 6.094 -5.926 1 94.62 170 LYS B CA 1
ATOM 2986 C C . LYS B 1 170 ? -5.113 6.746 -6.434 1 94.62 170 LYS B C 1
ATOM 2988 O O . LYS B 1 170 ? -4.09 6.078 -6.586 1 94.62 170 LYS B O 1
ATOM 2993 N N . VAL B 1 171 ? -5.223 7.969 -6.727 1 96.44 171 VAL B N 1
ATOM 2994 C CA . VAL B 1 171 ? -4.062 8.719 -7.203 1 96.44 171 VAL B CA 1
ATOM 2995 C C . VAL B 1 171 ? -2.945 8.656 -6.164 1 96.44 171 VAL B C 1
ATOM 2997 O O . VAL B 1 171 ? -1.801 8.336 -6.496 1 96.44 171 VAL B O 1
ATOM 3000 N N . LEU B 1 172 ? -3.281 8.938 -4.926 1 97.56 172 LEU B N 1
ATOM 3001 C CA . LEU B 1 172 ? -2.297 8.945 -3.846 1 97.56 172 LEU B CA 1
ATOM 3002 C C . LEU B 1 172 ? -1.707 7.555 -3.637 1 97.56 172 LEU B C 1
ATOM 3004 O O . LEU B 1 172 ? -0.491 7.406 -3.496 1 97.56 172 LEU B O 1
ATOM 3008 N N . ALA B 1 173 ? -2.559 6.559 -3.676 1 96.19 173 ALA B N 1
ATOM 3009 C CA . ALA B 1 173 ? -2.111 5.188 -3.453 1 96.19 173 ALA B CA 1
ATOM 3010 C C . ALA B 1 173 ? -1.211 4.711 -4.59 1 96.19 173 ALA B C 1
ATOM 3012 O O . ALA B 1 173 ? -0.309 3.898 -4.379 1 96.19 173 ALA B O 1
ATOM 3013 N N . THR B 1 174 ? -1.463 5.152 -5.766 1 94.62 174 THR B N 1
ATOM 3014 C CA . THR B 1 174 ? -0.65 4.789 -6.926 1 94.62 174 THR B CA 1
ATOM 3015 C C . THR B 1 174 ? 0.72 5.457 -6.852 1 94.62 174 THR B C 1
ATOM 3017 O O . THR B 1 174 ? 1.742 4.816 -7.105 1 94.62 174 THR B O 1
ATOM 3020 N N . LYS B 1 175 ? 0.705 6.676 -6.508 1 95.94 175 LYS B N 1
ATOM 3021 C CA . LYS B 1 175 ? 1.946 7.441 -6.438 1 95.94 175 LYS B CA 1
ATOM 3022 C C . LYS B 1 175 ? 2.797 6.996 -5.25 1 95.94 175 LYS B C 1
ATOM 3024 O O . LYS B 1 175 ? 4.027 6.965 -5.34 1 95.94 175 LYS B O 1
ATOM 3029 N N . TYR B 1 176 ? 2.191 6.703 -4.195 1 96.81 176 TYR B N 1
ATOM 3030 C CA . TYR B 1 176 ? 2.857 6.27 -2.971 1 96.81 176 TYR B CA 1
ATOM 3031 C C . TYR B 1 176 ? 2.275 4.953 -2.469 1 96.81 176 TYR B C 1
ATOM 3033 O O . TYR B 1 176 ? 1.408 4.945 -1.593 1 96.81 176 TYR B O 1
ATOM 3041 N N . PRO B 1 177 ? 2.814 3.822 -2.898 1 95.19 177 PRO B N 1
ATOM 3042 C CA . PRO B 1 177 ? 2.275 2.525 -2.48 1 95.19 177 PRO B CA 1
ATOM 3043 C C . PRO B 1 177 ? 2.332 2.322 -0.968 1 95.19 177 PRO B C 1
ATOM 3045 O O . PRO B 1 177 ? 1.484 1.626 -0.403 1 95.19 177 PRO B O 1
ATOM 3048 N N . GLU B 1 178 ? 3.25 3.006 -0.332 1 96.56 178 GLU B N 1
ATOM 3049 C CA . GLU B 1 178 ? 3.326 2.936 1.124 1 96.56 178 GLU B CA 1
ATOM 3050 C C . GLU B 1 178 ? 2.055 3.475 1.771 1 96.56 178 GLU B C 1
ATOM 3052 O O . GLU B 1 178 ? 1.64 2.998 2.83 1 96.56 178 GLU B O 1
ATOM 3057 N N . PHE B 1 179 ? 1.513 4.484 1.153 1 98.19 179 PHE B N 1
ATOM 3058 C CA . PHE B 1 179 ? 0.246 5.008 1.647 1 98.19 179 PHE B CA 1
ATOM 3059 C C . PHE B 1 179 ? -0.836 3.938 1.613 1 98.19 179 PHE B C 1
ATOM 3061 O O . PHE B 1 179 ? -1.552 3.738 2.598 1 98.19 179 PHE B O 1
ATOM 3068 N N . GLY B 1 180 ? -0.975 3.273 0.465 1 96.81 180 GLY B N 1
ATOM 3069 C CA . GLY B 1 180 ? -1.944 2.193 0.365 1 96.81 180 GLY B CA 1
ATOM 3070 C C . GLY B 1 180 ? -1.725 1.097 1.39 1 96.81 180 GLY B C 1
ATOM 3071 O O . GLY B 1 180 ? -2.678 0.619 2.01 1 96.81 180 GLY B O 1
ATOM 3072 N N . ARG B 1 181 ? -0.511 0.721 1.482 1 96.25 181 ARG B N 1
ATOM 3073 C CA . ARG B 1 181 ? -0.147 -0.277 2.484 1 96.25 181 ARG B CA 1
ATOM 3074 C C . ARG B 1 181 ? -0.552 0.178 3.881 1 96.25 181 ARG B C 1
ATOM 3076 O O . ARG B 1 181 ? -1.156 -0.585 4.637 1 96.25 181 ARG B O 1
ATOM 3083 N N . ASP B 1 182 ? -0.244 1.39 4.211 1 97.56 182 ASP B N 1
ATOM 3084 C CA . ASP B 1 182 ? -0.557 1.915 5.535 1 97.56 182 ASP B CA 1
ATOM 3085 C C . ASP B 1 182 ? -2.064 1.923 5.781 1 97.56 182 ASP B C 1
ATOM 3087 O O . ASP B 1 182 ? -2.518 1.652 6.895 1 97.56 182 ASP B O 1
ATOM 3091 N N . CYS B 1 183 ? -2.807 2.275 4.781 1 97.62 183 CYS B N 1
ATOM 3092 C CA . CYS B 1 183 ? -4.262 2.238 4.902 1 97.62 183 CYS B CA 1
ATOM 3093 C C . CYS B 1 183 ? -4.742 0.828 5.223 1 97.62 183 CYS B C 1
ATOM 3095 O O . CYS B 1 183 ? -5.527 0.631 6.152 1 97.62 183 CYS B O 1
ATOM 3097 N N . MET B 1 184 ? -4.203 -0.142 4.449 1 96.19 184 MET B N 1
ATOM 3098 C CA . MET B 1 184 ? -4.602 -1.535 4.625 1 96.19 184 MET B CA 1
ATOM 3099 C C . MET B 1 184 ? -4.254 -2.027 6.027 1 96.19 184 MET B C 1
ATOM 3101 O O . MET B 1 184 ? -5.098 -2.613 6.707 1 96.19 184 MET B O 1
ATOM 3105 N N . VAL B 1 185 ? -3.131 -1.765 6.434 1 94.5 185 VAL B N 1
ATOM 3106 C CA . VAL B 1 185 ? -2.65 -2.203 7.738 1 94.5 185 VAL B CA 1
ATOM 3107 C C . VAL B 1 185 ? -3.49 -1.559 8.844 1 94.5 185 VAL B C 1
ATOM 3109 O O . VAL B 1 185 ? -3.887 -2.227 9.797 1 94.5 185 VAL B O 1
ATOM 3112 N N . LYS B 1 186 ? -3.756 -0.286 8.695 1 95.62 186 LYS B N 1
ATOM 3113 C CA . LYS B 1 186 ? -4.559 0.409 9.695 1 95.62 186 LYS B CA 1
ATOM 3114 C C . LYS B 1 186 ? -5.949 -0.21 9.812 1 95.62 186 LYS B C 1
ATOM 3116 O O . LYS B 1 186 ? -6.457 -0.407 10.914 1 95.62 186 LYS B O 1
ATOM 3121 N N . LEU B 1 187 ? -6.57 -0.457 8.688 1 96.12 187 LEU B N 1
ATOM 3122 C CA . LEU B 1 187 ? -7.914 -1.028 8.695 1 96.12 187 LEU B CA 1
ATOM 3123 C C . LEU B 1 187 ? -7.926 -2.371 9.422 1 96.12 187 LEU B C 1
ATOM 3125 O O . LEU B 1 187 ? -8.852 -2.662 10.18 1 96.12 187 LEU B O 1
ATOM 3129 N N . VAL B 1 188 ? -6.922 -3.166 9.172 1 93.81 188 VAL B N 1
ATOM 3130 C CA . VAL B 1 188 ? -6.832 -4.5 9.758 1 93.81 188 VAL B CA 1
ATOM 3131 C C . VAL B 1 188 ? -6.562 -4.387 11.258 1 93.81 188 VAL B C 1
ATOM 3133 O O . VAL B 1 188 ? -7.25 -5.012 12.07 1 93.81 188 VAL B O 1
ATOM 3136 N N . GLU B 1 189 ? -5.641 -3.586 11.625 1 93.94 189 GLU B N 1
ATOM 3137 C CA . GLU B 1 189 ? -5.23 -3.459 13.016 1 93.94 189 GLU B CA 1
ATOM 3138 C C . GLU B 1 189 ? -6.328 -2.82 13.859 1 93.94 189 GLU B C 1
ATOM 3140 O O . GLU B 1 189 ? -6.473 -3.137 15.047 1 93.94 189 GLU B O 1
ATOM 3145 N N . ASP B 1 190 ? -7.066 -1.914 13.273 1 95.06 190 ASP B N 1
ATOM 3146 C CA . ASP B 1 190 ? -8.18 -1.282 13.977 1 95.06 190 ASP B CA 1
ATOM 3147 C C . ASP B 1 190 ? -9.391 -2.209 14.031 1 95.06 190 ASP B C 1
ATOM 3149 O O . ASP B 1 190 ? -10.438 -1.844 14.57 1 95.06 190 ASP B O 1
ATOM 3153 N N . ASN B 1 191 ? -9.305 -3.416 13.391 1 93.88 191 ASN B N 1
ATOM 3154 C CA . ASN B 1 191 ? -10.375 -4.402 13.344 1 93.88 191 ASN B CA 1
ATOM 3155 C C . ASN B 1 191 ? -11.648 -3.812 12.734 1 93.88 191 ASN B C 1
ATOM 3157 O O . ASN B 1 191 ? -12.742 -4.004 13.266 1 93.88 191 ASN B O 1
ATOM 3161 N N . VAL B 1 192 ? -11.383 -3.004 11.719 1 93.44 192 VAL B N 1
ATOM 3162 C CA . VAL B 1 192 ? -12.531 -2.426 11.031 1 93.44 192 VAL B CA 1
ATOM 3163 C C . VAL B 1 192 ? -13.367 -3.533 10.406 1 93.44 192 VAL B C 1
ATOM 3165 O O . VAL B 1 192 ? -12.852 -4.371 9.664 1 93.44 192 VAL B O 1
ATOM 3168 N N . THR B 1 193 ? -14.609 -3.576 10.656 1 91.44 193 THR B N 1
ATOM 3169 C CA . THR B 1 193 ? -15.5 -4.602 10.125 1 91.44 193 THR B CA 1
ATOM 3170 C C . THR B 1 193 ? -16.172 -4.121 8.844 1 91.44 193 THR B C 1
ATOM 3172 O O . THR B 1 193 ? -16.109 -4.801 7.816 1 91.44 193 THR B O 1
ATOM 3175 N N . ARG B 1 194 ? -16.688 -2.893 8.945 1 90.5 194 ARG B N 1
ATOM 3176 C CA . ARG B 1 194 ? -17.375 -2.318 7.785 1 90.5 194 ARG B CA 1
ATOM 3177 C C . ARG B 1 194 ? -16.469 -1.335 7.051 1 90.5 194 ARG B C 1
ATOM 3179 O O . ARG B 1 194 ? -16.109 -0.292 7.598 1 90.5 194 ARG B O 1
ATOM 3186 N N . LEU B 1 195 ? -16.172 -1.674 5.832 1 90.56 195 LEU B N 1
ATOM 3187 C CA . LEU B 1 195 ? -15.289 -0.833 5.02 1 90.56 195 LEU B CA 1
ATOM 3188 C C . LEU B 1 195 ? -16.094 0.24 4.293 1 90.56 195 LEU B C 1
ATOM 3190 O O . LEU B 1 195 ? -15.703 1.409 4.277 1 90.56 195 LEU B O 1
ATOM 3194 N N . GLN B 1 196 ? -17.141 -0.159 3.6 1 84.75 196 GLN B N 1
ATOM 3195 C CA . GLN B 1 196 ? -17.984 0.827 2.934 1 84.75 196 GLN B CA 1
ATOM 3196 C C . GLN B 1 196 ? -19.406 0.298 2.75 1 84.75 196 GLN B C 1
ATOM 3198 O O . GLN B 1 196 ? -19.625 -0.912 2.807 1 84.75 196 GLN B O 1
#

Organism: Colletotrichum orbiculare (strain 104-T / ATCC 96160 / CBS 514.97 / LARS 414 / MAFF 240422) (NCBI:txid1213857)

Solvent-accessible surface area (backbone atoms only — not comparable to full-atom values): 21524 Å² total; per-residue (Å²): 133,77,62,60,25,34,43,33,23,84,94,46,76,43,75,35,44,51,68,59,46,35,72,60,20,57,43,43,28,62,74,61,55,60,73,77,64,86,80,63,78,47,72,46,78,45,82,91,51,52,51,70,57,50,46,54,50,51,47,26,69,73,67,74,53,80,70,58,66,61,31,51,73,71,48,36,40,62,28,48,38,55,48,45,26,52,48,15,62,72,38,48,20,66,66,49,29,51,52,35,50,47,38,60,76,67,60,67,64,63,90,42,61,68,58,24,59,75,69,64,64,71,85,46,61,67,24,51,38,50,30,51,50,49,47,59,68,72,38,83,60,92,48,70,67,55,53,51,50,48,42,64,41,50,63,41,68,69,39,20,40,54,43,67,67,34,71,51,39,53,52,50,26,69,76,34,27,58,55,18,18,51,51,40,49,47,42,52,75,68,61,45,29,72,54,83,135,76,61,58,25,35,44,34,22,83,94,47,74,44,77,36,43,51,68,59,46,36,72,59,20,56,43,45,28,63,73,61,55,61,73,74,64,89,80,64,75,46,73,48,77,45,81,90,53,52,51,71,56,51,47,54,52,51,49,28,69,74,68,73,51,80,69,58,65,61,31,50,75,70,48,36,39,63,28,47,40,55,49,45,26,52,48,15,61,71,38,45,19,65,65,49,29,50,53,35,49,49,39,59,76,69,60,67,63,63,90,44,61,67,58,23,58,75,70,64,66,72,86,47,61,67,22,51,39,50,30,51,52,48,45,58,69,73,40,86,60,92,49,71,68,54,51,50,52,48,42,64,40,52,64,41,67,70,40,22,40,55,43,66,68,34,72,51,41,54,52,47,25,68,76,33,26,58,56,18,18,50,51,40,51,48,41,52,74,68,62,47,29,72,53,83

Radius of gyration: 30.35 Å; Cα contacts (8 Å, |Δi|>4): 473; chains: 2; bounding box: 53×94×58 Å